Protein 3CRV (pdb70)

CATH classification: 3.40.50.300 (+2 more: 1.10.275.30, 3.40.50.300)

Foldseek 3Di:
DPDDDVLLVVCLVVQLVCLQVLAAEEEADAPQLCVLLSCVQSFVSNFQAAEEAAADLLVQQVNVVSVVVDDDPDDAFEAEADAVCQQFLLHDPQFDSVLQPLVLDPQVPFEDADGPPDGPVVSSVVCSVVCVVVPHGPRVNRQVNPQVGRYYYYYLCCQQPPVNVVSHDYPQLRYAYEYEQLQCLQVSQVVQKAKAALVLLVVLLVLFPDVLLVVVSVVLNVVLQVQADQDQAWAFGPDRDDDDPVSLVVLVVRSVVSSSVCVVVSHRHYNSSVSVSSNVVVVVVPQWTWTHHRRMIMITHLQSLSRQVVVQPSSHRHYYYYNQHFDPVLCCLRNVHDGHYDYDYSCVSVVHDQKAEEAEEEAQVAAPDPVDDDLVRLAQVLVVLVVCLVPFPAEEAEEELDPVSLCSNCVPDPQAEDEDDQPADACVVLVSSVPRTHYHYHYYLVDPHCLVDACADPNAFRHAEYEYAHQNWRDPYPSLCVSCVVSVHDPDPVCCCSSTVSSSLVSQLSSVSNRMGGHHGYHYYYYYHSVCVDPVNCVSVVNVVHDYDYD

Organism: Sulfolobus acidocaldarius (strain ATCC 33909 / DSM 639 / JCM 8929 / NBRC 15157 / NCIMB 11770) (NCBI:txid330779)

Secondary structure (DSSP, 8-state):
--S--HHHHHHHHHHHHHHHTTPEEEEE--TTSSHHHHHHHHHHHH-SEEEEEESSGGGHHHHHHHHTT---SS---EEE---HHHH-TTBPTT--GGG--GGG-TTTT--------S-HHHHHHHHHHHHHHHT--HHHHHHHHGGG-SEEEEETHHHH-HHHHTTS---STTEEEEETTGGGGGGGGGGG-EEEEHHHHHHHHHH-S-HHHHHHHHHHHHHHTTS--S-SS-EE-S-PPP--HHHHHHHHHHHHHHHHHHHHTT-B---HHHHHHHHHHHHHHSS-EEEEETTEEEEE---THHHHGGGG-TT-EEEEEESSPPPHHHHHHTS---S-EEEEEHHHHTTS--S-EEEEEEE-S----TTT--HHHHHHHHHHHHHHHHH-SSEEEEEES-HHHHHHHHTT--SSEEE--SS--HHHHHHHTTSSSS-EEEEESS--S--SS--EETTEESEEEEEEES--PPP-SHHHHHHHHHTT--SSTTTHIIIIIHHHHHHHHHHHHTT--STT-EEEEEEESGGGGSHHHHHHTT-TTPEEE--

InterPro domains:
  IPR006554 Helicase-like, DEXD box c2 type [SM00488] (3-234)
  IPR006555 ATP-dependent helicase, C-terminal [PF13307] (389-540)
  IPR006555 ATP-dependent helicase, C-terminal [SM00491] (403-534)
  IPR010614 RAD3-like helicase, DEAD [PF06733] (88-189)
  IPR014001 Helicase superfamily 1/2, ATP-binding domain [PS51192] (16-343)
  IPR014013 Helicase superfamily 1/2, ATP-binding domain, DinG/Rad3-type [PS51193] (1-228)
  IPR027417 P-loop containing nucleoside triphosphate hydrolase [G3DSA:3.40.50.300] (7-340)
  IPR027417 P-loop containing nucleoside triphosphate hydrolase [G3DSA:3.40.50.300] (355-551)
  IPR027417 P-loop containing nucleoside triphosphate hydrolase [SSF52540] (3-341)
  IPR045028 Helicase superfamily 1/2, DinG/Rad3-like [PTHR11472] (5-534)

GO terms:
  GO:0051539 4 iron, 4 sulfur cluster binding (F, IDA)
  GO:0043139 5'-3' DNA helicase activity (F, IDA)
  GO:0016887 ATP hydrolysis activity (F, EXP)
  GO:0043139 5'-3' DNA helicase activity (F, EXP)
  GO:0046872 metal ion binding (F, EXP)

Nearest PDB structures (foldseek):
  3crv-assembly1_A  TM=1.002E+00  e=0.000E+00  Sulfolobus acidocaldarius
  3crw-assembly1_1  TM=9.813E-01  e=3.685E-77  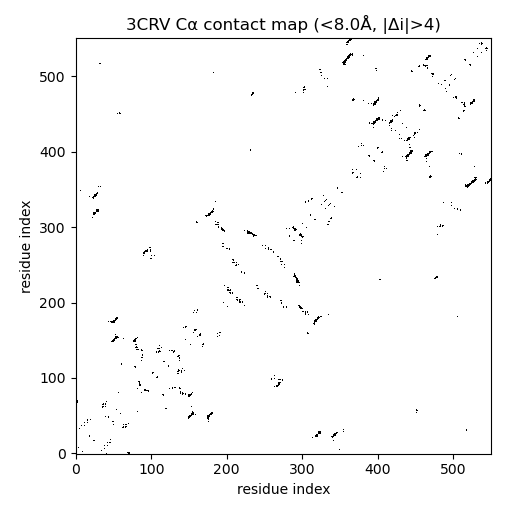Sulfolobus acidocaldarius
  5h8c-assembly1_A  TM=9.288E-01  e=2.689E-50  Sulfolobus acidocaldarius
  5h8w-assembly1_A  TM=7.274E-01  e=3.490E-27  Thermoplasma acidophilum
  6fws-assembly1_A  TM=5.681E-01  e=1.984E-21  Escherichia coli

Structure (mmCIF, N/CA/C/O backbone):
data_3CRV
#
_entry.id   3CRV
#
_cell.length_a   53.542
_cell.length_b   70.222
_cell.length_c   144.293
_cell.angle_alpha   90.00
_cell.angle_beta   90.00
_cell.angle_gamma   90.00
#
_symmetry.space_group_name_H-M   'P 21 21 21'
#
loop_
_entity.id
_entity.type
_entity.pdbx_description
1 polymer 'XPD/Rad3 related DNA helicase'
2 non-polymer 'CITRATE ANION'
3 non-polymer 'IRON/SULFUR CLUSTER'
4 non-polymer 'ISOPROPYL ALCOHOL'
5 non-polymer GLYCEROL
6 water water
#
loop_
_atom_site.group_PDB
_atom_site.id
_atom_site.type_symbol
_atom_site.label_atom_id
_atom_site.label_alt_id
_atom_site.label_comp_id
_atom_site.label_asym_id
_atom_site.label_entity_id
_atom_site.label_seq_id
_atom_site.pdbx_PDB_ins_code
_atom_site.Cartn_x
_atom_site.Cartn_y
_atom_site.Cartn_z
_atom_site.occupancy
_atom_site.B_iso_or_equiv
_atom_site.auth_seq_id
_atom_site.auth_comp_id
_atom_site.auth_asym_id
_atom_site.auth_atom_id
_atom_site.pdbx_PDB_model_num
ATOM 1 N N . MET A 1 1 ? 5.112 4.832 66.911 1.00 75.50 1 MET A N 1
ATOM 2 C CA . MET A 1 1 ? 3.975 4.598 65.974 1.00 75.13 1 MET A CA 1
ATOM 3 C C . MET A 1 1 ? 2.745 4.084 66.714 1.00 73.50 1 MET A C 1
ATOM 4 O O . MET A 1 1 ? 2.842 3.193 67.558 1.00 73.60 1 MET A O 1
ATOM 9 N N . VAL A 1 2 ? 1.589 4.658 66.397 1.00 70.86 2 VAL A N 1
ATOM 10 C CA . VAL A 1 2 ? 0.337 4.253 67.024 1.00 68.78 2 VAL A CA 1
ATOM 11 C C . VAL A 1 2 ? -0.821 4.419 66.044 1.00 66.06 2 VAL A C 1
ATOM 12 O O . VAL A 1 2 ? -1.498 5.448 66.031 1.00 65.72 2 VAL A O 1
ATOM 16 N N . LYS A 1 3 ? -1.041 3.393 65.228 1.00 63.10 3 LYS A N 1
ATOM 17 C CA . LYS A 1 3 ? -2.108 3.407 64.238 1.00 60.11 3 LYS A CA 1
ATOM 18 C C . LYS A 1 3 ? -1.958 4.581 63.284 1.00 57.87 3 LYS A C 1
ATOM 19 O O . LYS A 1 3 ? -2.407 5.696 63.562 1.00 57.27 3 LYS A O 1
ATOM 25 N N . LEU A 1 4 ? -1.319 4.312 62.152 1.00 54.18 4 LEU A N 1
ATOM 26 C CA . LEU A 1 4 ? -1.089 5.329 61.141 1.00 51.40 4 LEU A CA 1
ATOM 27 C C . LEU A 1 4 ? -2.212 5.376 60.118 1.00 48.53 4 LEU A C 1
ATOM 28 O O . LEU A 1 4 ? -2.873 4.375 59.854 1.00 46.62 4 LEU A O 1
ATOM 33 N N . ARG A 1 5 ? -2.430 6.557 59.555 1.00 47.87 5 ARG A N 1
ATOM 34 C CA . ARG A 1 5 ? -3.445 6.738 58.530 1.00 45.97 5 ARG A CA 1
ATOM 35 C C . ARG A 1 5 ? -2.914 5.948 57.339 1.00 44.10 5 ARG A C 1
ATOM 36 O O . ARG A 1 5 ? -1.718 5.658 57.282 1.00 39.82 5 ARG A O 1
ATOM 44 N N . ASP A 1 6 ? -3.785 5.585 56.403 1.00 44.48 6 ASP A N 1
ATOM 45 C CA . ASP A 1 6 ? -3.344 4.817 55.239 1.00 46.09 6 ASP A CA 1
ATOM 46 C C . ASP A 1 6 ? -2.134 5.412 54.510 1.00 44.81 6 ASP A C 1
ATOM 47 O O . ASP A 1 6 ? -1.170 4.698 54.233 1.00 46.64 6 ASP A O 1
ATOM 52 N N . TRP A 1 7 ? -2.163 6.709 54.211 1.00 41.92 7 TRP A N 1
ATOM 53 C CA . TRP A 1 7 ? -1.045 7.313 53.491 1.00 40.17 7 TRP A CA 1
ATOM 54 C C . TRP A 1 7 ? 0.255 7.280 54.278 1.00 39.77 7 TRP A C 1
ATOM 55 O O . TRP A 1 7 ? 1.329 7.048 53.710 1.00 38.44 7 TRP A O 1
ATOM 66 N N . GLN A 1 8 ? 0.161 7.492 55.586 1.00 38.34 8 GLN A N 1
ATOM 67 C CA . GLN A 1 8 ? 1.350 7.485 56.427 1.00 37.36 8 GLN A CA 1
ATOM 68 C C . GLN A 1 8 ? 2.025 6.115 56.387 1.00 38.86 8 GLN A C 1
ATOM 69 O O . GLN A 1 8 ? 3.247 6.011 56.261 1.00 36.57 8 GLN A O 1
ATOM 75 N N . GLU A 1 9 ? 1.220 5.064 56.472 1.00 40.89 9 GLU A N 1
ATOM 76 C CA . GLU A 1 9 ? 1.741 3.704 56.435 1.00 43.72 9 GLU A CA 1
ATOM 77 C C . GLU A 1 9 ? 2.424 3.383 55.103 1.00 43.46 9 GLU A C 1
ATOM 78 O O . GLU A 1 9 ? 3.437 2.685 55.071 1.00 43.16 9 GLU A O 1
ATOM 84 N N . LYS A 1 10 ? 1.877 3.909 54.011 1.00 43.10 10 LYS A N 1
ATOM 85 C CA . LYS A 1 10 ? 2.416 3.643 52.681 1.00 43.96 10 LYS A CA 1
ATOM 86 C C . LYS A 1 10 ? 3.671 4.419 52.262 1.00 43.57 10 LYS A C 1
ATOM 87 O O . LYS A 1 10 ? 4.374 4.009 51.335 1.00 43.24 10 LYS A O 1
ATOM 93 N N . LEU A 1 11 ? 3.958 5.528 52.935 1.00 41.95 11 LEU A N 1
ATOM 94 C CA . LEU A 1 11 ? 5.112 6.346 52.569 1.00 41.10 11 LEU A CA 1
ATOM 95 C C . LEU A 1 11 ? 6.269 6.368 53.562 1.00 42.04 11 LEU A C 1
ATOM 96 O O . LEU A 1 11 ? 7.384 6.749 53.202 1.00 40.26 11 LEU A O 1
ATOM 101 N N . LYS A 1 12 ? 6.005 5.953 54.800 1.00 41.28 12 LYS A N 1
ATOM 102 C CA . LYS A 1 12 ? 7.019 5.940 55.851 1.00 42.91 12 LYS A CA 1
ATOM 103 C C . LYS A 1 12 ? 8.385 5.405 55.415 1.00 43.88 12 LYS A C 1
ATOM 104 O O . LYS A 1 12 ? 9.382 6.123 55.466 1.00 42.37 12 LYS A O 1
ATOM 110 N N . ASP A 1 13 ? 8.432 4.147 54.982 1.00 45.91 13 ASP A N 1
ATOM 111 C CA . ASP A 1 13 ? 9.696 3.538 54.561 1.00 45.80 13 ASP A CA 1
ATOM 112 C C . ASP A 1 13 ? 10.338 4.273 53.388 1.00 44.16 13 ASP A C 1
ATOM 113 O O . ASP A 1 13 ? 11.549 4.511 53.370 1.00 41.66 13 ASP A O 1
ATOM 118 N N . LYS A 1 14 ? 9.512 4.622 52.409 1.00 42.62 14 LYS A N 1
ATOM 119 C CA . LYS A 1 14 ? 9.961 5.329 51.214 1.00 41.97 14 LYS A CA 1
ATOM 120 C C . LYS A 1 14 ? 10.667 6.637 51.581 1.00 40.26 14 LYS A C 1
ATOM 121 O O . LYS A 1 14 ? 11.706 6.984 51.019 1.00 39.94 14 LYS A O 1
ATOM 127 N N . VAL A 1 15 ? 10.100 7.361 52.535 1.00 37.33 15 VAL A N 1
ATOM 128 C CA . VAL A 1 15 ? 10.677 8.627 52.951 1.00 34.43 15 VAL A CA 1
ATOM 129 C C . VAL A 1 15 ? 11.943 8.426 53.780 1.00 33.64 15 VAL A C 1
ATOM 130 O O . VAL A 1 15 ? 12.955 9.089 53.546 1.00 30.69 15 VAL A O 1
ATOM 134 N N . ILE A 1 16 ? 11.886 7.503 54.738 1.00 33.95 16 ILE A N 1
ATOM 135 C CA . ILE A 1 16 ? 13.037 7.216 55.596 1.00 35.60 16 ILE A CA 1
ATOM 136 C C . ILE A 1 16 ? 14.242 6.831 54.752 1.00 36.78 16 ILE A C 1
ATOM 137 O O . ILE A 1 16 ? 15.335 7.369 54.927 1.00 37.76 16 ILE A O 1
ATOM 142 N N . GLU A 1 17 ? 14.031 5.896 53.833 1.00 39.07 17 GLU A N 1
ATOM 143 C CA . GLU A 1 17 ? 15.098 5.432 52.954 1.00 41.02 17 GLU A CA 1
ATOM 144 C C . GLU A 1 17 ? 15.583 6.595 52.090 1.00 40.40 17 GLU A C 1
ATOM 145 O O . GLU A 1 17 ? 16.786 6.800 51.919 1.00 40.73 17 GLU A O 1
ATOM 151 N N . GLY A 1 18 ? 14.640 7.359 51.550 1.00 38.50 18 GLY A N 1
ATOM 152 C CA . GLY A 1 18 ? 15.006 8.496 50.727 1.00 38.20 18 GLY A CA 1
ATOM 153 C C . GLY A 1 18 ? 15.904 9.463 51.480 1.00 37.97 18 GLY A C 1
ATOM 154 O O . GLY A 1 18 ? 16.890 9.956 50.935 1.00 37.90 18 GLY A O 1
ATOM 155 N N . LEU A 1 19 ? 15.567 9.733 52.738 1.00 37.02 19 LEU A N 1
ATOM 156 C CA . LEU A 1 19 ? 16.357 10.647 53.560 1.00 37.69 19 LEU A CA 1
ATOM 157 C C . LEU A 1 19 ? 17.733 10.073 53.876 1.00 39.17 19 LEU A C 1
ATOM 158 O O . LEU A 1 19 ? 18.696 10.815 54.057 1.00 38.74 19 LEU A O 1
ATOM 163 N N . ARG A 1 20 ? 17.819 8.749 53.942 1.00 41.39 20 ARG A N 1
ATOM 164 C CA . ARG A 1 20 ? 19.086 8.084 54.223 1.00 42.76 20 ARG A CA 1
ATOM 165 C C . ARG A 1 20 ? 19.994 8.110 52.997 1.00 43.86 20 ARG A C 1
ATOM 166 O O . ARG A 1 20 ? 21.215 8.026 53.120 1.00 45.86 20 ARG A O 1
ATOM 174 N N . ASN A 1 21 ? 19.395 8.235 51.818 1.00 43.90 21 ASN A N 1
ATOM 175 C CA . ASN A 1 21 ? 20.161 8.302 50.581 1.00 44.75 21 ASN A CA 1
ATOM 176 C C . ASN A 1 21 ? 20.488 9.747 50.233 1.00 44.32 21 ASN A C 1
ATOM 177 O O . ASN A 1 21 ? 20.837 10.063 49.097 1.00 44.16 21 ASN A O 1
ATOM 182 N N . ASN A 1 22 ? 20.363 10.617 51.230 1.00 43.96 22 ASN A N 1
ATOM 183 C CA . ASN A 1 22 ? 20.664 12.038 51.094 1.00 42.75 22 ASN A CA 1
ATOM 184 C C . ASN A 1 22 ? 19.779 12.836 50.137 1.00 40.54 22 ASN A C 1
ATOM 185 O O . ASN A 1 22 ? 20.188 13.885 49.639 1.00 39.22 22 ASN A O 1
ATOM 190 N N . PHE A 1 23 ? 18.571 12.346 49.878 1.00 38.61 23 PHE A N 1
ATOM 191 C CA . PHE A 1 23 ? 17.641 13.066 49.007 1.00 36.45 23 PHE A CA 1
ATOM 192 C C . PHE A 1 23 ? 16.866 14.081 49.837 1.00 34.93 23 PHE A C 1
ATOM 193 O O . PHE A 1 23 ? 16.517 13.812 50.985 1.00 32.51 23 PHE A O 1
ATOM 201 N N . LEU A 1 24 ? 16.600 15.248 49.264 1.00 33.61 24 LEU A N 1
ATOM 202 C CA . LEU A 1 24 ? 15.787 16.229 49.962 1.00 31.79 24 LEU A CA 1
ATOM 203 C C . LEU A 1 24 ? 14.373 15.752 49.625 1.00 30.39 24 LEU A C 1
ATOM 204 O O . LEU A 1 24 ? 14.059 15.498 48.460 1.00 29.40 24 LEU A O 1
ATOM 209 N N . VAL A 1 25 ? 13.531 15.593 50.636 1.00 27.80 25 VAL A N 1
ATOM 210 C CA . VAL A 1 25 ? 12.176 15.129 50.391 1.00 27.08 25 VAL A CA 1
ATOM 211 C C . VAL A 1 25 ? 11.160 16.267 50.404 1.00 29.16 25 VAL A C 1
ATOM 212 O O . VAL A 1 25 ? 11.090 17.044 51.359 1.00 25.86 25 VAL A O 1
ATOM 216 N N . ALA A 1 26 ? 10.392 16.366 49.322 1.00 26.55 26 ALA A N 1
ATOM 217 C CA . ALA A 1 26 ? 9.354 17.380 49.201 1.00 27.61 26 ALA A CA 1
ATOM 218 C C . ALA A 1 26 ? 8.042 16.615 49.308 1.00 27.46 26 ALA A C 1
ATOM 219 O O . ALA A 1 26 ? 7.737 15.780 48.462 1.00 27.92 26 ALA A O 1
ATOM 221 N N . LEU A 1 27 ? 7.273 16.907 50.350 1.00 26.26 27 LEU A N 1
ATOM 222 C CA . LEU A 1 27 ? 6.009 16.222 50.596 1.00 28.32 27 LEU A CA 1
ATOM 223 C C . LEU A 1 27 ? 4.789 17.126 50.446 1.00 29.03 27 LEU A C 1
ATOM 224 O O . LEU A 1 27 ? 4.627 18.112 51.178 1.00 24.67 27 LEU A O 1
ATOM 229 N N . ASN A 1 28 ? 3.937 16.783 49.485 1.00 28.67 28 ASN A N 1
ATOM 230 C CA . ASN A 1 28 ? 2.720 17.534 49.241 1.00 31.18 28 ASN A CA 1
ATOM 231 C C . ASN A 1 28 ? 1.594 16.784 49.949 1.00 32.64 28 ASN A C 1
ATOM 232 O O . ASN A 1 28 ? 1.150 15.727 49.504 1.00 32.98 28 ASN A O 1
ATOM 237 N N . ALA A 1 29 ? 1.169 17.329 51.082 1.00 32.38 29 ALA A N 1
ATOM 238 C CA . ALA A 1 29 ? 0.113 16.732 51.878 1.00 31.22 29 ALA A CA 1
ATOM 239 C C . ALA A 1 29 ? -0.691 17.865 52.495 1.00 32.54 29 ALA A C 1
ATOM 240 O O . ALA A 1 29 ? -0.131 18.779 53.098 1.00 31.42 29 ALA A O 1
ATOM 242 N N . PRO A 1 30 ? -2.020 17.817 52.359 1.00 34.82 30 PRO A N 1
ATOM 243 C CA . PRO A 1 30 ? -2.862 18.874 52.920 1.00 38.70 30 PRO A CA 1
ATOM 244 C C . PRO A 1 30 ? -2.709 19.077 54.423 1.00 41.57 30 PRO A C 1
ATOM 245 O O . PRO A 1 30 ? -2.524 18.124 55.188 1.00 39.90 30 PRO A O 1
ATOM 249 N N . THR A 1 31 ? -2.763 20.339 54.832 1.00 43.34 31 THR A N 1
ATOM 250 C CA . THR A 1 31 ? -2.656 20.676 56.238 1.00 45.31 31 THR A CA 1
ATOM 251 C C . THR A 1 31 ? -3.771 19.903 56.934 1.00 44.31 31 THR A C 1
ATOM 252 O O . THR A 1 31 ? -4.858 19.738 56.374 1.00 44.51 31 THR A O 1
ATOM 256 N N . GLY A 1 32 ? -3.493 19.402 58.134 1.00 43.78 32 GLY A N 1
ATOM 257 C CA . GLY A 1 32 ? -4.494 18.644 58.866 1.00 41.48 32 GLY A CA 1
ATOM 258 C C . GLY A 1 32 ? -4.562 17.169 58.497 1.00 41.05 32 GLY A C 1
ATOM 259 O O . GLY A 1 32 ? -5.356 16.421 59.069 1.00 41.11 32 GLY A O 1
ATOM 260 N N . SER A 1 33 ? -3.730 16.733 57.555 1.00 38.33 33 SER A N 1
ATOM 261 C CA . SER A 1 33 ? -3.740 15.330 57.133 1.00 36.31 33 SER A CA 1
ATOM 262 C C . SER A 1 33 ? -2.783 14.460 57.940 1.00 34.64 33 SER A C 1
ATOM 263 O O . SER A 1 33 ? -2.622 13.279 57.647 1.00 36.11 33 SER A O 1
ATOM 266 N N . GLY A 1 34 ? -2.139 15.048 58.942 1.00 33.87 34 GLY A N 1
ATOM 267 C CA . GLY A 1 34 ? -1.211 14.297 59.768 1.00 32.71 34 GLY A CA 1
ATOM 268 C C . GLY A 1 34 ? 0.241 14.356 59.314 1.00 33.56 34 GLY A C 1
ATOM 269 O O . GLY A 1 34 ? 1.039 13.494 59.681 1.00 31.97 34 GLY A O 1
ATOM 270 N N . LYS A 1 35 ? 0.603 15.365 58.526 1.00 31.19 35 LYS A N 1
ATOM 271 C CA . LYS A 1 35 ? 1.976 15.460 58.057 1.00 31.82 35 LYS A CA 1
ATOM 272 C C . LYS A 1 35 ? 2.943 15.794 59.186 1.00 32.33 35 LYS A C 1
ATOM 273 O O . LYS A 1 35 ? 4.129 15.478 59.103 1.00 31.35 35 LYS A O 1
ATOM 279 N N . THR A 1 36 ? 2.443 16.428 60.244 1.00 32.90 36 THR A N 1
ATOM 280 C CA . THR A 1 36 ? 3.297 16.772 61.378 1.00 32.86 36 THR A CA 1
ATOM 281 C C . THR A 1 36 ? 3.734 15.497 62.104 1.00 33.27 36 THR A C 1
ATOM 282 O O . THR A 1 36 ? 4.916 15.309 62.379 1.00 33.21 36 THR A O 1
ATOM 286 N N . LEU A 1 37 ? 2.780 14.622 62.409 1.00 32.20 37 LEU A N 1
ATOM 287 C CA . LEU A 1 37 ? 3.099 13.362 63.081 1.00 31.58 37 LEU A CA 1
ATOM 288 C C . LEU A 1 37 ? 4.002 12.515 62.174 1.00 31.73 37 LEU A C 1
ATOM 289 O O . LEU A 1 37 ? 4.992 11.926 62.628 1.00 29.17 37 LEU A O 1
ATOM 294 N N . PHE A 1 38 ? 3.650 12.461 60.891 1.00 28.64 38 PHE A N 1
ATOM 295 C CA . PHE A 1 38 ? 4.424 11.711 59.912 1.00 29.29 38 PHE A CA 1
ATOM 296 C C . PHE A 1 38 ? 5.882 12.171 59.907 1.00 29.56 38 PHE A C 1
ATOM 297 O O . PHE A 1 38 ? 6.796 11.366 60.066 1.00 31.05 38 PHE A O 1
ATOM 305 N N . SER A 1 39 ? 6.094 13.469 59.720 1.00 29.01 39 SER A N 1
ATOM 306 C CA . SER A 1 39 ? 7.443 14.018 59.672 1.00 29.12 39 SER A CA 1
ATOM 307 C C . SER A 1 39 ? 8.204 13.698 60.954 1.00 29.94 39 SER A C 1
ATOM 308 O O . SER A 1 39 ? 9.361 13.280 60.908 1.00 29.32 39 SER A O 1
ATOM 311 N N . LEU A 1 40 ? 7.554 13.884 62.097 1.00 29.06 40 LEU A N 1
ATOM 312 C CA . LEU A 1 40 ? 8.195 13.593 63.372 1.00 33.12 40 LEU A CA 1
ATOM 313 C C . LEU A 1 40 ? 8.623 12.128 63.422 1.00 34.45 40 LEU A C 1
ATOM 314 O O . LEU A 1 40 ? 9.762 11.806 63.760 1.00 37.69 40 LEU A O 1
ATOM 319 N N . LEU A 1 41 ? 7.701 11.247 63.060 1.00 36.19 41 LEU A N 1
ATOM 320 C CA . LEU A 1 41 ? 7.942 9.814 63.070 1.00 36.72 41 LEU A CA 1
ATOM 321 C C . LEU A 1 41 ? 9.104 9.375 62.177 1.00 37.15 41 LEU A C 1
ATOM 322 O O . LEU A 1 41 ? 9.967 8.611 62.610 1.00 35.43 41 LEU A O 1
ATOM 327 N N . VAL A 1 42 ? 9.133 9.847 60.933 1.00 36.26 42 VAL A N 1
ATOM 328 C CA . VAL A 1 42 ? 10.204 9.458 60.014 1.00 36.08 42 VAL A CA 1
ATOM 329 C C . VAL A 1 42 ? 11.546 10.087 60.383 1.00 36.48 42 VAL A C 1
ATOM 330 O O . VAL A 1 42 ? 12.588 9.426 60.325 1.00 35.87 42 VAL A O 1
ATOM 334 N N . SER A 1 43 ? 11.515 11.360 60.772 1.00 34.90 43 SER A N 1
ATOM 335 C CA . SER A 1 43 ? 12.730 12.086 61.132 1.00 34.95 43 SER A CA 1
ATOM 336 C C . SER A 1 43 ? 13.517 11.385 62.231 1.00 35.98 43 SER A C 1
ATOM 337 O O . SER A 1 43 ? 14.746 11.269 62.149 1.00 34.58 43 SER A O 1
ATOM 340 N N . LEU A 1 44 ? 12.805 10.925 63.255 1.00 34.92 44 LEU A N 1
ATOM 341 C CA . LEU A 1 44 ? 13.434 10.226 64.370 1.00 38.59 44 LEU A CA 1
ATOM 342 C C . LEU A 1 44 ? 14.144 8.944 63.916 1.00 39.39 44 LEU A C 1
ATOM 343 O O . LEU A 1 44 ? 15.089 8.491 64.561 1.00 41.46 44 LEU A O 1
ATOM 348 N N . GLU A 1 45 ? 13.689 8.365 62.809 1.00 39.90 45 GLU A N 1
ATOM 349 C CA . GLU A 1 45 ? 14.296 7.147 62.266 1.00 40.96 45 GLU A CA 1
ATOM 350 C C . GLU A 1 45 ? 15.544 7.464 61.440 1.00 39.91 45 GLU A C 1
ATOM 351 O O . GLU A 1 45 ? 16.389 6.597 61.208 1.00 41.38 45 GLU A O 1
ATOM 357 N N . VAL A 1 46 ? 15.656 8.709 60.998 1.00 39.08 46 VAL A N 1
ATOM 358 C CA . VAL A 1 46 ? 16.783 9.123 60.173 1.00 37.40 46 VAL A CA 1
ATOM 359 C C . VAL A 1 46 ? 17.929 9.752 60.956 1.00 37.57 46 VAL A C 1
ATOM 360 O O . VAL A 1 46 ? 19.092 9.432 60.727 1.00 38.15 46 VAL A O 1
ATOM 364 N N . LYS A 1 47 ? 17.608 10.664 61.862 1.00 37.24 47 LYS A N 1
ATOM 365 C CA . LYS A 1 47 ? 18.636 11.298 62.666 1.00 37.20 47 LYS A CA 1
ATOM 366 C C . LYS A 1 47 ? 18.239 11.316 64.136 1.00 37.15 47 LYS A C 1
ATOM 367 O O . LYS A 1 47 ? 17.084 11.052 64.474 1.00 35.23 47 LYS A O 1
ATOM 373 N N . PRO A 1 48 ? 19.209 11.594 65.028 1.00 37.40 48 PRO A N 1
ATOM 374 C CA . PRO A 1 48 ? 19.048 11.658 66.488 1.00 37.91 48 PRO A CA 1
ATOM 375 C C . PRO A 1 48 ? 18.182 12.813 66.978 1.00 36.62 48 PRO A C 1
ATOM 376 O O . PRO A 1 48 ? 17.463 12.687 67.967 1.00 36.76 48 PRO A O 1
ATOM 380 N N . LYS A 1 49 ? 18.280 13.945 66.292 1.00 35.65 49 LYS A N 1
ATOM 381 C CA . LYS A 1 49 ? 17.529 15.126 66.672 1.00 34.36 49 LYS A CA 1
ATOM 382 C C . LYS A 1 49 ? 16.693 15.624 65.507 1.00 33.92 49 LYS A C 1
ATOM 383 O O . LYS A 1 49 ? 16.938 15.263 64.357 1.00 32.37 49 LYS A O 1
ATOM 389 N N . VAL A 1 50 ? 15.700 16.450 65.820 1.00 31.67 50 VAL A N 1
ATOM 390 C CA . VAL A 1 50 ? 14.815 16.987 64.805 1.00 30.13 50 VAL A CA 1
ATOM 391 C C . VAL A 1 50 ? 14.533 18.461 65.042 1.00 28.42 50 VAL A C 1
ATOM 392 O O . VAL A 1 50 ? 14.275 18.891 66.168 1.00 26.82 50 VAL A O 1
ATOM 396 N N . LEU A 1 51 ? 14.584 19.230 63.964 1.00 26.48 51 LEU A N 1
ATOM 397 C CA . LEU A 1 51 ? 14.321 20.656 64.021 1.00 26.60 51 LEU A CA 1
ATOM 398 C C . LEU A 1 51 ? 13.119 20.988 63.140 1.00 25.92 51 LEU A C 1
ATOM 399 O O . LEU A 1 51 ? 13.147 20.747 61.934 1.00 25.68 51 LEU A O 1
ATOM 404 N N . PHE A 1 52 ? 12.061 21.515 63.750 1.00 25.35 52 PHE A N 1
ATOM 405 C CA . PHE A 1 52 ? 10.872 21.911 63.000 1.00 26.10 52 PHE A CA 1
ATOM 406 C C . PHE A 1 52 ? 10.911 23.408 62.760 1.00 24.43 52 PHE A C 1
ATOM 407 O O . PHE A 1 52 ? 11.020 24.191 63.710 1.00 25.12 52 PHE A O 1
ATOM 415 N N . VAL A 1 53 ? 10.833 23.798 61.492 1.00 24.21 53 VAL A N 1
ATOM 416 C CA . VAL A 1 53 ? 10.817 25.203 61.107 1.00 22.52 53 VAL A CA 1
ATOM 417 C C . VAL A 1 53 ? 9.379 25.503 60.681 1.00 25.64 53 VAL A C 1
ATOM 418 O O . VAL A 1 53 ? 8.902 25.008 59.646 1.00 24.08 53 VAL A O 1
ATOM 422 N N . VAL A 1 54 ? 8.686 26.307 61.483 1.00 26.02 54 VAL A N 1
ATOM 423 C CA . VAL A 1 54 ? 7.293 26.634 61.211 1.00 26.13 54 VAL A CA 1
ATOM 424 C C . VAL A 1 54 ? 7.034 28.128 61.097 1.00 27.94 54 VAL A C 1
ATOM 425 O O . VAL A 1 54 ? 7.848 28.955 61.514 1.00 24.75 54 VAL A O 1
ATOM 429 N N . ARG A 1 55 ? 5.877 28.462 60.538 1.00 29.67 55 ARG A N 1
ATOM 430 C CA . ARG A 1 55 ? 5.489 29.851 60.333 1.00 34.17 55 ARG A CA 1
ATOM 431 C C . ARG A 1 55 ? 5.240 30.628 61.619 1.00 34.96 55 ARG A C 1
ATOM 432 O O . ARG A 1 55 ? 5.747 31.734 61.782 1.00 35.71 55 ARG A O 1
ATOM 440 N N . THR A 1 56 ? 4.473 30.050 62.537 1.00 36.35 56 THR A N 1
ATOM 441 C CA . THR A 1 56 ? 4.148 30.740 63.786 1.00 37.11 56 THR A CA 1
ATOM 442 C C . THR A 1 56 ? 4.198 29.855 65.033 1.00 36.27 56 THR A C 1
ATOM 443 O O . THR A 1 56 ? 4.245 28.631 64.942 1.00 34.72 56 THR A O 1
ATOM 447 N N . HIS A 1 57 ? 4.153 30.503 66.195 1.00 37.19 57 HIS A N 1
ATOM 448 C CA . HIS A 1 57 ? 4.180 29.828 67.490 1.00 37.94 57 HIS A CA 1
ATOM 449 C C . HIS A 1 57 ? 3.003 28.872 67.676 1.00 38.32 57 HIS A C 1
ATOM 450 O O . HIS A 1 57 ? 3.076 27.923 68.455 1.00 40.83 57 HIS A O 1
ATOM 457 N N . ASN A 1 58 ? 1.913 29.121 66.964 1.00 39.57 58 ASN A N 1
ATOM 458 C CA . ASN A 1 58 ? 0.740 28.273 67.086 1.00 40.95 58 ASN A CA 1
ATOM 459 C C . ASN A 1 58 ? 0.967 26.872 66.548 1.00 40.61 58 ASN A C 1
ATOM 460 O O . ASN A 1 58 ? 0.209 25.952 66.855 1.00 40.82 58 ASN A O 1
ATOM 465 N N . GLU A 1 59 ? 2.014 26.706 65.752 1.00 40.08 59 GLU A N 1
ATOM 466 C CA . GLU A 1 59 ? 2.333 25.392 65.208 1.00 39.38 59 GLU A CA 1
ATOM 467 C C . GLU A 1 59 ? 3.146 24.581 66.220 1.00 36.85 59 GLU A C 1
ATOM 468 O O . GLU A 1 59 ? 3.381 23.386 66.030 1.00 35.74 59 GLU A O 1
ATOM 474 N N . PHE A 1 60 ? 3.554 25.227 67.309 1.00 33.63 60 PHE A N 1
ATOM 475 C CA . PHE A 1 60 ? 4.336 24.548 68.335 1.00 32.84 60 PHE A CA 1
ATOM 476 C C . PHE A 1 60 ? 3.574 23.442 69.057 1.00 32.49 60 PHE A C 1
ATOM 477 O O . PHE A 1 60 ? 4.109 22.353 69.274 1.00 31.44 60 PHE A O 1
ATOM 485 N N . TYR A 1 61 ? 2.323 23.713 69.419 1.00 32.87 61 TYR A N 1
ATOM 486 C CA . TYR A 1 61 ? 1.525 22.741 70.158 1.00 31.82 61 TYR A CA 1
ATOM 487 C C . TYR A 1 61 ? 1.397 21.343 69.540 1.00 31.49 61 TYR A C 1
ATOM 488 O O . TYR A 1 61 ? 1.648 20.345 70.209 1.00 27.67 61 TYR A O 1
ATOM 497 N N . PRO A 1 62 ? 0.984 21.249 68.263 1.00 32.89 62 PRO A N 1
ATOM 498 C CA . PRO A 1 62 ? 0.860 19.910 67.673 1.00 32.05 62 PRO A CA 1
ATOM 499 C C . PRO A 1 62 ? 2.139 19.073 67.705 1.00 31.80 62 PRO A C 1
ATOM 500 O O . PRO A 1 62 ? 2.085 17.856 67.848 1.00 32.25 62 PRO A O 1
ATOM 504 N N . ILE A 1 63 ? 3.288 19.721 67.575 1.00 30.76 63 ILE A N 1
ATOM 505 C CA . ILE A 1 63 ? 4.552 19.008 67.634 1.00 32.18 63 ILE A CA 1
ATOM 506 C C . ILE A 1 63 ? 4.670 18.427 69.044 1.00 32.69 63 ILE A C 1
ATOM 507 O O . ILE A 1 63 ? 4.877 17.229 69.230 1.00 32.12 63 ILE A O 1
ATOM 512 N N . TYR A 1 64 ? 4.528 19.299 70.031 1.00 34.80 64 TYR A N 1
ATOM 513 C CA . TYR A 1 64 ? 4.586 18.926 71.440 1.00 38.48 64 TYR A CA 1
ATOM 514 C C . TYR A 1 64 ? 3.665 17.736 71.735 1.00 39.39 64 TYR A C 1
ATOM 515 O O . TYR A 1 64 ? 4.080 16.756 72.350 1.00 40.50 64 TYR A O 1
ATOM 524 N N . ARG A 1 65 ? 2.419 17.828 71.281 1.00 39.92 65 ARG A N 1
ATOM 525 C CA . ARG A 1 65 ? 1.432 16.772 71.488 1.00 41.66 65 ARG A CA 1
ATOM 526 C C . ARG A 1 65 ? 1.769 15.463 70.769 1.00 42.38 65 ARG A C 1
ATOM 527 O O . ARG A 1 65 ? 1.612 14.380 71.330 1.00 41.63 65 ARG A O 1
ATOM 535 N N . ASP A 1 66 ? 2.213 15.559 69.522 1.00 41.04 66 ASP A N 1
ATOM 536 C CA . ASP A 1 66 ? 2.550 14.365 68.755 1.00 42.37 66 ASP A CA 1
ATOM 537 C C . ASP A 1 66 ? 3.721 13.595 69.341 1.00 43.63 66 ASP A C 1
ATOM 538 O O . ASP A 1 66 ? 3.721 12.368 69.357 1.00 43.69 66 ASP A O 1
ATOM 543 N N . LEU A 1 67 ? 4.715 14.327 69.819 1.00 44.59 67 LEU A N 1
ATOM 544 C CA . LEU A 1 67 ? 5.913 13.734 70.384 1.00 48.85 67 LEU A CA 1
ATOM 545 C C . LEU A 1 67 ? 5.623 12.925 71.642 1.00 51.94 67 LEU A C 1
ATOM 546 O O . LEU A 1 67 ? 6.251 11.893 71.884 1.00 49.87 67 LEU A O 1
ATOM 551 N N . THR A 1 68 ? 4.659 13.396 72.431 1.00 56.05 68 THR A N 1
ATOM 552 C CA . THR A 1 68 ? 4.289 12.740 73.678 1.00 59.40 68 THR A CA 1
ATOM 553 C C . THR A 1 68 ? 3.388 11.532 73.475 1.00 61.60 68 THR A C 1
ATOM 554 O O . THR A 1 68 ? 2.934 10.918 74.439 1.00 62.05 68 THR A O 1
ATOM 558 N N . LYS A 1 69 ? 3.125 11.187 72.222 1.00 64.47 69 LYS A N 1
ATOM 559 C CA . LYS A 1 69 ? 2.297 10.024 71.934 1.00 68.11 69 LYS A CA 1
ATOM 560 C C . LYS A 1 69 ? 3.010 9.195 70.872 1.00 69.85 69 LYS A C 1
ATOM 561 O O . LYS A 1 69 ? 2.416 8.350 70.204 1.00 71.15 69 LYS A O 1
ATOM 567 N N . ILE A 1 70 ? 4.309 9.448 70.742 1.00 72.11 70 ILE A N 1
ATOM 568 C CA . ILE A 1 70 ? 5.159 8.743 69.790 1.00 73.65 70 ILE A CA 1
ATOM 569 C C . ILE A 1 70 ? 5.935 7.690 70.588 1.00 74.82 70 ILE A C 1
ATOM 570 O O . ILE A 1 70 ? 6.221 7.891 71.770 1.00 74.45 70 ILE A O 1
ATOM 575 N N . ARG A 1 71 ? 6.276 6.575 69.949 1.00 76.17 71 ARG A N 1
ATOM 576 C CA . ARG A 1 71 ? 7.003 5.508 70.633 1.00 76.98 71 ARG A CA 1
ATOM 577 C C . ARG A 1 71 ? 8.480 5.436 70.254 1.00 76.55 71 ARG A C 1
ATOM 578 O O . ARG A 1 71 ? 8.826 5.289 69.083 1.00 77.13 71 ARG A O 1
ATOM 586 N N . GLU A 1 72 ? 9.342 5.544 71.262 1.00 75.37 72 GLU A N 1
ATOM 587 C CA . GLU A 1 72 ? 10.789 5.488 71.072 1.00 74.04 72 GLU A CA 1
ATOM 588 C C . GLU A 1 72 ? 11.439 4.909 72.327 1.00 73.01 72 GLU A C 1
ATOM 589 O O . GLU A 1 72 ? 11.175 5.366 73.439 1.00 72.67 72 GLU A O 1
ATOM 595 N N . LYS A 1 73 ? 12.290 3.905 72.143 1.00 71.81 73 LYS A N 1
ATOM 596 C CA . LYS A 1 73 ? 12.969 3.262 73.263 1.00 70.22 73 LYS A CA 1
ATOM 597 C C . LYS A 1 73 ? 14.118 4.110 73.800 1.00 68.15 73 LYS A C 1
ATOM 598 O O . LYS A 1 73 ? 15.273 3.683 73.800 1.00 68.44 73 LYS A O 1
ATOM 604 N N . ARG A 1 74 ? 13.786 5.309 74.269 1.00 64.91 74 ARG A N 1
ATOM 605 C CA . ARG A 1 74 ? 14.764 6.249 74.812 1.00 60.97 74 ARG A CA 1
ATOM 606 C C . ARG A 1 74 ? 14.052 7.560 75.138 1.00 57.45 74 ARG A C 1
ATOM 607 O O . ARG A 1 74 ? 12.938 7.796 74.669 1.00 57.37 74 ARG A O 1
ATOM 615 N N . ASN A 1 75 ? 14.690 8.407 75.942 1.00 52.80 75 ASN A N 1
ATOM 616 C CA . ASN A 1 75 ? 14.096 9.689 76.309 1.00 49.52 75 ASN A CA 1
ATOM 617 C C . ASN A 1 75 ? 14.281 10.691 75.174 1.00 47.82 75 ASN A C 1
ATOM 618 O O . ASN A 1 75 ? 15.341 10.753 74.549 1.00 48.43 75 ASN A O 1
ATOM 623 N N . ILE A 1 76 ? 13.239 11.467 74.909 1.00 46.25 76 ILE A N 1
ATOM 624 C CA . ILE A 1 76 ? 13.275 12.482 73.861 1.00 43.56 76 ILE A CA 1
ATOM 625 C C . ILE A 1 76 ? 12.701 13.773 74.426 1.00 42.64 76 ILE A C 1
ATOM 626 O O . ILE A 1 76 ? 11.495 13.878 74.655 1.00 42.99 76 ILE A O 1
ATOM 631 N N . THR A 1 77 ? 13.570 14.747 74.658 1.00 40.32 77 THR A N 1
ATOM 632 C CA . THR A 1 77 ? 13.137 16.026 75.193 1.00 39.85 77 THR A CA 1
ATOM 633 C C . THR A 1 77 ? 12.801 17.002 74.070 1.00 38.48 77 THR A C 1
ATOM 634 O O . THR A 1 77 ? 13.374 16.947 72.979 1.00 36.69 77 THR A O 1
ATOM 638 N N . PHE A 1 78 ? 11.866 17.897 74.353 1.00 36.83 78 PHE A N 1
ATOM 639 C CA . PHE A 1 78 ? 11.430 18.894 73.387 1.00 35.67 78 PHE A CA 1
ATOM 640 C C . PHE A 1 78 ? 11.646 20.294 73.950 1.00 35.28 78 PHE A C 1
ATOM 641 O O . PHE A 1 78 ? 11.535 20.515 75.155 1.00 33.97 78 PHE A O 1
ATOM 649 N N . SER A 1 79 ? 11.987 21.233 73.075 1.00 32.80 79 SER A N 1
ATOM 650 C CA . SER A 1 79 ? 12.152 22.620 73.483 1.00 32.69 79 SER A CA 1
ATOM 651 C C . SER A 1 79 ? 11.806 23.492 72.288 1.00 31.22 79 SER A C 1
ATOM 652 O O . SER A 1 79 ? 11.687 23.000 71.165 1.00 29.50 79 SER A O 1
ATOM 655 N N . PHE A 1 80 ? 11.641 24.784 72.535 1.00 31.25 80 PHE A N 1
ATOM 656 C CA . PHE A 1 80 ? 11.268 25.724 71.488 1.00 31.85 80 PHE A CA 1
ATOM 657 C C . PHE A 1 80 ? 11.761 27.104 71.876 1.00 32.52 80 PHE A C 1
ATOM 658 O O . PHE A 1 80 ? 12.187 27.336 73.010 1.00 32.02 80 PHE A O 1
ATOM 666 N N . LEU A 1 81 ? 11.671 28.028 70.932 1.00 31.22 81 LEU A N 1
ATOM 667 C CA . LEU A 1 81 ? 12.077 29.394 71.186 1.00 31.13 81 LEU A CA 1
ATOM 668 C C . LEU A 1 81 ? 11.006 30.308 70.624 1.00 33.75 81 LEU A C 1
ATOM 669 O O . LEU A 1 81 ? 10.495 30.091 69.523 1.00 31.39 81 LEU A O 1
ATOM 674 N N . VAL A 1 82 ? 10.622 31.305 71.405 1.00 35.52 82 VAL A N 1
ATOM 675 C CA . VAL A 1 82 ? 9.654 32.263 70.920 1.00 38.35 82 VAL A CA 1
ATOM 676 C C . VAL A 1 82 ? 10.418 33.550 70.878 1.00 40.71 82 VAL A C 1
ATOM 677 O O . VAL A 1 82 ? 11.403 33.735 71.604 1.00 39.78 82 VAL A O 1
ATOM 681 N N . GLY A 1 83 ? 9.975 34.428 69.998 1.00 42.10 83 GLY A N 1
ATOM 682 C CA . GLY A 1 83 ? 10.632 35.693 69.868 1.00 41.68 83 GLY A CA 1
ATOM 683 C C . GLY A 1 83 ? 10.743 36.414 71.188 1.00 43.74 83 GLY A C 1
ATOM 684 O O . GLY A 1 83 ? 10.010 36.202 72.156 1.00 44.39 83 GLY A O 1
ATOM 685 N N . LYS A 1 84 ? 11.723 37.282 71.194 1.00 42.78 84 LYS A N 1
ATOM 686 C CA . LYS A 1 84 ? 12.045 38.129 72.287 1.00 43.07 84 LYS A CA 1
ATOM 687 C C . LYS A 1 84 ? 11.081 39.290 72.452 1.00 42.88 84 LYS A C 1
ATOM 688 O O . LYS A 1 84 ? 10.729 39.612 73.506 1.00 38.97 84 LYS A O 1
ATOM 694 N N . PRO A 1 85 ? 10.469 39.763 71.367 1.00 43.18 85 PRO A N 1
ATOM 695 C CA . PRO A 1 85 ? 9.555 40.811 71.826 1.00 43.58 85 PRO A CA 1
ATOM 696 C C . PRO A 1 85 ? 8.407 40.045 72.585 1.00 43.34 85 PRO A C 1
ATOM 697 O O . PRO A 1 85 ? 7.597 40.640 73.301 1.00 41.88 85 PRO A O 1
ATOM 701 N N . SER A 1 86 ? 8.380 38.714 72.451 1.00 41.22 86 SER A N 1
ATOM 702 C CA . SER A 1 86 ? 7.354 37.863 73.086 1.00 40.14 86 SER A CA 1
ATOM 703 C C . SER A 1 86 ? 7.690 37.267 74.460 1.00 39.64 86 SER A C 1
ATOM 704 O O . SER A 1 86 ? 6.789 36.897 75.215 1.00 40.43 86 SER A O 1
ATOM 707 N N . SER A 1 87 ? 8.973 37.153 74.779 1.00 38.15 87 SER A N 1
ATOM 708 C CA . SER A 1 87 ? 9.389 36.562 76.044 1.00 37.90 87 SER A CA 1
ATOM 709 C C . SER A 1 87 ? 10.036 37.544 77.016 1.00 38.40 87 SER A C 1
ATOM 710 O O . SER A 1 87 ? 10.205 37.233 78.196 1.00 38.54 87 SER A O 1
ATOM 713 N N . CYS A 1 88 ? 10.398 38.720 76.516 1.00 36.14 88 CYS A N 1
ATOM 714 C CA . CYS A 1 88 ? 11.012 39.743 77.343 1.00 37.78 88 CYS A CA 1
ATOM 715 C C . CYS A 1 88 ? 10.039 40.199 78.423 1.00 38.92 88 CYS A C 1
ATOM 716 O O . CYS A 1 88 ? 8.863 40.429 78.155 1.00 40.39 88 CYS A O 1
ATOM 719 N N . LEU A 1 89 ? 10.538 40.328 79.644 1.00 40.01 89 LEU A N 1
ATOM 720 C CA . LEU A 1 89 ? 9.718 40.756 80.772 1.00 41.51 89 LEU A CA 1
ATOM 721 C C . LEU A 1 89 ? 9.221 42.199 80.637 1.00 42.77 89 LEU A C 1
ATOM 722 O O . LEU A 1 89 ? 8.163 42.544 81.159 1.00 42.39 89 LEU A O 1
ATOM 727 N N . TYR A 1 90 ? 9.978 43.033 79.930 1.00 44.12 90 TYR A N 1
ATOM 728 C CA . TYR A 1 90 ? 9.627 44.443 79.784 1.00 45.69 90 TYR A CA 1
ATOM 729 C C . TYR A 1 90 ? 9.208 44.881 78.389 1.00 47.67 90 TYR A C 1
ATOM 730 O O . TYR A 1 90 ? 9.188 46.078 78.094 1.00 48.07 90 TYR A O 1
ATOM 739 N N . ALA A 1 91 ? 8.868 43.926 77.533 1.00 47.80 91 ALA A N 1
ATOM 740 C CA . ALA A 1 91 ? 8.471 44.255 76.170 1.00 48.60 91 ALA A CA 1
ATOM 741 C C . ALA A 1 91 ? 6.968 44.442 76.018 1.00 49.69 91 ALA A C 1
ATOM 742 O O . ALA A 1 91 ? 6.177 43.644 76.517 1.00 48.47 91 ALA A O 1
ATOM 744 N N . GLU A 1 92 ? 6.584 45.509 75.325 1.00 50.40 92 GLU A N 1
ATOM 745 C CA . GLU A 1 92 ? 5.179 45.798 75.074 1.00 51.47 92 GLU A CA 1
ATOM 746 C C . GLU A 1 92 ? 4.952 45.398 73.625 1.00 51.39 92 GLU A C 1
ATOM 747 O O . GLU A 1 92 ? 5.896 45.375 72.839 1.00 51.64 92 GLU A O 1
ATOM 753 N N . LYS A 1 93 ? 3.716 45.078 73.261 1.00 51.87 93 LYS A N 1
ATOM 754 C CA . LYS A 1 93 ? 3.444 44.691 71.882 1.00 51.99 93 LYS A CA 1
ATOM 755 C C . LYS A 1 93 ? 3.843 45.809 70.928 1.00 50.00 93 LYS A C 1
ATOM 756 O O . LYS A 1 93 ? 3.558 46.984 71.169 1.00 48.46 93 LYS A O 1
ATOM 762 N N . GLY A 1 94 ? 4.516 45.429 69.848 1.00 49.41 94 GLY A N 1
ATOM 763 C CA . GLY A 1 94 ? 4.978 46.400 68.875 1.00 48.67 94 GLY A CA 1
ATOM 764 C C . GLY A 1 94 ? 6.488 46.524 68.967 1.00 48.02 94 GLY A C 1
ATOM 765 O O . GLY A 1 94 ? 7.146 47.057 68.071 1.00 47.02 94 GLY A O 1
ATOM 766 N N . ALA A 1 95 ? 7.043 46.019 70.064 1.00 46.07 95 ALA A N 1
ATOM 767 C CA . ALA A 1 95 ? 8.481 46.070 70.277 1.00 46.58 95 ALA A CA 1
ATOM 768 C C . ALA A 1 95 ? 9.202 45.164 69.286 1.00 46.38 95 ALA A C 1
ATOM 769 O O . ALA A 1 95 ? 8.795 44.022 69.067 1.00 47.32 95 ALA A O 1
ATOM 771 N N . GLU A 1 96 ? 10.262 45.690 68.679 1.00 46.27 96 GLU A N 1
ATOM 772 C CA . GLU A 1 96 ? 11.069 44.935 67.732 1.00 47.22 96 GLU A CA 1
ATOM 773 C C . GLU A 1 96 ? 12.183 44.290 68.548 1.00 47.61 96 GLU A C 1
ATOM 774 O O . GLU A 1 96 ? 12.636 44.859 69.545 1.00 46.00 96 GLU A O 1
ATOM 780 N N . SER A 1 97 ? 12.625 43.111 68.123 1.00 48.68 97 SER A N 1
ATOM 781 C CA . SER A 1 97 ? 13.692 42.396 68.813 1.00 48.61 97 SER A CA 1
ATOM 782 C C . SER A 1 97 ? 14.898 43.298 69.065 1.00 48.78 97 SER A C 1
ATOM 783 O O . SER A 1 97 ? 15.422 43.355 70.178 1.00 47.48 97 SER A O 1
ATOM 786 N N . GLU A 1 98 ? 15.326 44.007 68.027 1.00 49.69 98 GLU A N 1
ATOM 787 C CA . GLU A 1 98 ? 16.473 44.899 68.132 1.00 51.99 98 GLU A CA 1
ATOM 788 C C . GLU A 1 98 ? 16.241 46.041 69.118 1.00 52.21 98 GLU A C 1
ATOM 789 O O . GLU A 1 98 ? 17.193 46.626 69.629 1.00 53.95 98 GLU A O 1
ATOM 795 N N . ASP A 1 99 ? 14.978 46.356 69.385 1.00 52.49 99 ASP A N 1
ATOM 796 C CA . ASP A 1 99 ? 14.637 47.438 70.304 1.00 52.63 99 ASP A CA 1
ATOM 797 C C . ASP A 1 99 ? 14.821 47.069 71.773 1.00 53.05 99 ASP A C 1
ATOM 798 O O . ASP A 1 99 ? 14.870 47.947 72.634 1.00 52.68 99 ASP A O 1
ATOM 803 N N . ILE A 1 100 ? 14.908 45.774 72.061 1.00 52.57 100 ILE A N 1
ATOM 804 C CA . ILE A 1 100 ? 15.081 45.307 73.432 1.00 53.47 100 ILE A CA 1
ATOM 805 C C . ILE A 1 100 ? 16.534 45.525 73.866 1.00 53.32 100 ILE A C 1
ATOM 806 O O . ILE A 1 100 ? 17.429 44.800 73.440 1.00 52.59 100 ILE A O 1
ATOM 811 N N . PRO A 1 101 ? 16.781 46.527 74.725 1.00 54.21 101 PRO A N 1
ATOM 812 C CA . PRO A 1 101 ? 18.121 46.860 75.228 1.00 55.31 101 PRO A CA 1
ATOM 813 C C . PRO A 1 101 ? 18.657 45.898 76.297 1.00 55.96 101 PRO A C 1
ATOM 814 O O . PRO A 1 101 ? 19.000 46.317 77.407 1.00 54.36 101 PRO A O 1
ATOM 818 N N . CYS A 1 102 ? 18.740 44.617 75.950 1.00 55.98 102 CYS A N 1
ATOM 819 C CA . CYS A 1 102 ? 19.225 43.599 76.874 1.00 57.12 102 CYS A CA 1
ATOM 820 C C . CYS A 1 102 ? 20.546 43.997 77.547 1.00 58.62 102 CYS A C 1
ATOM 821 O O . CYS A 1 102 ? 20.800 43.629 78.696 1.00 59.09 102 CYS A O 1
ATOM 824 N N . LYS A 1 103 ? 21.378 44.756 76.842 1.00 59.26 103 LYS A N 1
ATOM 825 C CA . LYS A 1 103 ? 22.655 45.191 77.401 1.00 60.37 103 LYS A CA 1
ATOM 826 C C . LYS A 1 103 ? 22.497 45.865 78.760 1.00 59.85 103 LYS A C 1
ATOM 827 O O . LYS A 1 103 ? 23.244 45.580 79.695 1.00 59.55 103 LYS A O 1
ATOM 833 N N . TYR A 1 104 ? 21.519 46.759 78.863 1.00 58.96 104 TYR A N 1
ATOM 834 C CA . TYR A 1 104 ? 21.291 47.502 80.096 1.00 58.24 104 TYR A CA 1
ATOM 835 C C . TYR A 1 104 ? 20.385 46.794 81.090 1.00 56.71 104 TYR A C 1
ATOM 836 O O . TYR A 1 104 ? 19.971 47.384 82.087 1.00 56.69 104 TYR A O 1
ATOM 845 N N . CYS A 1 105 ? 20.086 45.529 80.821 1.00 55.38 105 CYS A N 1
ATOM 846 C CA . CYS A 1 105 ? 19.221 44.754 81.700 1.00 53.58 105 CYS A CA 1
ATOM 847 C C . CYS A 1 105 ? 20.050 43.896 82.651 1.00 54.00 105 CYS A C 1
ATOM 848 O O . CYS A 1 105 ? 21.023 43.270 82.241 1.00 54.03 105 CYS A O 1
ATOM 851 N N . GLU A 1 106 ? 19.661 43.869 83.922 1.00 54.47 106 GLU A N 1
ATOM 852 C CA . GLU A 1 106 ? 20.380 43.088 84.919 1.00 55.02 106 GLU A CA 1
ATOM 853 C C . GLU A 1 106 ? 19.973 41.617 84.911 1.00 53.92 106 GLU A C 1
ATOM 854 O O . GLU A 1 106 ? 20.306 40.865 85.829 1.00 53.93 106 GLU A O 1
ATOM 860 N N . LEU A 1 107 ? 19.250 41.214 83.872 1.00 51.52 107 LEU A N 1
ATOM 861 C CA . LEU A 1 107 ? 18.807 39.827 83.737 1.00 50.74 107 LEU A CA 1
ATOM 862 C C . LEU A 1 107 ? 19.459 39.180 82.517 1.00 49.32 107 LEU A C 1
ATOM 863 O O . LEU A 1 107 ? 19.269 37.994 82.252 1.00 47.42 107 LEU A O 1
ATOM 868 N N . LYS A 1 108 ? 20.233 39.979 81.789 1.00 48.88 108 LYS A N 1
ATOM 869 C CA . LYS A 1 108 ? 20.933 39.536 80.585 1.00 48.93 108 LYS A CA 1
ATOM 870 C C . LYS A 1 108 ? 21.647 38.191 80.741 1.00 48.49 108 LYS A C 1
ATOM 871 O O . LYS A 1 108 ? 21.768 37.431 79.781 1.00 46.72 108 LYS A O 1
ATOM 877 N N . GLY A 1 109 ? 22.107 37.895 81.951 1.00 49.19 109 GLY A N 1
ATOM 878 C CA . GLY A 1 109 ? 22.800 36.639 82.178 1.00 51.01 109 GLY A CA 1
ATOM 879 C C . GLY A 1 109 ? 22.071 35.665 83.085 1.00 51.58 109 GLY A C 1
ATOM 880 O O . GLY A 1 109 ? 22.481 34.509 83.209 1.00 52.87 109 GLY A O 1
ATOM 881 N N . SER A 1 110 ? 20.988 36.119 83.713 1.00 50.96 110 SER A N 1
ATOM 882 C CA . SER A 1 110 ? 20.217 35.275 84.621 1.00 50.50 110 SER A CA 1
ATOM 883 C C . SER A 1 110 ? 19.222 34.368 83.902 1.00 49.66 110 SER A C 1
ATOM 884 O O . SER A 1 110 ? 18.229 34.830 83.336 1.00 49.01 110 SER A O 1
ATOM 887 N N . ILE A 1 111 ? 19.503 33.069 83.938 1.00 48.43 111 ILE A N 1
ATOM 888 C CA . ILE A 1 111 ? 18.657 32.064 83.308 1.00 46.54 111 ILE A CA 1
ATOM 889 C C . ILE A 1 111 ? 18.381 30.941 84.299 1.00 45.63 111 ILE A C 1
ATOM 890 O O . ILE A 1 111 ? 19.039 30.832 85.332 1.00 45.21 111 ILE A O 1
ATOM 895 N N . VAL A 1 112 ? 17.401 30.114 83.971 1.00 44.08 112 VAL A N 1
ATOM 896 C CA . VAL A 1 112 ? 17.045 28.969 84.789 1.00 43.21 112 VAL A CA 1
ATOM 897 C C . VAL A 1 112 ? 16.804 27.842 83.798 1.00 44.72 112 VAL A C 1
ATOM 898 O O . VAL A 1 112 ? 16.636 28.098 82.608 1.00 44.00 112 VAL A O 1
ATOM 902 N N . GLU A 1 113 ? 16.794 26.603 84.279 1.00 45.40 113 GLU A N 1
ATOM 903 C CA . GLU A 1 113 ? 16.564 25.463 83.406 1.00 47.11 113 GLU A CA 1
ATOM 904 C C . GLU A 1 113 ? 15.090 25.391 83.031 1.00 48.33 113 GLU A C 1
ATOM 905 O O . GLU A 1 113 ? 14.212 25.528 83.885 1.00 47.95 113 GLU A O 1
ATOM 911 N N . VAL A 1 114 ? 14.813 25.176 81.751 1.00 48.83 114 VAL A N 1
ATOM 912 C CA . VAL A 1 114 ? 13.431 25.114 81.305 1.00 50.18 114 VAL A CA 1
ATOM 913 C C . VAL A 1 114 ? 13.003 23.718 80.871 1.00 51.71 114 VAL A C 1
ATOM 914 O O . VAL A 1 114 ? 13.749 22.997 80.202 1.00 52.23 114 VAL A O 1
ATOM 918 N N . LYS A 1 115 ? 11.793 23.345 81.272 1.00 52.87 115 LYS A N 1
ATOM 919 C CA . LYS A 1 115 ? 11.223 22.050 80.927 1.00 54.85 115 LYS A CA 1
ATOM 920 C C . LYS A 1 115 ? 9.864 22.265 80.291 1.00 54.00 115 LYS A C 1
ATOM 921 O O . LYS A 1 115 ? 9.014 22.957 80.850 1.00 53.58 115 LYS A O 1
ATOM 927 N N . THR A 1 116 ? 9.657 21.674 79.121 1.00 53.99 116 THR A N 1
ATOM 928 C CA . THR A 1 116 ? 8.382 21.815 78.438 1.00 55.07 116 THR A CA 1
ATOM 929 C C . THR A 1 116 ? 7.439 20.738 78.952 1.00 56.45 116 THR A C 1
ATOM 930 O O . THR A 1 116 ? 7.254 19.695 78.325 1.00 56.00 116 THR A O 1
ATOM 934 N N . ASP A 1 117 ? 6.857 21.005 80.116 1.00 57.70 117 ASP A N 1
ATOM 935 C CA . ASP A 1 117 ? 5.924 20.086 80.757 1.00 59.29 117 ASP A CA 1
ATOM 936 C C . ASP A 1 117 ? 4.514 20.642 80.599 1.00 58.51 117 ASP A C 1
ATOM 937 O O . ASP A 1 117 ? 3.602 20.297 81.352 1.00 59.24 117 ASP A O 1
ATOM 942 N N . ASP A 1 118 ? 4.351 21.516 79.614 1.00 57.38 118 ASP A N 1
ATOM 943 C CA . ASP A 1 118 ? 3.066 22.136 79.339 1.00 55.98 118 ASP A CA 1
ATOM 944 C C . ASP A 1 118 ? 3.106 22.718 77.931 1.00 54.90 118 ASP A C 1
ATOM 945 O O . ASP A 1 118 ? 4.188 22.887 77.361 1.00 55.21 118 ASP A O 1
ATOM 950 N N . SER A 1 119 ? 1.938 23.011 77.366 1.00 52.89 119 SER A N 1
ATOM 951 C CA . SER A 1 119 ? 1.879 23.564 76.019 1.00 51.94 119 SER A CA 1
ATOM 952 C C . SER A 1 119 ? 2.831 24.753 75.925 1.00 50.37 119 SER A C 1
ATOM 953 O O . SER A 1 119 ? 2.849 25.619 76.802 1.00 48.41 119 SER A O 1
ATOM 956 N N . PRO A 1 120 ? 3.634 24.808 74.851 1.00 48.26 120 PRO A N 1
ATOM 957 C CA . PRO A 1 120 ? 4.603 25.882 74.627 1.00 46.49 120 PRO A CA 1
ATOM 958 C C . PRO A 1 120 ? 4.129 27.275 75.036 1.00 46.73 120 PRO A C 1
ATOM 959 O O . PRO A 1 120 ? 4.760 27.930 75.867 1.00 45.52 120 PRO A O 1
ATOM 963 N N . LEU A 1 121 ? 3.022 27.728 74.457 1.00 46.57 121 LEU A N 1
ATOM 964 C CA . LEU A 1 121 ? 2.504 29.053 74.774 1.00 46.97 121 LEU A CA 1
ATOM 965 C C . LEU A 1 121 ? 2.156 29.245 76.248 1.00 46.85 121 LEU A C 1
ATOM 966 O O . LEU A 1 121 ? 2.286 30.353 76.774 1.00 47.46 121 LEU A O 1
ATOM 971 N N . SER A 1 122 ? 1.717 28.178 76.914 1.00 46.41 122 SER A N 1
ATOM 972 C CA . SER A 1 122 ? 1.383 28.261 78.337 1.00 46.27 122 SER A CA 1
ATOM 973 C C . SER A 1 122 ? 2.668 28.393 79.146 1.00 45.21 122 SER A C 1
ATOM 974 O O . SER A 1 122 ? 2.734 29.155 80.110 1.00 46.41 122 SER A O 1
ATOM 977 N N . LEU A 1 123 ? 3.689 27.642 78.748 1.00 43.50 123 LEU A N 1
ATOM 978 C CA . LEU A 1 123 ? 4.974 27.689 79.425 1.00 42.83 123 LEU A CA 1
ATOM 979 C C . LEU A 1 123 ? 5.542 29.104 79.384 1.00 41.82 123 LEU A C 1
ATOM 980 O O . LEU A 1 123 ? 6.110 29.578 80.368 1.00 40.76 123 LEU A O 1
ATOM 985 N N . VAL A 1 124 ? 5.388 29.780 78.249 1.00 40.45 124 VAL A N 1
ATOM 986 C CA . VAL A 1 124 ? 5.903 31.142 78.115 1.00 40.50 124 VAL A CA 1
ATOM 987 C C . VAL A 1 124 ? 5.228 32.076 79.116 1.00 41.24 124 VAL A C 1
ATOM 988 O O . VAL A 1 124 ? 5.882 32.926 79.719 1.00 40.33 124 VAL A O 1
ATOM 992 N N . LYS A 1 125 ? 3.921 31.923 79.287 1.00 42.21 125 LYS A N 1
ATOM 993 C CA . LYS A 1 125 ? 3.197 32.761 80.231 1.00 44.91 125 LYS A CA 1
ATOM 994 C C . LYS A 1 125 ? 3.753 32.518 81.629 1.00 43.18 125 LYS A C 1
ATOM 995 O O . LYS A 1 125 ? 3.936 33.456 82.398 1.00 41.89 125 LYS A O 1
ATOM 1001 N N . LYS A 1 126 ? 4.037 31.258 81.949 1.00 43.74 126 LYS A N 1
ATOM 1002 C CA . LYS A 1 126 ? 4.568 30.914 83.269 1.00 43.49 126 LYS A CA 1
ATOM 1003 C C . LYS A 1 126 ? 5.974 31.458 83.504 1.00 43.81 126 LYS A C 1
ATOM 1004 O O . LYS A 1 126 ? 6.286 31.943 84.594 1.00 43.00 126 LYS A O 1
ATOM 1010 N N . LEU A 1 127 ? 6.825 31.358 82.485 1.00 42.44 127 LEU A N 1
ATOM 1011 C CA . LEU A 1 127 ? 8.191 31.839 82.592 1.00 42.37 127 LEU A CA 1
ATOM 1012 C C . LEU A 1 127 ? 8.240 33.338 82.822 1.00 43.01 127 LEU A C 1
ATOM 1013 O O . LEU A 1 127 ? 9.081 33.828 83.576 1.00 42.09 127 LEU A O 1
ATOM 1018 N N . LYS A 1 128 ? 7.341 34.065 82.167 1.00 43.65 128 LYS A N 1
ATOM 1019 C CA . LYS A 1 128 ? 7.295 35.515 82.308 1.00 45.43 128 LYS A CA 1
ATOM 1020 C C . LYS A 1 128 ? 6.865 35.917 83.713 1.00 46.95 128 LYS A C 1
ATOM 1021 O O . LYS A 1 128 ? 7.312 36.941 84.230 1.00 47.75 128 LYS A O 1
ATOM 1027 N N . LYS A 1 129 ? 6.001 35.112 84.328 1.00 47.03 129 LYS A N 1
ATOM 1028 C CA . LYS A 1 129 ? 5.532 35.395 85.681 1.00 48.54 129 LYS A CA 1
ATOM 1029 C C . LYS A 1 129 ? 6.607 35.018 86.692 1.00 48.08 129 LYS A C 1
ATOM 1030 O O . LYS A 1 129 ? 6.918 35.788 87.598 1.00 49.16 129 LYS A O 1
ATOM 1036 N N . ASP A 1 130 ? 7.168 33.823 86.534 1.00 47.33 130 ASP A N 1
ATOM 1037 C CA . ASP A 1 130 ? 8.217 33.346 87.426 1.00 46.55 130 ASP A CA 1
ATOM 1038 C C . ASP A 1 130 ? 9.486 34.154 87.202 1.00 46.29 130 ASP A C 1
ATOM 1039 O O . ASP A 1 130 ? 10.294 34.331 88.111 1.00 45.44 130 ASP A O 1
ATOM 1044 N N . GLY A 1 131 ? 9.651 34.649 85.981 1.00 46.27 131 GLY A N 1
ATOM 1045 C CA . GLY A 1 131 ? 10.825 35.433 85.652 1.00 47.35 131 GLY A CA 1
ATOM 1046 C C . GLY A 1 131 ? 10.858 36.775 86.352 1.00 47.15 131 GLY A C 1
ATOM 1047 O O . GLY A 1 131 ? 11.919 37.243 86.753 1.00 47.90 131 GLY A O 1
ATOM 1048 N N . LEU A 1 132 ? 9.698 37.402 86.498 1.00 48.00 132 LEU A N 1
ATOM 1049 C CA . LEU A 1 132 ? 9.620 38.698 87.155 1.00 49.91 132 LEU A CA 1
ATOM 1050 C C . LEU A 1 132 ? 9.848 38.522 88.654 1.00 51.28 132 LEU A C 1
ATOM 1051 O O . LEU A 1 132 ? 10.466 39.366 89.304 1.00 50.39 132 LEU A O 1
ATOM 1056 N N . GLN A 1 133 ? 9.339 37.417 89.191 1.00 52.94 133 GLN A N 1
ATOM 1057 C CA . GLN A 1 133 ? 9.477 37.104 90.606 1.00 55.63 133 GLN A CA 1
ATOM 1058 C C . GLN A 1 133 ? 10.871 36.598 90.957 1.00 55.85 133 GLN A C 1
ATOM 1059 O O . GLN A 1 133 ? 11.582 37.221 91.748 1.00 56.50 133 GLN A O 1
ATOM 1065 N N . ASP A 1 134 ? 11.253 35.473 90.361 1.00 55.30 134 ASP A N 1
ATOM 1066 C CA . ASP A 1 134 ? 12.555 34.855 90.610 1.00 54.15 134 ASP A CA 1
ATOM 1067 C C . ASP A 1 134 ? 13.717 35.632 90.009 1.00 52.27 134 ASP A C 1
ATOM 1068 O O . ASP A 1 134 ? 14.877 35.299 90.246 1.00 51.93 134 ASP A O 1
ATOM 1073 N N . LYS A 1 135 ? 13.402 36.650 89.215 1.00 50.25 135 LYS A N 1
ATOM 1074 C CA . LYS A 1 135 ? 14.419 37.492 88.593 1.00 48.45 135 LYS A CA 1
ATOM 1075 C C . LYS A 1 135 ? 15.291 36.774 87.551 1.00 46.74 135 LYS A C 1
ATOM 1076 O O . LYS A 1 135 ? 16.478 36.537 87.778 1.00 45.53 135 LYS A O 1
ATOM 1082 N N . PHE A 1 136 ? 14.696 36.429 86.411 1.00 44.11 136 PHE A N 1
ATOM 1083 C CA . PHE A 1 136 ? 15.429 35.768 85.336 1.00 40.65 136 PHE A CA 1
ATOM 1084 C C . PHE A 1 136 ? 14.793 36.077 83.980 1.00 40.38 136 PHE A C 1
ATOM 1085 O O . PHE A 1 136 ? 13.603 36.402 83.905 1.00 39.81 136 PHE A O 1
ATOM 1093 N N . CYS A 1 137 ? 15.585 35.981 82.915 1.00 37.25 137 CYS A N 1
ATOM 1094 C CA . CYS A 1 137 ? 15.089 36.262 81.571 1.00 35.79 137 CYS A CA 1
ATOM 1095 C C . CYS A 1 137 ? 14.554 35.023 80.875 1.00 34.46 137 CYS A C 1
ATOM 1096 O O . CYS A 1 137 ? 15.306 34.087 80.587 1.00 33.86 137 CYS A O 1
ATOM 1099 N N . PRO A 1 138 ? 13.244 35.004 80.583 1.00 33.50 138 PRO A N 1
ATOM 1100 C CA . PRO A 1 138 ? 12.615 33.863 79.912 1.00 33.05 138 PRO A CA 1
ATOM 1101 C C . PRO A 1 138 ? 13.245 33.570 78.559 1.00 32.06 138 PRO A C 1
ATOM 1102 O O . PRO A 1 138 ? 13.487 32.419 78.222 1.00 32.29 138 PRO A O 1
ATOM 1106 N N . TYR A 1 139 ? 13.504 34.620 77.789 1.00 32.85 139 TYR A N 1
ATOM 1107 C CA . TYR A 1 139 ? 14.091 34.466 76.466 1.00 32.15 139 TYR A CA 1
ATOM 1108 C C . TYR A 1 139 ? 15.408 33.715 76.507 1.00 33.77 139 TYR A C 1
ATOM 1109 O O . TYR A 1 139 ? 15.557 32.682 75.860 1.00 31.11 139 TYR A O 1
ATOM 1118 N N . TYR A 1 140 ? 16.369 34.240 77.263 1.00 35.28 140 TYR A N 1
ATOM 1119 C CA . TYR A 1 140 ? 17.672 33.597 77.358 1.00 35.77 140 TYR A CA 1
ATOM 1120 C C . TYR A 1 140 ? 17.581 32.206 77.971 1.00 36.02 140 TYR A C 1
ATOM 1121 O O . TYR A 1 140 ? 18.384 31.326 77.656 1.00 35.11 140 TYR A O 1
ATOM 1130 N N . SER A 1 141 ? 16.591 31.999 78.830 1.00 36.35 141 SER A N 1
ATOM 1131 C CA . SER A 1 141 ? 16.409 30.688 79.430 1.00 36.17 141 SER A CA 1
ATOM 1132 C C . SER A 1 141 ? 16.006 29.718 78.310 1.00 36.99 141 SER A C 1
ATOM 1133 O O . SER A 1 141 ? 16.587 28.639 78.169 1.00 37.06 141 SER A O 1
ATOM 1136 N N . LEU A 1 142 ? 15.025 30.108 77.499 1.00 34.45 142 LEU A N 1
ATOM 1137 C CA . LEU A 1 142 ? 14.601 29.261 76.386 1.00 33.88 142 LEU A CA 1
ATOM 1138 C C . LEU A 1 142 ? 15.734 29.079 75.370 1.00 32.94 142 LEU A C 1
ATOM 1139 O O . LEU A 1 142 ? 15.952 27.979 74.865 1.00 33.16 142 LEU A O 1
ATOM 1144 N N . LEU A 1 143 ? 16.442 30.162 75.066 1.00 33.99 143 LEU A N 1
ATOM 1145 C CA . LEU A 1 143 ? 17.538 30.105 74.105 1.00 36.51 143 LEU A CA 1
ATOM 1146 C C . LEU A 1 143 ? 18.603 29.109 74.538 1.00 37.83 143 LEU A C 1
ATOM 1147 O O . LEU A 1 143 ? 19.118 28.342 73.727 1.00 37.37 143 LEU A O 1
ATOM 1152 N N . ASN A 1 144 ? 18.913 29.132 75.828 1.00 38.28 144 ASN A N 1
ATOM 1153 C CA . ASN A 1 144 ? 19.911 28.255 76.417 1.00 39.60 144 ASN A CA 1
ATOM 1154 C C . ASN A 1 144 ? 19.478 26.794 76.473 1.00 37.88 144 ASN A C 1
ATOM 1155 O O . ASN A 1 144 ? 20.315 25.902 76.546 1.00 38.05 144 ASN A O 1
ATOM 1160 N N . SER A 1 145 ? 18.176 26.541 76.423 1.00 39.67 145 SER A N 1
ATOM 1161 C CA . SER A 1 145 ? 17.683 25.167 76.493 1.00 39.58 145 SER A CA 1
ATOM 1162 C C . SER A 1 145 ? 17.725 24.430 75.160 1.00 40.19 145 SER A C 1
ATOM 1163 O O . SER A 1 145 ? 17.679 23.203 75.128 1.00 41.74 145 SER A O 1
ATOM 1166 N N . LEU A 1 146 ? 17.817 25.172 74.063 1.00 38.63 146 LEU A N 1
ATOM 1167 C CA . LEU A 1 146 ? 17.831 24.560 72.738 1.00 37.35 146 LEU A CA 1
ATOM 1168 C C . LEU A 1 146 ? 18.848 23.449 72.478 1.00 38.16 146 LEU A C 1
ATOM 1169 O O . LEU A 1 146 ? 18.465 22.327 72.145 1.00 38.88 146 LEU A O 1
ATOM 1174 N N . TYR A 1 147 ? 20.133 23.746 72.634 1.00 36.83 147 TYR A N 1
ATOM 1175 C CA . TYR A 1 147 ? 21.169 22.759 72.353 1.00 39.03 147 TYR A CA 1
ATOM 1176 C C . TYR A 1 147 ? 21.121 21.438 73.130 1.00 40.04 147 TYR A C 1
ATOM 1177 O O . TYR A 1 147 ? 21.821 20.492 72.771 1.00 42.79 147 TYR A O 1
ATOM 1186 N N . LYS A 1 148 ? 20.300 21.358 74.173 1.00 39.84 148 LYS A N 1
ATOM 1187 C CA . LYS A 1 148 ? 20.200 20.126 74.960 1.00 40.90 148 LYS A CA 1
ATOM 1188 C C . LYS A 1 148 ? 19.017 19.256 74.542 1.00 40.18 148 LYS A C 1
ATOM 1189 O O . LYS A 1 148 ? 19.005 18.052 74.799 1.00 40.86 148 LYS A O 1
ATOM 1195 N N . ALA A 1 149 ? 18.020 19.868 73.913 1.00 39.09 149 ALA A N 1
ATOM 1196 C CA . ALA A 1 149 ? 16.814 19.148 73.492 1.00 38.06 149 ALA A CA 1
ATOM 1197 C C . ALA A 1 149 ? 17.014 18.271 72.263 1.00 36.22 149 ALA A C 1
ATOM 1198 O O . ALA A 1 149 ? 17.854 18.557 71.414 1.00 36.41 149 ALA A O 1
ATOM 1200 N N . ASP A 1 150 ? 16.224 17.206 72.172 1.00 35.58 150 ASP A N 1
ATOM 1201 C CA . ASP A 1 150 ? 16.303 16.285 71.042 1.00 35.55 150 ASP A CA 1
ATOM 1202 C C . ASP A 1 150 ? 15.463 16.819 69.885 1.00 35.20 150 ASP A C 1
ATOM 1203 O O . ASP A 1 150 ? 15.861 16.739 68.723 1.00 34.01 150 ASP A O 1
ATOM 1208 N N . VAL A 1 151 ? 14.299 17.369 70.217 1.00 33.33 151 VAL A N 1
ATOM 1209 C CA . VAL A 1 151 ? 13.405 17.946 69.218 1.00 31.71 151 VAL A CA 1
ATOM 1210 C C . VAL A 1 151 ? 13.165 19.411 69.553 1.00 31.79 151 VAL A C 1
ATOM 1211 O O . VAL A 1 151 ? 12.812 19.751 70.688 1.00 30.33 151 VAL A O 1
ATOM 1215 N N . ILE A 1 152 ? 13.372 20.285 68.575 1.00 30.13 152 ILE A N 1
ATOM 1216 C CA . ILE A 1 152 ? 13.125 21.699 68.792 1.00 30.97 152 ILE A CA 1
ATOM 1217 C C . ILE A 1 152 ? 12.267 22.301 67.690 1.00 30.43 152 ILE A C 1
ATOM 1218 O O . ILE A 1 152 ? 12.271 21.841 66.542 1.00 30.34 152 ILE A O 1
ATOM 1223 N N . ALA A 1 153 ? 11.516 23.330 68.055 1.00 29.58 153 ALA A N 1
ATOM 1224 C CA . ALA A 1 153 ? 10.651 24.018 67.114 1.00 27.25 153 ALA A CA 1
ATOM 1225 C C . ALA A 1 153 ? 10.997 25.492 67.156 1.00 28.95 153 ALA A C 1
ATOM 1226 O O . ALA A 1 153 ? 11.088 26.093 68.234 1.00 27.07 153 ALA A O 1
ATOM 1228 N N . LEU A 1 154 ? 11.192 26.062 65.971 1.00 27.12 154 LEU A N 1
ATOM 1229 C CA . LEU A 1 154 ? 11.550 27.465 65.810 1.00 27.65 154 LEU A CA 1
ATOM 1230 C C . LEU A 1 154 ? 10.750 28.022 64.635 1.00 26.90 154 LEU A C 1
ATOM 1231 O O . LEU A 1 154 ? 10.243 27.255 63.810 1.00 26.39 154 LEU A O 1
ATOM 1236 N N . THR A 1 155 ? 10.647 29.343 64.552 1.00 24.59 155 THR A N 1
ATOM 1237 C CA . THR A 1 155 ? 9.942 29.971 63.439 1.00 26.46 155 THR A CA 1
ATOM 1238 C C . THR A 1 155 ? 10.941 30.221 62.302 1.00 25.61 155 THR A C 1
ATOM 1239 O O . THR A 1 155 ? 12.156 30.165 62.504 1.00 25.96 155 THR A O 1
ATOM 1243 N N . TYR A 1 156 ? 10.420 30.487 61.110 1.00 27.12 156 TYR A N 1
ATOM 1244 C CA . TYR A 1 156 ? 11.231 30.717 59.915 1.00 27.98 156 TYR A CA 1
ATOM 1245 C C . TYR A 1 156 ? 12.514 31.549 60.037 1.00 28.79 156 TYR A C 1
ATOM 1246 O O . TYR A 1 156 ? 13.588 31.106 59.638 1.00 28.53 156 TYR A O 1
ATOM 1255 N N . PRO A 1 157 ? 12.425 32.760 60.596 1.00 30.79 157 PRO A N 1
ATOM 1256 C CA . PRO A 1 157 ? 13.640 33.577 60.706 1.00 33.02 157 PRO A CA 1
ATOM 1257 C C . PRO A 1 157 ? 14.873 32.950 61.361 1.00 34.42 157 PRO A C 1
ATOM 1258 O O . PRO A 1 157 ? 15.997 33.212 60.921 1.00 34.72 157 PRO A O 1
ATOM 1262 N N . TYR A 1 158 ? 14.684 32.118 62.385 1.00 34.48 158 TYR A N 1
ATOM 1263 C CA . TYR A 1 158 ? 15.828 31.498 63.054 1.00 33.83 158 TYR A CA 1
ATOM 1264 C C . TYR A 1 158 ? 16.540 30.459 62.209 1.00 34.51 158 TYR A C 1
ATOM 1265 O O . TYR A 1 158 ? 17.632 30.001 62.569 1.00 34.39 158 TYR A O 1
ATOM 1274 N N . PHE A 1 159 ? 15.927 30.082 61.092 1.00 29.83 159 PHE A N 1
ATOM 1275 C CA . PHE A 1 159 ? 16.536 29.105 60.207 1.00 31.07 159 PHE A CA 1
ATOM 1276 C C . PHE A 1 159 ? 17.076 29.799 58.961 1.00 31.63 159 PHE A C 1
ATOM 1277 O O . PHE A 1 159 ? 18.171 29.479 58.491 1.00 30.94 159 PHE A O 1
ATOM 1285 N N . PHE A 1 160 ? 16.313 30.762 58.450 1.00 29.81 160 PHE A N 1
ATOM 1286 C CA . PHE A 1 160 ? 16.687 31.472 57.229 1.00 34.56 160 PHE A CA 1
ATOM 1287 C C . PHE A 1 160 ? 17.440 32.794 57.354 1.00 37.07 160 PHE A C 1
ATOM 1288 O O . PHE A 1 160 ? 18.136 33.190 56.416 1.00 38.54 160 PHE A O 1
ATOM 1296 N N . ILE A 1 161 ? 17.294 33.490 58.478 1.00 38.83 161 ILE A N 1
ATOM 1297 C CA . ILE A 1 161 ? 17.974 34.771 58.655 1.00 41.48 161 ILE A CA 1
ATOM 1298 C C . ILE A 1 161 ? 19.217 34.609 59.527 1.00 43.74 161 ILE A C 1
ATOM 1299 O O . ILE A 1 161 ? 19.117 34.393 60.733 1.00 42.26 161 ILE A O 1
ATOM 1304 N N . ASP A 1 162 ? 20.384 34.719 58.898 1.00 48.42 162 ASP A N 1
ATOM 1305 C CA . ASP A 1 162 ? 21.677 34.583 59.573 1.00 51.99 162 ASP A CA 1
ATOM 1306 C C . ASP A 1 162 ? 21.750 35.268 60.934 1.00 52.03 162 ASP A C 1
ATOM 1307 O O . ASP A 1 162 ? 22.190 34.674 61.919 1.00 51.88 162 ASP A O 1
ATOM 1312 N N . ARG A 1 163 ? 21.323 36.523 60.978 1.00 53.45 163 ARG A N 1
ATOM 1313 C CA . ARG A 1 163 ? 21.339 37.303 62.208 1.00 54.83 163 ARG A CA 1
ATOM 1314 C C . ARG A 1 163 ? 20.678 36.530 63.356 1.00 54.43 163 ARG A C 1
ATOM 1315 O O . ARG A 1 163 ? 21.092 36.638 64.509 1.00 53.44 163 ARG A O 1
ATOM 1323 N N . TYR A 1 164 ? 19.652 35.749 63.031 1.00 52.75 164 TYR A N 1
ATOM 1324 C CA . TYR A 1 164 ? 18.940 34.965 64.029 1.00 52.00 164 TYR A CA 1
ATOM 1325 C C . TYR A 1 164 ? 19.502 33.552 64.157 1.00 52.47 164 TYR A C 1
ATOM 1326 O O . TYR A 1 164 ? 19.541 32.992 65.251 1.00 50.71 164 TYR A O 1
ATOM 1335 N N . ARG A 1 165 ? 19.941 32.977 63.042 1.00 53.58 165 ARG A N 1
ATOM 1336 C CA . ARG A 1 165 ? 20.500 31.631 63.063 1.00 55.98 165 ARG A CA 1
ATOM 1337 C C . ARG A 1 165 ? 21.752 31.614 63.940 1.00 57.15 165 ARG A C 1
ATOM 1338 O O . ARG A 1 165 ? 22.032 30.629 64.620 1.00 56.41 165 ARG A O 1
ATOM 1346 N N . GLU A 1 166 ? 22.504 32.711 63.918 1.00 59.26 166 GLU A N 1
ATOM 1347 C CA . GLU A 1 166 ? 23.717 32.822 64.723 1.00 61.74 166 GLU A CA 1
ATOM 1348 C C . GLU A 1 166 ? 23.368 32.705 66.203 1.00 62.65 166 GLU A C 1
ATOM 1349 O O . GLU A 1 166 ? 24.080 32.058 66.969 1.00 64.20 166 GLU A O 1
ATOM 1355 N N . PHE A 1 167 ? 22.269 33.338 66.600 1.00 62.83 167 PHE A N 1
ATOM 1356 C CA . PHE A 1 167 ? 21.818 33.306 67.986 1.00 63.71 167 PHE A CA 1
ATOM 1357 C C . PHE A 1 167 ? 21.712 31.866 68.484 1.00 63.65 167 PHE A C 1
ATOM 1358 O O . PHE A 1 167 ? 22.042 31.570 69.630 1.00 63.47 167 PHE A O 1
ATOM 1366 N N . ILE A 1 168 ? 21.243 30.977 67.614 1.00 63.84 168 ILE A N 1
ATOM 1367 C CA . ILE A 1 168 ? 21.084 29.568 67.962 1.00 64.35 168 ILE A CA 1
ATOM 1368 C C . ILE A 1 168 ? 22.449 28.905 68.104 1.00 64.96 168 ILE A C 1
ATOM 1369 O O . ILE A 1 168 ? 23.414 29.313 67.459 1.00 65.73 168 ILE A O 1
ATOM 1374 N N . ASP A 1 169 ? 22.527 27.879 68.945 1.00 65.49 169 ASP A N 1
ATOM 1375 C CA . ASP A 1 169 ? 23.787 27.176 69.166 1.00 67.01 169 ASP A CA 1
ATOM 1376 C C . ASP A 1 169 ? 23.679 25.688 68.851 1.00 66.57 169 ASP A C 1
ATOM 1377 O O . ASP A 1 169 ? 23.860 24.850 69.736 1.00 66.60 169 ASP A O 1
ATOM 1382 N N . ILE A 1 170 ? 23.394 25.358 67.594 1.00 66.24 170 ILE A N 1
ATOM 1383 C CA . ILE A 1 170 ? 23.261 23.961 67.192 1.00 64.95 170 ILE A CA 1
ATOM 1384 C C . ILE A 1 170 ? 24.031 23.616 65.915 1.00 63.40 170 ILE A C 1
ATOM 1385 O O . ILE A 1 170 ? 24.141 24.433 65.000 1.00 62.68 170 ILE A O 1
ATOM 1390 N N . ASP A 1 171 ? 24.556 22.394 65.867 1.00 62.56 171 ASP A N 1
ATOM 1391 C CA . ASP A 1 171 ? 25.338 21.916 64.729 1.00 62.08 171 ASP A CA 1
ATOM 1392 C C . ASP A 1 171 ? 24.552 21.903 63.421 1.00 61.96 171 ASP A C 1
ATOM 1393 O O . ASP A 1 171 ? 25.084 22.272 62.371 1.00 63.76 171 ASP A O 1
ATOM 1398 N N . LEU A 1 172 ? 23.297 21.469 63.487 1.00 59.86 172 LEU A N 1
ATOM 1399 C CA . LEU A 1 172 ? 22.421 21.417 62.318 1.00 58.35 172 LEU A CA 1
ATOM 1400 C C . LEU A 1 172 ? 22.582 20.111 61.549 1.00 57.10 172 LEU A C 1
ATOM 1401 O O . LEU A 1 172 ? 21.605 19.544 61.066 1.00 57.47 172 LEU A O 1
ATOM 1406 N N . ARG A 1 173 ? 23.816 19.634 61.441 1.00 56.16 173 ARG A N 1
ATOM 1407 C CA . ARG A 1 173 ? 24.087 18.394 60.723 1.00 54.10 173 ARG A CA 1
ATOM 1408 C C . ARG A 1 173 ? 23.520 17.194 61.462 1.00 50.58 173 ARG A C 1
ATOM 1409 O O . ARG A 1 173 ? 23.271 16.153 60.863 1.00 50.82 173 ARG A O 1
ATOM 1417 N N . GLU A 1 174 ? 23.317 17.340 62.766 1.00 48.28 174 GLU A N 1
ATOM 1418 C CA . GLU A 1 174 ? 22.773 16.253 63.573 1.00 47.13 174 GLU A CA 1
ATOM 1419 C C . GLU A 1 174 ? 21.249 16.272 63.642 1.00 43.22 174 GLU A C 1
ATOM 1420 O O . GLU A 1 174 ? 20.644 15.444 64.319 1.00 42.07 174 GLU A O 1
ATOM 1426 N N . TYR A 1 175 ? 20.631 17.211 62.935 1.00 38.88 175 TYR A N 1
ATOM 1427 C CA . TYR A 1 175 ? 19.178 17.327 62.944 1.00 36.25 175 TYR A CA 1
ATOM 1428 C C . TYR A 1 175 ? 18.514 17.002 61.618 1.00 33.32 175 TYR A C 1
ATOM 1429 O O . TYR A 1 175 ? 19.033 17.327 60.555 1.00 32.86 175 TYR A O 1
ATOM 1438 N N . MET A 1 176 ? 17.362 16.353 61.697 1.00 32.27 176 MET A N 1
ATOM 1439 C CA . MET A 1 176 ? 16.562 16.082 60.514 1.00 30.55 176 MET A CA 1
ATOM 1440 C C . MET A 1 176 ? 15.785 17.408 60.490 1.00 29.12 176 MET A C 1
ATOM 1441 O O . MET A 1 176 ? 15.217 17.814 61.507 1.00 25.52 176 MET A O 1
ATOM 1446 N N . ILE A 1 177 ? 15.770 18.085 59.352 1.00 27.35 177 ILE A N 1
ATOM 1447 C CA . ILE A 1 177 ? 15.107 19.375 59.265 1.00 25.37 177 ILE A CA 1
ATOM 1448 C C . ILE A 1 177 ? 13.739 19.318 58.583 1.00 25.57 177 ILE A C 1
ATOM 1449 O O . ILE A 1 177 ? 13.620 18.864 57.455 1.00 23.83 177 ILE A O 1
ATOM 1454 N N . VAL A 1 178 ? 12.705 19.767 59.287 1.00 22.06 178 VAL A N 1
ATOM 1455 C CA . VAL A 1 178 ? 11.351 19.753 58.737 1.00 22.46 178 VAL A CA 1
ATOM 1456 C C . VAL A 1 178 ? 10.839 21.178 58.551 1.00 23.31 178 VAL A C 1
ATOM 1457 O O . VAL A 1 178 ? 10.619 21.902 59.528 1.00 22.34 178 VAL A O 1
ATOM 1461 N N . ILE A 1 179 ? 10.674 21.584 57.295 1.00 21.63 179 ILE A N 1
ATOM 1462 C CA . ILE A 1 179 ? 10.174 22.920 56.987 1.00 23.70 179 ILE A CA 1
ATOM 1463 C C . ILE A 1 179 ? 8.704 22.810 56.588 1.00 24.83 179 ILE A C 1
ATOM 1464 O O . ILE A 1 179 ? 8.373 22.289 55.523 1.00 21.94 179 ILE A O 1
ATOM 1469 N N . ASP A 1 180 ? 7.832 23.297 57.469 1.00 23.85 180 ASP A N 1
ATOM 1470 C CA . ASP A 1 180 ? 6.380 23.228 57.278 1.00 24.52 180 ASP A CA 1
ATOM 1471 C C . ASP A 1 180 ? 5.805 24.399 56.496 1.00 21.97 180 ASP A C 1
ATOM 1472 O O . ASP A 1 180 ? 6.359 25.487 56.511 1.00 23.49 180 ASP A O 1
ATOM 1477 N N . GLU A 1 181 ? 4.684 24.167 55.817 1.00 24.25 181 GLU A N 1
ATOM 1478 C CA . GLU A 1 181 ? 4.050 25.198 55.004 1.00 23.65 181 GLU A CA 1
ATOM 1479 C C . GLU A 1 181 ? 5.119 25.764 54.066 1.00 21.62 181 GLU A C 1
ATOM 1480 O O . GLU A 1 181 ? 5.187 26.967 53.839 1.00 21.65 181 GLU A O 1
ATOM 1486 N N . ALA A 1 182 ? 5.943 24.873 53.524 1.00 23.25 182 ALA A N 1
ATOM 1487 C CA . ALA A 1 182 ? 7.047 25.247 52.635 1.00 21.00 182 ALA A CA 1
ATOM 1488 C C . ALA A 1 182 ? 6.684 26.107 51.410 1.00 22.14 182 ALA A C 1
ATOM 1489 O O . ALA A 1 182 ? 7.577 26.647 50.749 1.00 19.30 182 ALA A O 1
ATOM 1491 N N . HIS A 1 183 ? 5.399 26.235 51.087 1.00 22.58 183 HIS A N 1
ATOM 1492 C CA . HIS A 1 183 ? 5.033 27.094 49.957 1.00 26.00 183 HIS A CA 1
ATOM 1493 C C . HIS A 1 183 ? 5.414 28.542 50.291 1.00 27.70 183 HIS A C 1
ATOM 1494 O O . HIS A 1 183 ? 5.513 29.392 49.407 1.00 27.68 183 HIS A O 1
ATOM 1501 N N . ASN A 1 184 ? 5.638 28.809 51.574 1.00 27.09 184 ASN A N 1
ATOM 1502 C CA . ASN A 1 184 ? 6.023 30.144 52.031 1.00 29.60 184 ASN A CA 1
ATOM 1503 C C . ASN A 1 184 ? 7.495 30.482 51.768 1.00 30.65 184 ASN A C 1
ATOM 1504 O O . ASN A 1 184 ? 7.946 31.596 52.078 1.00 29.29 184 ASN A O 1
ATOM 1509 N N . LEU A 1 185 ? 8.242 29.533 51.201 1.00 30.02 185 LEU A N 1
ATOM 1510 C CA . LEU A 1 185 ? 9.657 29.762 50.919 1.00 31.75 185 LEU A CA 1
ATOM 1511 C C . LEU A 1 185 ? 9.866 30.877 49.907 1.00 33.78 185 LEU A C 1
ATOM 1512 O O . LEU A 1 185 ? 10.960 31.443 49.816 1.00 31.53 185 LEU A O 1
ATOM 1517 N N . ASP A 1 186 ? 8.820 31.194 49.148 1.00 34.39 186 ASP A N 1
ATOM 1518 C CA . ASP A 1 186 ? 8.904 32.263 48.155 1.00 37.31 186 ASP A CA 1
ATOM 1519 C C . ASP A 1 186 ? 8.940 33.631 48.811 1.00 37.43 186 ASP A C 1
ATOM 1520 O O . ASP A 1 186 ? 9.413 34.600 48.219 1.00 39.33 186 ASP A O 1
ATOM 1525 N N . LYS A 1 187 ? 8.438 33.711 50.036 1.00 36.29 187 LYS A N 1
ATOM 1526 C CA . LYS A 1 187 ? 8.382 34.981 50.738 1.00 36.43 187 LYS A CA 1
ATOM 1527 C C . LYS A 1 187 ? 9.387 35.092 51.863 1.00 33.43 187 LYS A C 1
ATOM 1528 O O . LYS A 1 187 ? 9.237 35.944 52.729 1.00 34.38 187 LYS A O 1
ATOM 1534 N N . VAL A 1 188 ? 10.403 34.236 51.869 1.00 32.89 188 VAL A N 1
ATOM 1535 C CA . VAL A 1 188 ? 11.396 34.309 52.928 1.00 31.37 188 VAL A CA 1
ATOM 1536 C C . VAL A 1 188 ? 12.009 35.700 52.935 1.00 31.49 188 VAL A C 1
ATOM 1537 O O . VAL A 1 188 ? 12.324 36.231 53.994 1.00 32.21 188 VAL A O 1
ATOM 1541 N N . ASN A 1 189 ? 12.144 36.306 51.757 1.00 31.72 189 ASN A N 1
ATOM 1542 C CA . ASN A 1 189 ? 12.732 37.637 51.678 1.00 32.97 189 ASN A CA 1
ATOM 1543 C C . ASN A 1 189 ? 11.960 38.665 52.498 1.00 34.05 189 ASN A C 1
ATOM 1544 O O . ASN A 1 189 ? 12.537 39.629 52.986 1.00 34.39 189 ASN A O 1
ATOM 1549 N N . GLU A 1 190 ? 10.660 38.457 52.663 1.00 34.78 190 GLU A N 1
ATOM 1550 C CA . GLU A 1 190 ? 9.860 39.390 53.442 1.00 36.72 190 GLU A CA 1
ATOM 1551 C C . GLU A 1 190 ? 10.325 39.389 54.895 1.00 37.34 190 GLU A C 1
ATOM 1552 O O . GLU A 1 190 ? 10.082 40.342 55.628 1.00 39.25 190 GLU A O 1
ATOM 1558 N N . LEU A 1 191 ? 11.005 38.322 55.304 1.00 37.91 191 LEU A N 1
ATOM 1559 C CA . LEU A 1 191 ? 11.486 38.197 56.680 1.00 40.08 191 LEU A CA 1
ATOM 1560 C C . LEU A 1 191 ? 12.426 39.312 57.118 1.00 39.90 191 LEU A C 1
ATOM 1561 O O . LEU A 1 191 ? 12.454 39.673 58.290 1.00 38.60 191 LEU A O 1
ATOM 1566 N N . GLU A 1 192 ? 13.201 39.854 56.186 1.00 40.04 192 GLU A N 1
ATOM 1567 C CA . GLU A 1 192 ? 14.120 40.924 56.539 1.00 40.23 192 GLU A CA 1
ATOM 1568 C C . GLU A 1 192 ? 13.949 42.191 55.708 1.00 39.90 192 GLU A C 1
ATOM 1569 O O . GLU A 1 192 ? 14.810 43.069 55.732 1.00 40.25 192 GLU A O 1
ATOM 1575 N N . GLU A 1 193 ? 12.848 42.300 54.974 1.00 39.76 193 GLU A N 1
ATOM 1576 C CA . GLU A 1 193 ? 12.640 43.501 54.178 1.00 42.09 193 GLU A CA 1
ATOM 1577 C C . GLU A 1 193 ? 12.339 44.677 55.106 1.00 42.50 193 GLU A C 1
ATOM 1578 O O . GLU A 1 193 ? 11.548 44.557 56.051 1.00 42.42 193 GLU A O 1
ATOM 1584 N N . ARG A 1 194 ? 12.992 45.803 54.839 1.00 40.97 194 ARG A N 1
ATOM 1585 C CA . ARG A 1 194 ? 12.824 47.012 55.642 1.00 40.66 194 ARG A CA 1
ATOM 1586 C C . ARG A 1 194 ? 12.025 48.051 54.868 1.00 38.89 194 ARG A C 1
ATOM 1587 O O . ARG A 1 194 ? 12.087 48.108 53.637 1.00 34.55 194 ARG A O 1
ATOM 1595 N N . SER A 1 195 ? 11.283 48.882 55.590 1.00 38.43 195 SER A N 1
ATOM 1596 C CA . SER A 1 195 ? 10.481 49.914 54.943 1.00 38.88 195 SER A CA 1
ATOM 1597 C C . SER A 1 195 ? 10.709 51.245 55.629 1.00 37.75 195 SER A C 1
ATOM 1598 O O . SER A 1 195 ? 11.168 51.299 56.772 1.00 39.51 195 SER A O 1
ATOM 1601 N N . LEU A 1 196 ? 10.386 52.315 54.918 1.00 34.82 196 LEU A N 1
ATOM 1602 C CA . LEU A 1 196 ? 10.540 53.663 55.433 1.00 34.04 196 LEU A CA 1
ATOM 1603 C C . LEU A 1 196 ? 9.280 54.418 55.023 1.00 34.32 196 LEU A C 1
ATOM 1604 O O . LEU A 1 196 ? 8.948 54.475 53.838 1.00 30.26 196 LEU A O 1
ATOM 1609 N N . SER A 1 197 ? 8.577 54.987 55.999 1.00 35.19 197 SER A N 1
ATOM 1610 C CA . SER A 1 197 ? 7.346 55.725 55.718 1.00 38.14 197 SER A CA 1
ATOM 1611 C C . SER A 1 197 ? 7.309 57.095 56.382 1.00 40.11 197 SER A C 1
ATOM 1612 O O . SER A 1 197 ? 8.027 57.360 57.352 1.00 40.87 197 SER A O 1
ATOM 1615 N N . GLU A 1 198 ? 6.452 57.963 55.860 1.00 41.72 198 GLU A N 1
ATOM 1616 C CA . GLU A 1 198 ? 6.309 59.302 56.412 1.00 43.55 198 GLU A CA 1
ATOM 1617 C C . GLU A 1 198 ? 5.793 59.206 57.844 1.00 42.52 198 GLU A C 1
ATOM 1618 O O . GLU A 1 198 ? 6.243 59.936 58.722 1.00 43.14 198 GLU A O 1
ATOM 1624 N N . ILE A 1 199 ? 4.850 58.296 58.073 1.00 43.29 199 ILE A N 1
ATOM 1625 C CA . ILE A 1 199 ? 4.273 58.110 59.402 1.00 43.96 199 ILE A CA 1
ATOM 1626 C C . ILE A 1 199 ? 5.335 57.707 60.430 1.00 42.59 199 ILE A C 1
ATOM 1627 O O . ILE A 1 199 ? 5.360 58.223 61.548 1.00 41.29 199 ILE A O 1
ATOM 1632 N N . THR A 1 200 ? 6.212 56.788 60.044 1.00 41.24 200 THR A N 1
ATOM 1633 C CA . THR A 1 200 ? 7.283 56.321 60.923 1.00 39.93 200 THR A CA 1
ATOM 1634 C C . THR A 1 200 ? 8.266 57.440 61.274 1.00 38.87 200 THR A C 1
ATOM 1635 O O . THR A 1 200 ? 8.717 57.549 62.416 1.00 37.64 200 THR A O 1
ATOM 1639 N N . ILE A 1 201 ? 8.598 58.267 60.289 1.00 38.49 201 ILE A N 1
ATOM 1640 C CA . ILE A 1 201 ? 9.530 59.366 60.510 1.00 37.53 201 ILE A CA 1
ATOM 1641 C C . ILE A 1 201 ? 8.940 60.425 61.440 1.00 39.09 201 ILE A C 1
ATOM 1642 O O . ILE A 1 201 ? 9.649 60.994 62.264 1.00 36.49 201 ILE A O 1
ATOM 1647 N N . GLN A 1 202 ? 7.642 60.683 61.311 1.00 41.02 202 GLN A N 1
ATOM 1648 C CA . GLN A 1 202 ? 6.988 61.665 62.167 1.00 44.10 202 GLN A CA 1
ATOM 1649 C C . GLN A 1 202 ? 6.937 61.113 63.584 1.00 44.40 202 GLN A C 1
ATOM 1650 O O . GLN A 1 202 ? 7.221 61.828 64.545 1.00 45.84 202 GLN A O 1
ATOM 1656 N N . MET A 1 203 ? 6.580 59.840 63.719 1.00 44.34 203 MET A N 1
ATOM 1657 C CA . MET A 1 203 ? 6.528 59.228 65.042 1.00 45.74 203 MET A CA 1
ATOM 1658 C C . MET A 1 203 ? 7.923 59.209 65.656 1.00 45.60 203 MET A C 1
ATOM 1659 O O . MET A 1 203 ? 8.073 59.236 66.873 1.00 46.00 203 MET A O 1
ATOM 1664 N N . ALA A 1 204 ? 8.942 59.156 64.805 1.00 45.63 204 ALA A N 1
ATOM 1665 C CA . ALA A 1 204 ? 10.325 59.158 65.267 1.00 45.78 204 ALA A CA 1
ATOM 1666 C C . ALA A 1 204 ? 10.641 60.561 65.776 1.00 46.08 204 ALA A C 1
ATOM 1667 O O . ALA A 1 204 ? 11.306 60.739 66.801 1.00 44.30 204 ALA A O 1
ATOM 1669 N N . ILE A 1 205 ? 10.149 61.554 65.044 1.00 45.50 205 ILE A N 1
ATOM 1670 C CA . ILE A 1 205 ? 10.357 62.950 65.398 1.00 48.06 205 ILE A CA 1
ATOM 1671 C C . ILE A 1 205 ? 9.610 63.310 66.680 1.00 48.70 205 ILE A C 1
ATOM 1672 O O . ILE A 1 205 ? 10.051 64.163 67.442 1.00 48.85 205 ILE A O 1
ATOM 1677 N N . LYS A 1 206 ? 8.483 62.646 66.912 1.00 50.64 206 LYS A N 1
ATOM 1678 C CA . LYS A 1 206 ? 7.667 62.895 68.097 1.00 51.79 206 LYS A CA 1
ATOM 1679 C C . LYS A 1 206 ? 8.233 62.192 69.325 1.00 51.12 206 LYS A C 1
ATOM 1680 O O . LYS A 1 206 ? 8.068 62.665 70.451 1.00 51.22 206 LYS A O 1
ATOM 1686 N N . GLN A 1 207 ? 8.905 61.067 69.096 1.00 49.79 207 GLN A N 1
ATOM 1687 C CA . GLN A 1 207 ? 9.495 60.268 70.169 1.00 49.35 207 GLN A CA 1
ATOM 1688 C C . GLN A 1 207 ? 10.934 60.687 70.470 1.00 48.80 207 GLN A C 1
ATOM 1689 O O . GLN A 1 207 ? 11.533 60.248 71.454 1.00 47.58 207 GLN A O 1
ATOM 1695 N N . SER A 1 208 ? 11.475 61.555 69.625 1.00 48.08 208 SER A N 1
ATOM 1696 C CA . SER A 1 208 ? 12.846 62.022 69.770 1.00 49.41 208 SER A CA 1
ATOM 1697 C C . SER A 1 208 ? 13.140 62.744 71.083 1.00 51.44 208 SER A C 1
ATOM 1698 O O . SER A 1 208 ? 12.237 63.252 71.751 1.00 51.54 208 SER A O 1
ATOM 1701 N N . LYS A 1 209 ? 14.421 62.769 71.442 1.00 53.44 209 LYS A N 1
ATOM 1702 C CA . LYS A 1 209 ? 14.896 63.433 72.649 1.00 55.11 209 LYS A CA 1
ATOM 1703 C C . LYS A 1 209 ? 16.048 64.335 72.223 1.00 55.97 209 LYS A C 1
ATOM 1704 O O . LYS A 1 209 ? 16.858 64.766 73.046 1.00 55.02 209 LYS A O 1
ATOM 1710 N N . SER A 1 210 ? 16.112 64.607 70.923 1.00 56.50 210 SER A N 1
ATOM 1711 C CA . SER A 1 210 ? 17.158 65.443 70.349 1.00 58.38 210 SER A CA 1
ATOM 1712 C C . SER A 1 210 ? 16.602 66.240 69.171 1.00 60.05 210 SER A C 1
ATOM 1713 O O . SER A 1 210 ? 16.130 65.658 68.192 1.00 59.05 210 SER A O 1
ATOM 1716 N N . GLU A 1 211 ? 16.650 67.568 69.263 1.00 61.35 211 GLU A N 1
ATOM 1717 C CA . GLU A 1 211 ? 16.143 68.402 68.176 1.00 63.22 211 GLU A CA 1
ATOM 1718 C C . GLU A 1 211 ? 17.056 68.242 66.970 1.00 62.30 211 GLU A C 1
ATOM 1719 O O . GLU A 1 211 ? 16.604 68.269 65.826 1.00 62.95 211 GLU A O 1
ATOM 1725 N N . GLU A 1 212 ? 18.347 68.083 67.238 1.00 61.73 212 GLU A N 1
ATOM 1726 C CA . GLU A 1 212 ? 19.328 67.897 66.182 1.00 61.43 212 GLU A CA 1
ATOM 1727 C C . GLU A 1 212 ? 18.963 66.616 65.430 1.00 60.55 212 GLU A C 1
ATOM 1728 O O . GLU A 1 212 ? 19.218 66.486 64.230 1.00 60.45 212 GLU A O 1
ATOM 1734 N N . SER A 1 213 ? 18.356 65.674 66.148 1.00 58.60 213 SER A N 1
ATOM 1735 C CA . SER A 1 213 ? 17.922 64.415 65.555 1.00 56.72 213 SER A CA 1
ATOM 1736 C C . SER A 1 213 ? 16.648 64.705 64.771 1.00 55.02 213 SER A C 1
ATOM 1737 O O . SER A 1 213 ? 16.525 64.328 63.606 1.00 53.15 213 SER A O 1
ATOM 1740 N N . ARG A 1 214 ? 15.708 65.387 65.424 1.00 53.25 214 ARG A N 1
ATOM 1741 C CA . ARG A 1 214 ? 14.442 65.767 64.807 1.00 53.12 214 ARG A CA 1
ATOM 1742 C C . ARG A 1 214 ? 14.709 66.610 63.566 1.00 53.51 214 ARG A C 1
ATOM 1743 O O . ARG A 1 214 ? 13.873 66.691 62.662 1.00 51.85 214 ARG A O 1
ATOM 1751 N N . ARG A 1 215 ? 15.880 67.241 63.535 1.00 52.22 215 ARG A N 1
ATOM 1752 C CA . ARG A 1 215 ? 16.269 68.069 62.402 1.00 53.22 215 ARG A CA 1
ATOM 1753 C C . ARG A 1 215 ? 16.460 67.157 61.202 1.00 51.32 215 ARG A C 1
ATOM 1754 O O . ARG A 1 215 ? 15.748 67.257 60.204 1.00 51.06 215 ARG A O 1
ATOM 1762 N N . ILE A 1 216 ? 17.438 66.266 61.325 1.00 49.42 216 ILE A N 1
ATOM 1763 C CA . ILE A 1 216 ? 17.775 65.311 60.283 1.00 46.96 216 ILE A CA 1
ATOM 1764 C C . ILE A 1 216 ? 16.554 64.506 59.844 1.00 46.10 216 ILE A C 1
ATOM 1765 O O . ILE A 1 216 ? 16.431 64.162 58.670 1.00 46.71 216 ILE A O 1
ATOM 1770 N N . LEU A 1 217 ? 15.651 64.222 60.779 1.00 43.70 217 LEU A N 1
ATOM 1771 C CA . LEU A 1 217 ? 14.444 63.462 60.466 1.00 42.78 217 LEU A CA 1
ATOM 1772 C C . LEU A 1 217 ? 13.467 64.283 59.632 1.00 43.49 217 LEU A C 1
ATOM 1773 O O . LEU A 1 217 ? 12.877 63.775 58.677 1.00 42.09 217 LEU A O 1
ATOM 1778 N N . SER A 1 218 ? 13.289 65.549 60.003 1.00 44.54 218 SER A N 1
ATOM 1779 C CA . SER A 1 218 ? 12.390 66.435 59.275 1.00 44.76 218 SER A CA 1
ATOM 1780 C C . SER A 1 218 ? 12.827 66.512 57.820 1.00 44.31 218 SER A C 1
ATOM 1781 O O . SER A 1 218 ? 12.005 66.429 56.908 1.00 45.73 218 SER A O 1
ATOM 1784 N N . LYS A 1 219 ? 14.130 66.671 57.615 1.00 42.81 219 LYS A N 1
ATOM 1785 C CA . LYS A 1 219 ? 14.701 66.749 56.278 1.00 42.78 219 LYS A CA 1
ATOM 1786 C C . LYS A 1 219 ? 14.451 65.455 55.500 1.00 41.59 219 LYS A C 1
ATOM 1787 O O . LYS A 1 219 ? 13.981 65.486 54.361 1.00 41.82 219 LYS A O 1
ATOM 1793 N N . LEU A 1 220 ? 14.779 64.324 56.121 1.00 39.32 220 LEU A N 1
ATOM 1794 C CA . LEU A 1 220 ? 14.598 63.012 55.506 1.00 38.45 220 LEU A CA 1
ATOM 1795 C C . LEU A 1 220 ? 13.150 62.875 55.045 1.00 37.67 220 LEU A C 1
ATOM 1796 O O . LEU A 1 220 ? 12.867 62.328 53.976 1.00 36.21 220 LEU A O 1
ATOM 1801 N N . LEU A 1 221 ? 12.239 63.384 55.866 1.00 38.41 221 LEU A N 1
ATOM 1802 C CA . LEU A 1 221 ? 10.811 63.329 55.584 1.00 40.36 221 LEU A CA 1
ATOM 1803 C C . LEU A 1 221 ? 10.450 64.005 54.261 1.00 41.44 221 LEU A C 1
ATOM 1804 O O . LEU A 1 221 ? 9.727 63.444 53.442 1.00 40.33 221 LEU A O 1
ATOM 1809 N N . ASN A 1 222 ? 10.954 65.214 54.054 1.00 43.86 222 ASN A N 1
ATOM 1810 C CA . ASN A 1 222 ? 10.673 65.940 52.823 1.00 45.69 222 ASN A CA 1
ATOM 1811 C C . ASN A 1 222 ? 11.227 65.203 51.605 1.00 45.92 222 ASN A C 1
ATOM 1812 O O . ASN A 1 222 ? 10.550 65.069 50.588 1.00 47.97 222 ASN A O 1
ATOM 1817 N N . GLN A 1 223 ? 12.455 64.712 51.712 1.00 45.30 223 GLN A N 1
ATOM 1818 C CA . GLN A 1 223 ? 13.069 63.990 50.606 1.00 44.30 223 GLN A CA 1
ATOM 1819 C C . GLN A 1 223 ? 12.293 62.713 50.260 1.00 43.98 223 GLN A C 1
ATOM 1820 O O . GLN A 1 223 ? 12.155 62.354 49.091 1.00 42.82 223 GLN A O 1
ATOM 1826 N N . LEU A 1 224 ? 11.778 62.039 51.283 1.00 41.10 224 LEU A N 1
ATOM 1827 C CA . LEU A 1 224 ? 11.024 60.809 51.091 1.00 40.13 224 LEU A CA 1
ATOM 1828 C C . LEU A 1 224 ? 9.749 61.036 50.283 1.00 38.03 224 LEU A C 1
ATOM 1829 O O . LEU A 1 224 ? 9.358 60.193 49.489 1.00 36.17 224 LEU A O 1
ATOM 1834 N N . ARG A 1 225 ? 9.100 62.175 50.490 1.00 39.23 225 ARG A N 1
ATOM 1835 C CA . ARG A 1 225 ? 7.861 62.461 49.781 1.00 40.49 225 ARG A CA 1
ATOM 1836 C C . ARG A 1 225 ? 8.035 62.505 48.269 1.00 39.05 225 ARG A C 1
ATOM 1837 O O . ARG A 1 225 ? 7.056 62.432 47.528 1.00 37.54 225 ARG A O 1
ATOM 1845 N N . GLU A 1 226 ? 9.280 62.621 47.817 1.00 38.32 226 GLU A N 1
ATOM 1846 C CA . GLU A 1 226 ? 9.572 62.700 46.390 1.00 38.04 226 GLU A CA 1
ATOM 1847 C C . GLU A 1 226 ? 9.926 61.363 45.759 1.00 35.51 226 GLU A C 1
ATOM 1848 O O . GLU A 1 226 ? 9.944 61.244 44.531 1.00 35.76 226 GLU A O 1
ATOM 1854 N N . VAL A 1 227 ? 10.206 60.359 46.583 1.00 31.80 227 VAL A N 1
ATOM 1855 C CA . VAL A 1 227 ? 10.570 59.057 46.048 1.00 31.44 227 VAL A CA 1
ATOM 1856 C C . VAL A 1 227 ? 9.555 57.959 46.302 1.00 31.54 227 VAL A C 1
ATOM 1857 O O . VAL A 1 227 ? 9.885 56.782 46.196 1.00 34.71 227 VAL A O 1
ATOM 1861 N N . VAL A 1 228 ? 8.330 58.325 46.662 1.00 29.04 228 VAL A N 1
ATOM 1862 C CA . VAL A 1 228 ? 7.307 57.303 46.868 1.00 28.78 228 VAL A CA 1
ATOM 1863 C C . VAL A 1 228 ? 6.010 57.702 46.183 1.00 28.94 228 VAL A C 1
ATOM 1864 O O . VAL A 1 228 ? 5.724 58.886 46.012 1.00 28.72 228 VAL A O 1
ATOM 1868 N N . LEU A 1 229 ? 5.253 56.698 45.761 1.00 29.93 229 LEU A N 1
ATOM 1869 C CA . LEU A 1 229 ? 3.968 56.901 45.103 1.00 29.62 229 LEU A CA 1
ATOM 1870 C C . LEU A 1 229 ? 2.958 55.984 45.790 1.00 30.78 229 LEU A C 1
ATOM 1871 O O . LEU A 1 229 ? 3.344 55.031 46.474 1.00 30.26 229 LEU A O 1
ATOM 1876 N N . PRO A 1 230 ? 1.654 56.267 45.632 1.00 31.82 230 PRO A N 1
ATOM 1877 C CA . PRO A 1 230 ? 0.595 55.456 46.244 1.00 32.19 230 PRO A CA 1
ATOM 1878 C C . PRO A 1 230 ? 0.400 54.088 45.597 1.00 31.49 230 PRO A C 1
ATOM 1879 O O . PRO A 1 230 ? -0.136 53.175 46.217 1.00 32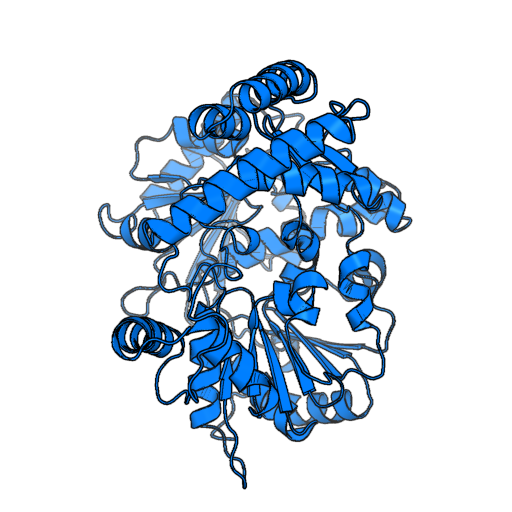.15 230 PRO A O 1
ATOM 1883 N N . ASP A 1 231 ? 0.845 53.958 44.352 1.00 32.82 231 ASP A N 1
ATOM 1884 C CA . ASP A 1 231 ? 0.734 52.719 43.586 1.00 32.14 231 ASP A CA 1
ATOM 1885 C C . ASP A 1 231 ? 1.037 51.458 44.384 1.00 33.59 231 ASP A C 1
ATOM 1886 O O . ASP A 1 231 ? 2.092 51.332 45.012 1.00 31.84 231 ASP A O 1
ATOM 1891 N N . GLU A 1 232 ? 0.109 50.513 44.331 1.00 32.67 232 GLU A N 1
ATOM 1892 C CA . GLU A 1 232 ? 0.269 49.267 45.050 1.00 35.36 232 GLU A CA 1
ATOM 1893 C C . GLU A 1 232 ? 1.074 48.285 44.212 1.00 35.64 232 GLU A C 1
ATOM 1894 O O . GLU A 1 232 ? 0.616 47.188 43.898 1.00 36.31 232 GLU A O 1
ATOM 1900 N N . LYS A 1 233 ? 2.273 48.714 43.826 1.00 34.87 233 LYS A N 1
ATOM 1901 C CA . LYS A 1 233 ? 3.197 47.896 43.044 1.00 34.46 233 LYS A CA 1
ATOM 1902 C C . LYS A 1 233 ? 4.608 48.453 43.245 1.00 32.32 233 LYS A C 1
ATOM 1903 O O . LYS A 1 233 ? 4.774 49.634 43.553 1.00 30.69 233 LYS A O 1
ATOM 1909 N N . TYR A 1 234 ? 5.619 47.605 43.081 1.00 28.79 234 TYR A N 1
ATOM 1910 C CA . TYR A 1 234 ? 6.994 48.041 43.277 1.00 28.61 234 TYR A CA 1
ATOM 1911 C C . TYR A 1 234 ? 7.560 48.831 42.112 1.00 28.46 234 TYR A C 1
ATOM 1912 O O . TYR A 1 234 ? 7.634 48.336 40.988 1.00 30.40 234 TYR A O 1
ATOM 1921 N N . ILE A 1 235 ? 7.961 50.062 42.400 1.00 27.20 235 ILE A N 1
ATOM 1922 C CA . ILE A 1 235 ? 8.561 50.951 41.411 1.00 26.21 235 ILE A CA 1
ATOM 1923 C C . ILE A 1 235 ? 9.968 51.234 41.927 1.00 25.87 235 ILE A C 1
ATOM 1924 O O . ILE A 1 235 ? 10.132 51.772 43.025 1.00 24.83 235 ILE A O 1
ATOM 1929 N N . LYS A 1 236 ? 10.979 50.870 41.146 1.00 27.07 236 LYS A N 1
ATOM 1930 C CA . LYS A 1 236 ? 12.367 51.073 41.565 1.00 27.86 236 LYS A CA 1
ATOM 1931 C C . LYS A 1 236 ? 12.730 52.533 41.842 1.00 26.90 236 LYS A C 1
ATOM 1932 O O . LYS A 1 236 ? 12.385 53.429 41.078 1.00 24.26 236 LYS A O 1
ATOM 1938 N N . VAL A 1 237 ? 13.440 52.761 42.942 1.00 27.08 237 VAL A N 1
ATOM 1939 C CA . VAL A 1 237 ? 13.861 54.107 43.312 1.00 28.09 237 VAL A CA 1
ATOM 1940 C C . VAL A 1 237 ? 15.384 54.245 43.213 1.00 29.37 237 VAL A C 1
ATOM 1941 O O . VAL A 1 237 ? 16.121 53.625 43.974 1.00 28.37 237 VAL A O 1
ATOM 1945 N N . GLU A 1 238 ? 15.848 55.055 42.270 1.00 29.78 238 GLU A N 1
ATOM 1946 C CA . GLU A 1 238 ? 17.279 55.259 42.097 1.00 35.09 238 GLU A CA 1
ATOM 1947 C C . GLU A 1 238 ? 17.821 56.399 42.957 1.00 35.42 238 GLU A C 1
ATOM 1948 O O . GLU A 1 238 ? 19.018 56.449 43.247 1.00 39.06 238 GLU A O 1
ATOM 1954 N N . ASN A 1 239 ? 16.946 57.308 43.368 1.00 35.05 239 ASN A N 1
ATOM 1955 C CA . ASN A 1 239 ? 17.373 58.448 44.167 1.00 35.44 239 ASN A CA 1
ATOM 1956 C C . ASN A 1 239 ? 16.904 58.389 45.616 1.00 35.18 239 ASN A C 1
ATOM 1957 O O . ASN A 1 239 ? 16.070 59.185 46.043 1.00 36.49 239 ASN A O 1
ATOM 1962 N N . VAL A 1 240 ? 17.452 57.443 46.373 1.00 34.03 240 VAL A N 1
ATOM 1963 C CA . VAL A 1 240 ? 17.093 57.291 47.775 1.00 35.09 240 VAL A CA 1
ATOM 1964 C C . VAL A 1 240 ? 17.709 58.428 48.579 1.00 35.40 240 VAL A C 1
ATOM 1965 O O . VAL A 1 240 ? 18.859 58.808 48.349 1.00 34.72 240 VAL A O 1
ATOM 1969 N N . PRO A 1 241 ? 16.947 59.002 49.519 1.00 38.13 241 PRO A N 1
ATOM 1970 C CA . PRO A 1 241 ? 17.491 60.096 50.332 1.00 38.80 241 PRO A CA 1
ATOM 1971 C C . PRO A 1 241 ? 18.821 59.695 50.968 1.00 38.78 241 PRO A C 1
ATOM 1972 O O . PRO A 1 241 ? 19.008 58.546 51.351 1.00 38.44 241 PRO A O 1
ATOM 1976 N N . LYS A 1 242 ? 19.748 60.642 51.065 1.00 40.75 242 LYS A N 1
ATOM 1977 C CA . LYS A 1 242 ? 21.069 60.358 51.623 1.00 42.52 242 LYS A CA 1
ATOM 1978 C C . LYS A 1 242 ? 21.225 60.733 53.097 1.00 41.40 242 LYS A C 1
ATOM 1979 O O . LYS A 1 242 ? 20.618 61.684 53.585 1.00 42.41 242 LYS A O 1
ATOM 1985 N N . LEU A 1 243 ? 22.053 59.970 53.796 1.00 42.43 243 LEU A N 1
ATOM 1986 C CA . LEU A 1 243 ? 22.335 60.207 55.206 1.00 43.46 243 LEU A CA 1
ATOM 1987 C C . LEU A 1 243 ? 23.833 59.991 55.397 1.00 44.03 243 LEU A C 1
ATOM 1988 O O . LEU A 1 243 ? 24.343 58.894 55.157 1.00 44.89 243 LEU A O 1
ATOM 1993 N N . SER A 1 244 ? 24.533 61.041 55.817 1.00 44.94 244 SER A N 1
ATOM 1994 C CA . SER A 1 244 ? 25.977 60.960 56.023 1.00 45.86 244 SER A CA 1
ATOM 1995 C C . SER A 1 244 ? 26.349 60.142 57.251 1.00 45.69 244 SER A C 1
ATOM 1996 O O . SER A 1 244 ? 25.517 59.879 58.117 1.00 44.65 244 SER A O 1
ATOM 1999 N N . LYS A 1 245 ? 27.614 59.743 57.307 1.00 46.63 245 LYS A N 1
ATOM 2000 C CA . LYS A 1 245 ? 28.145 58.975 58.425 1.00 47.65 245 LYS A CA 1
ATOM 2001 C C . LYS A 1 245 ? 27.910 59.724 59.735 1.00 47.79 245 LYS A C 1
ATOM 2002 O O . LYS A 1 245 ? 27.650 59.116 60.774 1.00 48.30 245 LYS A O 1
ATOM 2008 N N . GLU A 1 246 ? 28.004 61.049 59.671 1.00 47.28 246 GLU A N 1
ATOM 2009 C CA . GLU A 1 246 ? 27.811 61.902 60.839 1.00 47.20 246 GLU A CA 1
ATOM 2010 C C . GLU A 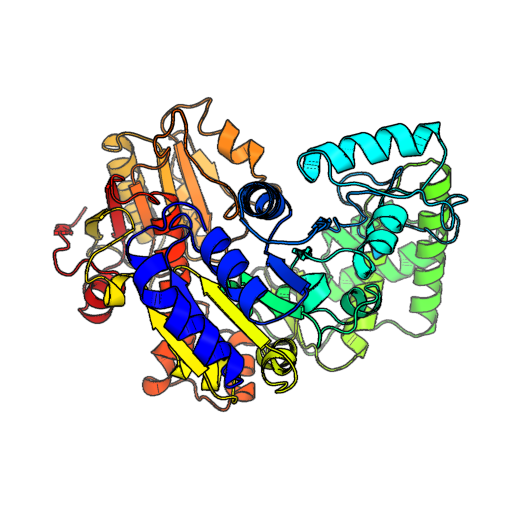1 246 ? 26.340 61.992 61.246 1.00 45.96 246 GLU A C 1
ATOM 2011 O O . GLU A 1 246 ? 26.006 61.900 62.430 1.00 43.85 246 GLU A O 1
ATOM 2017 N N . GLU A 1 247 ? 25.458 62.178 60.270 1.00 44.40 247 GLU A N 1
ATOM 2018 C CA . GLU A 1 247 ? 24.032 62.271 60.569 1.00 44.38 247 GLU A CA 1
ATOM 2019 C C . GLU A 1 247 ? 23.546 60.968 61.206 1.00 42.97 247 GLU A C 1
ATOM 2020 O O . GLU A 1 247 ? 22.699 60.979 62.101 1.00 43.08 247 GLU A O 1
ATOM 2026 N N . LEU A 1 248 ? 24.097 59.849 60.743 1.00 40.93 248 LEU A N 1
ATOM 2027 C CA . LEU A 1 248 ? 23.727 58.537 61.258 1.00 40.43 248 LEU A CA 1
ATOM 2028 C C . LEU A 1 248 ? 24.166 58.375 62.708 1.00 42.07 248 LEU A C 1
ATOM 2029 O O . LEU A 1 248 ? 23.464 57.762 63.512 1.00 41.13 248 LEU A O 1
ATOM 2034 N N . GLU A 1 249 ? 25.333 58.919 63.040 1.00 44.71 249 GLU A N 1
ATOM 2035 C CA . GLU A 1 249 ? 25.841 58.835 64.405 1.00 46.60 249 GLU A CA 1
ATOM 2036 C C . GLU A 1 249 ? 24.924 59.643 65.315 1.00 45.05 249 GLU A C 1
ATOM 2037 O O . GLU A 1 249 ? 24.685 59.264 66.461 1.00 45.61 249 GLU A O 1
ATOM 2043 N N . ILE A 1 250 ? 24.407 60.755 64.799 1.00 43.33 250 ILE A N 1
ATOM 2044 C CA . ILE A 1 250 ? 23.495 61.597 65.569 1.00 42.05 250 ILE A CA 1
ATOM 2045 C C . ILE A 1 250 ? 22.177 60.861 65.806 1.00 42.69 250 ILE A C 1
ATOM 2046 O O . ILE A 1 250 ? 21.609 60.916 66.900 1.00 42.12 250 ILE A O 1
ATOM 2051 N N . LEU A 1 251 ? 21.684 60.177 64.777 1.00 39.78 251 LEU A N 1
ATOM 2052 C CA . LEU A 1 251 ? 20.434 59.442 64.917 1.00 38.74 251 LEU A CA 1
ATOM 2053 C C . LEU A 1 251 ? 20.625 58.262 65.859 1.00 37.60 251 LEU A C 1
ATOM 2054 O O . LEU A 1 251 ? 19.750 57.959 66.668 1.00 37.67 251 LEU A O 1
ATOM 2059 N N . ALA A 1 252 ? 21.783 57.618 65.761 1.00 36.68 252 ALA A N 1
ATOM 2060 C CA . ALA A 1 252 ? 22.095 56.465 66.594 1.00 38.18 252 ALA A CA 1
ATOM 2061 C C . ALA A 1 252 ? 22.145 56.840 68.073 1.00 39.46 252 ALA A C 1
ATOM 2062 O O . ALA A 1 252 ? 21.780 56.036 68.933 1.00 38.50 252 ALA A O 1
ATOM 2064 N N . ASP A 1 253 ? 22.593 58.060 68.362 1.00 41.45 253 ASP A N 1
ATOM 2065 C CA . ASP A 1 253 ? 22.671 58.540 69.741 1.00 43.32 253 ASP A CA 1
ATOM 2066 C C . ASP A 1 253 ? 21.265 58.716 70.313 1.00 43.92 253 ASP A C 1
ATOM 2067 O O . ASP A 1 253 ? 21.005 58.397 71.478 1.00 43.77 253 ASP A O 1
ATOM 2072 N N . ASP A 1 254 ? 20.364 59.234 69.485 1.00 42.98 254 ASP A N 1
ATOM 2073 C CA . ASP A 1 254 ? 18.983 59.452 69.890 1.00 43.28 254 ASP A CA 1
ATOM 2074 C C . ASP A 1 254 ? 18.313 58.095 70.116 1.00 44.65 254 ASP A C 1
ATOM 2075 O O . ASP A 1 254 ? 17.504 57.933 71.032 1.00 45.08 254 ASP A O 1
ATOM 2080 N N . TYR A 1 255 ? 18.669 57.116 69.287 1.00 42.78 255 TYR A N 1
ATOM 2081 C CA . TYR A 1 255 ? 18.120 55.769 69.405 1.00 40.78 255 TYR A CA 1
ATOM 2082 C C . TYR A 1 255 ? 18.558 55.145 70.726 1.00 41.83 255 TYR A C 1
ATOM 2083 O O . TYR A 1 255 ? 17.745 54.588 71.467 1.00 38.71 255 TYR A O 1
ATOM 2092 N N . GLU A 1 256 ? 19.850 55.249 71.014 1.00 42.37 256 GLU A N 1
ATOM 2093 C CA . GLU A 1 256 ? 20.414 54.689 72.235 1.00 44.47 256 GLU A CA 1
ATOM 2094 C C . GLU A 1 256 ? 19.766 55.290 73.484 1.00 43.87 256 GLU A C 1
ATOM 2095 O O . GLU A 1 256 ? 19.443 54.572 74.430 1.00 43.40 256 GLU A O 1
ATOM 2101 N N . ASP A 1 257 ? 19.581 56.607 73.479 1.00 44.66 257 ASP A N 1
ATOM 2102 C CA . ASP A 1 257 ? 18.967 57.304 74.606 1.00 45.71 257 ASP A CA 1
ATOM 2103 C C . ASP A 1 257 ? 17.573 56.739 74.891 1.00 45.73 257 ASP A C 1
ATOM 2104 O O . ASP A 1 257 ? 17.271 56.334 76.017 1.00 43.25 257 ASP A O 1
ATOM 2109 N N . ILE A 1 258 ? 16.733 56.706 73.863 1.00 44.17 258 ILE A N 1
ATOM 2110 C CA . ILE A 1 258 ? 15.378 56.192 73.999 1.00 44.40 258 ILE A CA 1
ATOM 2111 C C . ILE A 1 258 ? 15.369 54.755 74.529 1.00 45.68 258 ILE A C 1
ATOM 2112 O O . ILE A 1 258 ? 14.673 54.452 75.497 1.00 45.59 258 ILE A O 1
ATOM 2117 N N . ARG A 1 259 ? 16.137 53.877 73.889 1.00 46.07 259 ARG A N 1
ATOM 2118 C CA . ARG A 1 259 ? 16.216 52.472 74.299 1.00 47.65 259 ARG A CA 1
ATOM 2119 C C . ARG A 1 259 ? 16.540 52.315 75.783 1.00 47.81 259 ARG A C 1
ATOM 2120 O O . ARG A 1 259 ? 15.838 51.617 76.515 1.00 47.40 259 ARG A O 1
ATOM 2128 N N . LYS A 1 260 ? 17.618 52.964 76.208 1.00 48.76 260 LYS A N 1
ATOM 2129 C CA . LYS A 1 260 ? 18.076 52.896 77.589 1.00 51.33 260 LYS A CA 1
ATOM 2130 C C . LYS A 1 260 ? 17.015 53.366 78.571 1.00 51.92 260 LYS A C 1
ATOM 2131 O O . LYS A 1 260 ? 16.833 52.769 79.632 1.00 52.38 260 LYS A O 1
ATOM 2137 N N . ASP A 1 261 ? 16.315 54.434 78.206 1.00 52.22 261 ASP A N 1
ATOM 2138 C CA . ASP A 1 261 ? 15.275 55.010 79.047 1.00 52.82 261 ASP A CA 1
ATOM 2139 C C . ASP A 1 261 ? 14.054 54.105 79.149 1.00 53.06 261 ASP A C 1
ATOM 2140 O O . ASP A 1 261 ? 13.500 53.918 80.235 1.00 51.26 261 ASP A O 1
ATOM 2145 N N . SER A 1 262 ? 13.638 53.539 78.018 1.00 53.36 262 SER A N 1
ATOM 2146 C CA . SER A 1 262 ? 12.471 52.663 78.000 1.00 53.63 262 SER A CA 1
ATOM 2147 C C . SER A 1 262 ? 12.683 51.448 78.897 1.00 53.92 262 SER A C 1
ATOM 2148 O O . SER A 1 262 ? 11.757 50.997 79.571 1.00 54.68 262 SER A O 1
ATOM 2151 N N . LEU A 1 263 ? 13.901 50.920 78.906 1.00 53.86 263 LEU A N 1
ATOM 2152 C CA . LEU A 1 263 ? 14.212 49.765 79.739 1.00 54.65 263 LEU A CA 1
ATOM 2153 C C . LEU A 1 263 ? 14.168 50.187 81.205 1.00 54.64 263 LEU A C 1
ATOM 2154 O O . LEU A 1 263 ? 13.883 49.378 82.085 1.00 53.74 263 LEU A O 1
ATOM 2159 N N . LYS A 1 264 ? 14.451 51.463 81.452 1.00 56.27 264 LYS A N 1
ATOM 2160 C CA . LYS A 1 264 ? 14.440 52.020 82.802 1.00 57.17 264 LYS A CA 1
ATOM 2161 C C . LYS A 1 264 ? 13.017 52.084 83.343 1.00 57.49 264 LYS A C 1
ATOM 2162 O O . LYS A 1 264 ? 12.788 51.896 84.536 1.00 58.77 264 LYS A O 1
ATOM 2168 N N . GLN A 1 265 ? 12.066 52.359 82.458 1.00 56.70 265 GLN A N 1
ATOM 2169 C CA . GLN A 1 265 ? 10.663 52.452 82.844 1.00 55.99 265 GLN A CA 1
ATOM 2170 C C . GLN A 1 265 ? 10.010 51.077 82.735 1.00 55.53 265 GLN A C 1
ATOM 2171 O O . GLN A 1 265 ? 8.792 50.940 82.868 1.00 55.02 265 GLN A O 1
ATOM 2177 N N . GLY A 1 266 ? 10.836 50.064 82.488 1.00 53.77 266 GLY A N 1
ATOM 2178 C CA . GLY A 1 266 ? 10.335 48.708 82.355 1.00 52.57 266 GLY A CA 1
ATOM 2179 C C . GLY A 1 266 ? 9.307 48.565 81.249 1.00 51.92 266 GLY A C 1
ATOM 2180 O O . GLY A 1 266 ? 8.556 47.589 81.215 1.00 51.49 266 GLY A O 1
ATOM 2181 N N . LYS A 1 267 ? 9.280 49.530 80.335 1.00 50.54 267 LYS A N 1
ATOM 2182 C CA . LYS A 1 267 ? 8.325 49.512 79.234 1.00 50.20 267 LYS A CA 1
ATOM 2183 C C . LYS A 1 267 ? 9.003 49.752 77.885 1.00 47.91 267 LYS A C 1
ATOM 2184 O O . LYS A 1 267 ? 9.312 50.889 77.522 1.00 45.38 267 LYS A O 1
ATOM 2190 N N . VAL A 1 268 ? 9.227 48.671 77.147 1.00 45.19 268 VAL A N 1
ATOM 2191 C CA . VAL A 1 268 ? 9.861 48.762 75.843 1.00 44.09 268 VAL A CA 1
ATOM 2192 C C . VAL A 1 268 ? 8.824 48.738 74.730 1.00 42.20 268 VAL A C 1
ATOM 2193 O O . VAL A 1 268 ? 8.240 47.694 74.436 1.00 41.69 268 VAL A O 1
ATOM 2197 N N . ASN A 1 269 ? 8.598 49.899 74.126 1.00 40.96 269 ASN A N 1
ATOM 2198 C CA . ASN A 1 269 ? 7.656 50.039 73.025 1.00 42.05 269 ASN A CA 1
ATOM 2199 C C . ASN A 1 269 ? 8.443 50.086 71.718 1.00 40.63 269 ASN A C 1
ATOM 2200 O O . ASN A 1 269 ? 9.673 50.135 71.719 1.00 39.69 269 ASN A O 1
ATOM 2205 N N . LYS A 1 270 ? 7.729 50.081 70.603 1.00 40.04 270 LYS A N 1
ATOM 2206 C CA . LYS A 1 270 ? 8.379 50.159 69.307 1.00 40.13 270 LYS A CA 1
ATOM 2207 C C . LYS A 1 270 ? 9.111 51.497 69.265 1.00 38.89 270 LYS A C 1
ATOM 2208 O O . LYS A 1 270 ? 8.529 52.541 69.567 1.00 37.61 270 LYS A O 1
ATOM 2214 N N . ILE A 1 271 ? 10.389 51.456 68.912 1.00 36.99 271 ILE A N 1
ATOM 2215 C CA . ILE A 1 271 ? 11.209 52.658 68.826 1.00 37.95 271 ILE A CA 1
ATOM 2216 C C . ILE A 1 271 ? 11.403 52.934 67.337 1.00 37.22 271 ILE A C 1
ATOM 2217 O O . ILE A 1 271 ? 12.230 52.311 66.668 1.00 35.93 271 ILE A O 1
ATOM 2222 N N . HIS A 1 272 ? 10.615 53.878 66.837 1.00 36.03 272 HIS A N 1
ATOM 2223 C CA . HIS A 1 272 ? 10.593 54.250 65.426 1.00 34.89 272 HIS A CA 1
ATOM 2224 C C . HIS A 1 272 ? 11.897 54.575 64.724 1.00 33.62 272 HIS A C 1
ATOM 2225 O O . HIS A 1 272 ? 12.119 54.129 63.601 1.00 36.23 272 HIS A O 1
ATOM 2232 N N . ILE A 1 273 ? 12.756 55.361 65.357 1.00 34.28 273 ILE A N 1
ATOM 2233 C CA . ILE A 1 273 ? 14.016 55.722 64.729 1.00 32.24 273 ILE A CA 1
ATOM 2234 C C . ILE A 1 273 ? 14.838 54.461 64.508 1.00 33.40 273 ILE A C 1
ATOM 2235 O O . ILE A 1 273 ? 15.718 54.423 63.646 1.00 32.63 273 ILE A O 1
ATOM 2240 N N . GLY A 1 274 ? 14.535 53.426 65.290 1.00 31.88 274 GLY A N 1
ATOM 2241 C CA . GLY A 1 274 ? 15.241 52.168 65.160 1.00 32.65 274 GLY A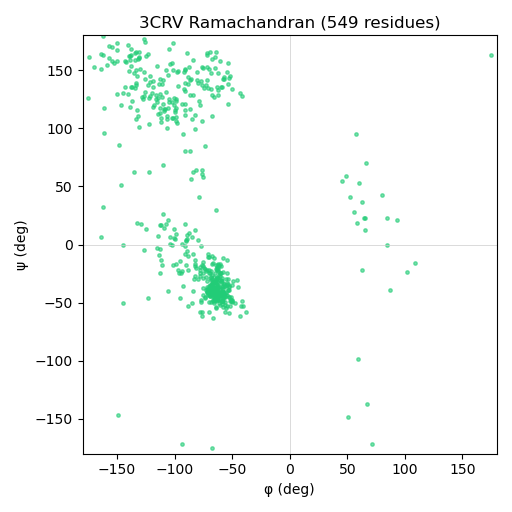 CA 1
ATOM 2242 C C . GLY A 1 274 ? 15.043 51.541 63.788 1.00 34.13 274 GLY A C 1
ATOM 2243 O O . GLY A 1 274 ? 15.999 51.072 63.171 1.00 34.08 274 GLY A O 1
ATOM 2244 N N . SER A 1 275 ? 13.806 51.531 63.301 1.00 34.48 275 SER A N 1
ATOM 2245 C CA . SER A 1 275 ? 13.525 50.950 61.993 1.00 33.96 275 SER A CA 1
ATOM 2246 C C . SER A 1 275 ? 14.169 51.790 60.906 1.00 32.11 275 SER A C 1
ATOM 2247 O O . SER A 1 275 ? 14.488 51.283 59.834 1.00 31.72 275 SER A O 1
ATOM 2250 N N . ILE A 1 276 ? 14.358 53.075 61.190 1.00 30.67 276 ILE A N 1
ATOM 2251 C CA . ILE A 1 276 ? 14.974 53.984 60.233 1.00 29.84 276 ILE A CA 1
ATOM 2252 C C . ILE A 1 276 ? 16.447 53.622 60.093 1.00 30.72 276 ILE A C 1
ATOM 2253 O O . ILE A 1 276 ? 16.956 53.461 58.982 1.00 30.46 276 ILE A O 1
ATOM 2258 N N . LEU A 1 277 ? 17.127 53.474 61.224 1.00 30.98 277 LEU A N 1
ATOM 2259 C CA . LEU A 1 277 ? 18.538 53.107 61.210 1.00 32.72 277 LEU A CA 1
ATOM 2260 C C . LEU A 1 277 ? 18.731 51.757 60.542 1.00 32.17 277 LEU A C 1
ATOM 2261 O O . LEU A 1 277 ? 19.651 51.582 59.743 1.00 32.54 277 LEU A O 1
ATOM 2266 N N . ARG A 1 278 ? 17.861 50.802 60.867 1.00 31.94 278 ARG A N 1
ATOM 2267 C CA . ARG A 1 278 ? 17.951 49.471 60.277 1.00 31.79 278 ARG A CA 1
ATOM 2268 C C . ARG A 1 278 ? 17.736 49.511 58.771 1.00 31.05 278 ARG A C 1
ATOM 2269 O O . ARG A 1 278 ? 18.317 48.712 58.034 1.00 30.39 278 ARG A O 1
ATOM 2277 N N . PHE A 1 279 ? 16.908 50.445 58.311 1.00 29.63 279 PHE A N 1
ATOM 2278 C CA . PHE A 1 279 ? 16.646 50.571 56.888 1.00 29.13 279 PHE A CA 1
ATOM 2279 C C . PHE A 1 279 ? 17.915 50.969 56.144 1.00 32.25 279 PHE A C 1
ATOM 2280 O O . PHE A 1 279 ? 18.265 50.368 55.122 1.00 30.94 279 PHE A O 1
ATOM 2288 N N . PHE A 1 280 ? 18.613 51.978 56.659 1.00 31.83 280 PHE A N 1
ATOM 2289 C CA . PHE A 1 280 ? 19.823 52.443 55.999 1.00 34.08 280 PHE A CA 1
ATOM 2290 C C . PHE A 1 280 ? 21.012 51.496 56.101 1.00 35.52 280 PHE A C 1
ATOM 2291 O O . PHE A 1 280 ? 21.831 51.443 55.189 1.00 36.28 280 PHE A O 1
ATOM 2299 N N . SER A 1 281 ? 21.119 50.749 57.196 1.00 37.27 281 SER A N 1
ATOM 2300 C CA . SER A 1 281 ? 22.232 49.814 57.322 1.00 40.75 281 SER A CA 1
ATOM 2301 C C . SER A 1 281 ? 22.026 48.645 56.357 1.00 42.45 281 SER A C 1
ATOM 2302 O O . SER A 1 281 ? 22.977 48.162 55.744 1.00 42.34 281 SER A O 1
ATOM 2305 N N . LEU A 1 282 ? 20.782 48.198 56.208 1.00 43.67 282 LEU A N 1
ATOM 2306 C CA . LEU A 1 282 ? 20.488 47.102 55.288 1.00 45.55 282 LEU A CA 1
ATOM 2307 C C . LEU A 1 282 ? 20.704 47.598 53.858 1.00 46.30 282 LEU A C 1
ATOM 2308 O O . LEU A 1 282 ? 21.148 46.853 52.984 1.00 47.90 282 LEU A O 1
ATOM 2313 N N . LEU A 1 283 ? 20.383 48.866 53.630 1.00 46.54 283 LEU A N 1
ATOM 2314 C CA . LEU A 1 283 ? 20.526 49.477 52.314 1.00 46.85 283 LEU A CA 1
ATOM 2315 C C . LEU A 1 283 ? 21.987 49.535 51.895 1.00 48.64 283 LEU A C 1
ATOM 2316 O O . LEU A 1 283 ? 22.296 49.576 50.705 1.00 48.61 283 LEU A O 1
ATOM 2321 N N . SER A 1 284 ? 22.882 49.533 52.878 1.00 49.62 284 SER A N 1
ATOM 2322 C CA . SER A 1 284 ? 24.313 49.600 52.612 1.00 51.78 284 SER A CA 1
ATOM 2323 C C . SER A 1 284 ? 24.919 48.246 52.261 1.00 53.05 284 SER A C 1
ATOM 2324 O O . SER A 1 284 ? 25.925 48.181 51.556 1.00 54.51 284 SER A O 1
ATOM 2327 N N . ILE A 1 285 ? 24.306 47.171 52.748 1.00 54.26 285 ILE A N 1
ATOM 2328 C CA . ILE A 1 285 ? 24.790 45.815 52.486 1.00 54.45 285 ILE A CA 1
ATOM 2329 C C . ILE A 1 285 ? 24.990 45.541 50.994 1.00 54.70 285 ILE A C 1
ATOM 2330 O O . ILE A 1 285 ? 25.914 44.819 50.614 1.00 54.53 285 ILE A O 1
ATOM 2335 N N . GLY A 1 286 ? 24.124 46.106 50.154 1.00 54.11 286 GLY A N 1
ATOM 2336 C CA . GLY A 1 286 ? 24.266 45.926 48.716 1.00 54.16 286 GLY A CA 1
ATOM 2337 C C . GLY A 1 286 ? 23.367 44.932 47.993 1.00 54.28 286 GLY A C 1
ATOM 2338 O O . GLY A 1 286 ? 23.146 45.066 46.789 1.00 53.64 286 GLY A O 1
ATOM 2339 N N . SER A 1 287 ? 22.845 43.937 48.703 1.00 52.92 287 SER A N 1
ATOM 2340 C CA . SER A 1 287 ? 21.984 42.942 48.070 1.00 52.23 287 SER A CA 1
ATOM 2341 C C . SER A 1 287 ? 20.528 43.397 47.923 1.00 51.46 287 SER A C 1
ATOM 2342 O O . SER A 1 287 ? 19.746 42.785 47.186 1.00 52.28 287 SER A O 1
ATOM 2345 N N . PHE A 1 288 ? 20.166 44.474 48.611 1.00 48.72 288 PHE A N 1
ATOM 2346 C CA . PHE A 1 288 ? 18.798 44.972 48.558 1.00 45.93 288 PHE A CA 1
ATOM 2347 C C . PHE A 1 288 ? 18.567 46.118 47.571 1.00 43.15 288 PHE A C 1
ATOM 2348 O O . PHE A 1 288 ? 19.466 46.910 47.290 1.00 42.49 288 PHE A O 1
ATOM 2356 N N . ILE A 1 289 ? 17.351 46.175 47.036 1.00 38.37 289 ILE A N 1
ATOM 2357 C CA . ILE A 1 289 ? 16.961 47.197 46.068 1.00 34.36 289 ILE A CA 1
ATOM 2358 C C . ILE A 1 289 ? 15.815 47.995 46.661 1.00 30.95 289 ILE A C 1
ATOM 2359 O O . ILE A 1 289 ? 14.893 47.420 47.243 1.00 27.50 289 ILE A O 1
ATOM 2364 N N . PRO A 1 290 ? 15.870 49.333 46.548 1.00 30.14 290 PRO A N 1
ATOM 2365 C CA . PRO A 1 290 ? 14.782 50.137 47.106 1.00 27.57 290 PRO A CA 1
ATOM 2366 C C . PRO A 1 290 ? 13.658 50.348 46.097 1.00 26.72 290 PRO A C 1
ATOM 2367 O O . PRO A 1 290 ? 13.897 50.575 44.908 1.00 23.11 290 PRO A O 1
ATOM 2371 N N . PHE A 1 291 ? 12.426 50.241 46.578 1.00 25.86 291 PHE A N 1
ATOM 2372 C CA . PHE A 1 291 ? 11.263 50.430 45.723 1.00 24.45 291 PHE A CA 1
ATOM 2373 C C . PHE A 1 291 ? 10.212 51.234 46.447 1.00 24.14 291 PHE A C 1
ATOM 2374 O O . PHE A 1 291 ? 10.135 51.222 47.672 1.00 23.71 291 PHE A O 1
ATOM 2382 N N . SER A 1 292 ? 9.397 51.925 45.664 1.00 23.00 292 SER A N 1
ATOM 2383 C CA . SER A 1 292 ? 8.275 52.651 46.200 1.00 22.90 292 SER A CA 1
ATOM 2384 C C . SER A 1 292 ? 7.161 51.605 46.236 1.00 23.24 292 SER A C 1
ATOM 2385 O O . SER A 1 292 ? 7.051 50.780 45.321 1.00 23.29 292 SER A O 1
ATOM 2388 N N . TYR A 1 293 ? 6.341 51.634 47.277 1.00 24.55 293 TYR A N 1
ATOM 2389 C CA . TYR A 1 293 ? 5.229 50.701 47.385 1.00 27.17 293 TYR A CA 1
ATOM 2390 C C . TYR A 1 293 ? 4.204 51.224 48.379 1.00 28.04 293 TYR A C 1
ATOM 2391 O O . TYR A 1 293 ? 4.500 51.383 49.560 1.00 30.51 293 TYR A O 1
ATOM 2400 N N . SER A 1 294 ? 2.994 51.487 47.904 1.00 30.20 294 SER A N 1
ATOM 2401 C CA . SER A 1 294 ? 1.940 52.003 48.770 1.00 31.42 294 SER A CA 1
ATOM 2402 C C . SER A 1 294 ? 2.403 53.130 49.690 1.00 32.86 294 SER A C 1
ATOM 2403 O O . SER A 1 294 ? 2.249 53.056 50.909 1.00 31.38 294 SER A O 1
ATOM 2406 N N . LYS A 1 295 ? 2.970 54.172 49.089 1.00 34.16 295 LYS A N 1
ATOM 2407 C CA . LYS A 1 295 ? 3.426 55.350 49.813 1.00 36.13 295 LYS A CA 1
ATOM 2408 C C . LYS A 1 295 ? 4.579 55.136 50.787 1.00 35.78 295 LYS A C 1
ATOM 2409 O O . LYS A 1 295 ? 4.766 55.918 51.710 1.00 37.89 295 LYS A O 1
ATOM 2415 N N . ARG A 1 296 ? 5.355 54.084 50.581 1.00 34.66 296 ARG A N 1
ATOM 2416 C CA . ARG A 1 296 ? 6.498 53.817 51.437 1.00 33.47 296 ARG A CA 1
ATOM 2417 C C . ARG A 1 296 ? 7.668 53.366 50.577 1.00 30.02 296 ARG A C 1
ATOM 2418 O O . ARG A 1 296 ? 7.480 52.925 49.439 1.00 27.18 296 ARG A O 1
ATOM 2426 N N . LEU A 1 297 ? 8.870 53.498 51.126 1.00 25.93 297 LEU A N 1
ATOM 2427 C CA . LEU A 1 297 ? 10.089 53.072 50.456 1.00 26.46 297 LEU A CA 1
ATOM 2428 C C . LEU A 1 297 ? 10.351 51.707 51.085 1.00 29.55 297 LEU A C 1
ATOM 2429 O O . LEU A 1 297 ? 10.403 51.588 52.308 1.00 28.74 297 LEU A O 1
ATOM 2434 N N . VAL A 1 298 ? 10.493 50.683 50.253 1.00 28.42 298 VAL A N 1
ATOM 2435 C CA . VAL A 1 298 ? 10.730 49.339 50.743 1.00 29.01 298 VAL A CA 1
ATOM 2436 C C . VAL A 1 298 ? 12.015 48.784 50.148 1.00 28.91 298 VAL A C 1
ATOM 2437 O O . VAL A 1 298 ? 12.287 48.970 48.961 1.00 28.71 298 VAL A O 1
ATOM 2441 N N . ILE A 1 299 ? 12.823 48.125 50.968 1.00 28.07 299 ILE A N 1
ATOM 2442 C CA . ILE A 1 299 ? 14.038 47.517 50.452 1.00 30.03 299 ILE A CA 1
ATOM 2443 C C . ILE A 1 299 ? 13.912 46.008 50.589 1.00 32.99 299 ILE A C 1
ATOM 2444 O O . ILE A 1 299 ? 13.620 45.482 51.665 1.00 33.52 299 ILE A O 1
ATOM 2449 N N . LYS A 1 300 ? 14.100 45.309 49.481 1.00 34.55 300 LYS A N 1
ATOM 2450 C CA . LYS A 1 300 ? 14.016 43.867 49.511 1.00 38.18 300 LYS A CA 1
ATOM 2451 C C . LYS A 1 300 ? 14.905 43.219 48.467 1.00 37.75 300 LYS A C 1
ATOM 2452 O O . LYS A 1 300 ? 15.285 43.846 47.476 1.00 36.74 300 LYS A O 1
ATOM 2458 N N . ASN A 1 301 ? 15.239 41.957 48.707 1.00 37.83 301 ASN A N 1
ATOM 2459 C CA . ASN A 1 301 ? 16.084 41.204 47.797 1.00 40.13 301 ASN A CA 1
ATOM 2460 C C . ASN A 1 301 ? 15.213 40.330 46.902 1.00 40.72 301 ASN A C 1
ATOM 2461 O O . ASN A 1 301 ? 14.622 39.353 47.358 1.00 40.22 301 ASN A O 1
ATOM 2466 N N . PRO A 1 302 ? 15.136 40.673 45.609 1.00 41.75 302 PRO A N 1
ATOM 2467 C CA . PRO A 1 302 ? 14.355 39.970 44.586 1.00 43.46 302 PRO A CA 1
ATOM 2468 C C . PRO A 1 302 ? 14.744 38.511 44.371 1.00 43.70 302 PRO A C 1
ATOM 2469 O O . PRO A 1 302 ? 13.927 37.716 43.904 1.00 45.06 302 PRO A O 1
ATOM 2473 N N . GLU A 1 303 ? 15.982 38.162 44.709 1.00 43.60 303 GLU A N 1
ATOM 2474 C CA . GLU A 1 303 ? 16.461 36.798 44.519 1.00 45.14 303 GLU A CA 1
ATOM 2475 C C . GLU A 1 303 ? 16.069 35.806 45.615 1.00 45.23 303 GLU A C 1
ATOM 2476 O O . GLU A 1 303 ? 16.699 35.744 46.673 1.00 43.30 303 GLU A O 1
ATOM 2482 N N . ILE A 1 304 ? 15.030 35.023 45.336 1.00 45.74 304 ILE A N 1
ATOM 2483 C CA . ILE A 1 304 ? 14.532 34.015 46.270 1.00 47.46 304 ILE A CA 1
ATOM 2484 C C . ILE A 1 304 ? 15.641 33.045 46.677 1.00 47.00 304 ILE A C 1
ATOM 2485 O O . ILE A 1 304 ? 15.768 32.680 47.848 1.00 47.35 304 ILE A O 1
ATOM 2490 N N . SER A 1 305 ? 16.449 32.642 45.703 1.00 47.12 305 SER A N 1
ATOM 2491 C CA . SER A 1 305 ? 17.548 31.711 45.939 1.00 47.81 305 SER A CA 1
ATOM 2492 C C . SER A 1 305 ? 18.502 32.167 47.035 1.00 47.87 305 SER A C 1
ATOM 2493 O O . SER A 1 305 ? 19.187 31.355 47.652 1.00 49.13 305 SER A O 1
ATOM 2496 N N . TYR A 1 306 ? 18.545 33.473 47.264 1.00 47.52 306 TYR A N 1
ATOM 2497 C CA . TYR A 1 306 ? 19.424 34.075 48.263 1.00 46.48 306 TYR A CA 1
ATOM 2498 C C . TYR A 1 306 ? 19.248 33.479 49.661 1.00 45.32 306 TYR A C 1
ATOM 2499 O O . TYR A 1 306 ? 20.207 33.347 50.426 1.00 46.01 306 TYR A O 1
ATOM 2508 N N . TYR A 1 307 ? 18.015 33.118 49.988 1.00 41.73 307 TYR A N 1
ATOM 2509 C CA . TYR A 1 307 ? 17.701 32.573 51.299 1.00 39.11 307 TYR A CA 1
ATOM 2510 C C . TYR A 1 307 ? 17.602 31.053 51.335 1.00 37.49 307 TYR A C 1
ATOM 2511 O O . TYR A 1 307 ? 17.673 30.452 52.405 1.00 36.21 307 TYR A O 1
ATOM 2520 N N . LEU A 1 308 ? 17.466 30.436 50.165 1.00 35.67 308 LEU A N 1
ATOM 2521 C CA . LEU A 1 308 ? 17.300 28.991 50.090 1.00 35.19 308 LEU A CA 1
ATOM 2522 C C . LEU A 1 308 ? 18.530 28.175 49.693 1.00 35.93 308 LEU A C 1
ATOM 2523 O O . LEU A 1 308 ? 18.457 26.951 49.617 1.00 32.90 308 LEU A O 1
ATOM 2528 N N . ASN A 1 309 ? 19.659 28.826 49.444 1.00 39.15 309 ASN A N 1
ATOM 2529 C CA . ASN A 1 309 ? 20.840 28.068 49.041 1.00 41.89 309 ASN A CA 1
ATOM 2530 C C . ASN A 1 309 ? 21.236 27.074 50.123 1.00 41.78 309 ASN A C 1
ATOM 2531 O O . ASN A 1 309 ? 21.864 26.055 49.844 1.00 42.59 309 ASN A O 1
ATOM 2536 N N . LEU A 1 310 ? 20.849 27.371 51.358 1.00 41.61 310 LEU A N 1
ATOM 2537 C CA . LEU A 1 310 ? 21.142 26.508 52.494 1.00 41.50 310 LEU A CA 1
ATOM 2538 C C . LEU A 1 310 ? 20.470 25.141 52.333 1.00 41.67 310 LEU A C 1
ATOM 2539 O O . LEU A 1 310 ? 20.884 24.152 52.940 1.00 42.35 310 LEU A O 1
ATOM 2544 N N . LEU A 1 311 ? 19.437 25.085 51.503 1.00 40.59 311 LEU A N 1
ATOM 2545 C CA . LEU A 1 311 ? 18.719 23.840 51.270 1.00 40.78 311 LEU A CA 1
ATOM 2546 C C . LEU A 1 311 ? 19.477 22.856 50.370 1.00 41.49 311 LEU A C 1
ATOM 2547 O O . LEU A 1 311 ? 19.142 21.667 50.327 1.00 40.41 311 LEU A O 1
ATOM 2552 N N . ASN A 1 312 ? 20.500 23.346 49.669 1.00 40.91 312 ASN A N 1
ATOM 2553 C CA . ASN A 1 312 ? 21.299 22.506 48.774 1.00 42.59 312 ASN A CA 1
ATOM 2554 C C . ASN A 1 312 ? 22.487 21.854 49.474 1.00 43.21 312 ASN A C 1
ATOM 2555 O O . ASN A 1 312 ? 23.200 21.055 48.873 1.00 44.13 312 ASN A O 1
ATOM 2560 N N . ASP A 1 313 ? 22.711 22.204 50.733 1.00 43.45 313 ASP A N 1
ATOM 2561 C CA . ASP A 1 313 ? 23.833 21.647 51.480 1.00 44.27 313 ASP A CA 1
ATOM 2562 C C . ASP A 1 313 ? 23.618 20.154 51.716 1.00 46.45 313 ASP A C 1
ATOM 2563 O O . ASP A 1 313 ? 22.732 19.757 52.476 1.00 45.93 313 ASP A O 1
ATOM 2568 N N . ASN A 1 314 ? 24.437 19.335 51.055 1.00 46.96 314 ASN A N 1
ATOM 2569 C CA . ASN A 1 314 ? 24.350 17.881 51.165 1.00 47.44 314 ASN A CA 1
ATOM 2570 C C . ASN A 1 314 ? 24.534 17.321 52.569 1.00 46.88 314 ASN A C 1
ATOM 2571 O O . ASN A 1 314 ? 24.171 16.176 52.829 1.00 48.29 314 ASN A O 1
ATOM 2576 N N . GLU A 1 315 ? 25.105 18.107 53.472 1.00 46.75 315 GLU A N 1
ATOM 2577 C CA . GLU A 1 315 ? 25.306 17.628 54.832 1.00 45.94 315 GLU A CA 1
ATOM 2578 C C . GLU A 1 315 ? 24.054 17.834 55.674 1.00 43.65 315 GLU A C 1
ATOM 2579 O O . GLU A 1 315 ? 24.070 17.607 56.885 1.00 43.15 315 GLU A O 1
ATOM 2585 N N . LEU A 1 316 ? 22.971 18.265 55.032 1.00 40.90 316 LEU A N 1
ATOM 2586 C CA . LEU A 1 316 ? 21.719 18.496 55.743 1.00 38.17 316 LEU A CA 1
ATOM 2587 C C . LEU A 1 316 ? 20.594 17.614 55.215 1.00 37.27 316 LEU A C 1
ATOM 2588 O O . LEU A 1 316 ? 20.377 17.540 54.003 1.00 37.57 316 LEU A O 1
ATOM 2593 N N . SER A 1 317 ? 19.893 16.943 56.127 1.00 33.62 317 SER A N 1
ATOM 2594 C CA . SER A 1 317 ? 18.760 16.086 55.775 1.00 33.32 317 SER A CA 1
ATOM 2595 C C . SER A 1 317 ? 17.504 16.956 55.898 1.00 31.00 317 SER A C 1
ATOM 2596 O O . SER A 1 317 ? 17.204 17.468 56.974 1.00 29.70 317 SER A O 1
ATOM 2599 N N . ILE A 1 318 ? 16.761 17.089 54.803 1.00 29.60 318 ILE A N 1
ATOM 2600 C CA . ILE A 1 318 ? 15.606 17.981 54.775 1.00 28.82 318 ILE A CA 1
ATOM 2601 C C . ILE A 1 318 ? 14.285 17.485 54.188 1.00 27.30 318 ILE A C 1
ATOM 2602 O O . ILE A 1 318 ? 14.248 16.818 53.154 1.00 24.98 318 ILE A O 1
ATOM 2607 N N . ILE A 1 319 ? 13.203 17.852 54.867 1.00 26.08 319 ILE A N 1
ATOM 2608 C CA . ILE A 1 319 ? 11.850 17.546 54.420 1.00 26.03 319 ILE A CA 1
ATOM 2609 C C . ILE A 1 319 ? 11.129 18.883 54.294 1.00 25.26 319 ILE A C 1
ATOM 2610 O O . ILE A 1 319 ? 11.131 19.693 55.232 1.00 22.94 319 ILE A O 1
ATOM 2615 N N . LEU A 1 320 ? 10.565 19.129 53.119 1.00 23.78 320 LEU A N 1
ATOM 2616 C CA . LEU A 1 320 ? 9.793 20.337 52.860 1.00 23.50 320 LEU A CA 1
ATOM 2617 C C . LEU A 1 320 ? 8.369 19.837 52.681 1.00 24.52 320 LEU A C 1
ATOM 2618 O O . LEU A 1 320 ? 8.139 18.905 51.906 1.00 22.94 320 LEU A O 1
ATOM 2623 N N . MET A 1 321 ? 7.416 20.431 53.387 1.00 22.25 321 MET A N 1
ATOM 2624 C CA . MET A 1 321 ? 6.047 19.982 53.240 1.00 23.93 321 MET A CA 1
ATOM 2625 C C . MET A 1 321 ? 5.024 21.101 53.214 1.00 23.24 321 MET A C 1
ATOM 2626 O O . MET A 1 321 ? 5.199 22.145 53.838 1.00 21.29 321 MET A O 1
ATOM 2631 N N . SER A 1 322 ? 3.948 20.850 52.482 1.00 23.62 322 SER A N 1
ATOM 2632 C CA . SER A 1 322 ? 2.857 21.807 52.320 1.00 26.05 322 SER A CA 1
ATOM 2633 C C . SER A 1 322 ? 1.721 21.155 51.539 1.00 24.90 322 SER A C 1
ATOM 2634 O O . SER A 1 322 ? 1.916 20.148 50.861 1.00 22.62 322 SER A O 1
ATOM 2637 N N . GLY A 1 323 ? 0.532 21.736 51.634 1.00 27.88 323 GLY A N 1
ATOM 2638 C CA . GLY A 1 323 ? -0.593 21.200 50.893 1.00 27.48 323 GLY A CA 1
ATOM 2639 C C . GLY A 1 323 ? -0.564 21.712 49.464 1.00 28.85 323 GLY A C 1
ATOM 2640 O O . GLY A 1 323 ? -1.210 21.157 48.579 1.00 30.79 323 GLY A O 1
ATOM 2641 N N . THR A 1 324 ? 0.201 22.770 49.229 1.00 28.43 324 THR A N 1
ATOM 2642 C CA . THR A 1 324 ? 0.282 23.342 47.895 1.00 29.29 324 THR A CA 1
ATOM 2643 C C . THR A 1 324 ? 1.705 23.680 47.451 1.00 30.20 324 THR A C 1
ATOM 2644 O O . THR A 1 324 ? 2.039 24.837 47.196 1.00 29.74 324 THR A O 1
ATOM 2648 N N . LEU A 1 325 ? 2.543 22.656 47.352 1.00 29.82 325 LEU A N 1
ATOM 2649 C CA . LEU A 1 325 ? 3.915 22.845 46.919 1.00 29.06 325 LEU A CA 1
ATOM 2650 C C . LEU A 1 325 ? 3.964 23.155 45.436 1.00 31.31 325 LEU A C 1
ATOM 2651 O O . LEU A 1 325 ? 3.196 22.598 44.653 1.00 31.36 325 LEU A O 1
ATOM 2656 N N . PRO A 1 326 ? 4.855 24.066 45.026 1.00 30.23 326 PRO A N 1
ATOM 2657 C CA . PRO A 1 326 ? 4.918 24.360 43.594 1.00 30.42 326 PRO A CA 1
ATOM 2658 C C . PRO A 1 326 ? 5.553 23.151 42.904 1.00 31.84 326 PRO A C 1
ATOM 2659 O O . PRO A 1 326 ? 6.145 22.292 43.561 1.00 31.34 326 PRO A O 1
ATOM 2663 N N . PRO A 1 327 ? 5.430 23.059 41.576 1.00 32.67 327 PRO A N 1
ATOM 2664 C CA . PRO A 1 327 ? 6.040 21.905 40.911 1.00 34.20 327 PRO A CA 1
ATOM 2665 C C . PRO A 1 327 ? 7.572 21.876 41.018 1.00 34.51 327 PRO A C 1
ATOM 2666 O O . PRO A 1 327 ? 8.218 22.884 41.318 1.00 33.32 327 PRO A O 1
ATOM 2670 N N . ARG A 1 328 ? 8.127 20.691 40.793 1.00 35.16 328 ARG A N 1
ATOM 2671 C CA . ARG A 1 328 ? 9.562 20.437 40.849 1.00 36.55 328 ARG A CA 1
ATOM 2672 C C . ARG A 1 328 ? 10.421 21.397 40.021 1.00 37.52 328 ARG A C 1
ATOM 2673 O O . ARG A 1 328 ? 11.431 21.911 40.497 1.00 37.25 328 ARG A O 1
ATOM 2681 N N . GLU A 1 329 ? 10.019 21.615 38.775 1.00 38.38 329 GLU A N 1
ATOM 2682 C CA . GLU A 1 329 ? 10.743 22.488 37.863 1.00 38.57 329 GLU A CA 1
ATOM 2683 C C . GLU A 1 329 ? 10.844 23.894 38.446 1.00 36.54 329 GLU A C 1
ATOM 2684 O O . GLU A 1 329 ? 11.852 24.584 38.275 1.00 36.83 329 GLU A O 1
ATOM 2690 N N . TYR A 1 330 ? 9.791 24.309 39.139 1.00 34.50 330 TYR A N 1
ATOM 2691 C CA . TYR A 1 330 ? 9.745 25.629 39.755 1.00 32.47 330 TYR A CA 1
ATOM 2692 C C . TYR A 1 330 ? 10.745 25.699 40.905 1.00 32.90 330 TYR A C 1
ATOM 2693 O O . TYR A 1 330 ? 11.456 26.698 41.063 1.00 30.15 330 TYR A O 1
ATOM 2702 N N . MET A 1 331 ? 10.789 24.633 41.708 1.00 33.36 331 MET A N 1
ATOM 2703 C CA . MET A 1 331 ? 11.700 24.557 42.849 1.00 34.40 331 MET A CA 1
ATOM 2704 C C . MET A 1 331 ? 13.141 24.584 42.352 1.00 35.17 331 MET A C 1
ATOM 2705 O O . MET A 1 331 ? 14.046 25.043 43.051 1.00 33.85 331 MET A O 1
ATOM 2710 N N . GLU A 1 332 ? 13.348 24.099 41.131 1.00 35.12 332 GLU A N 1
ATOM 2711 C CA . GLU A 1 332 ? 14.679 24.071 40.543 1.00 36.95 332 GLU A CA 1
ATOM 2712 C C . GLU A 1 332 ? 15.087 25.444 40.018 1.00 37.98 332 GLU A C 1
ATOM 2713 O O . GLU A 1 332 ? 16.099 25.995 40.435 1.00 38.71 332 GLU A O 1
ATOM 2719 N N . LYS A 1 333 ? 14.290 25.990 39.106 1.00 38.58 333 LYS A N 1
ATOM 2720 C CA . LYS A 1 333 ? 14.589 27.285 38.502 1.00 40.08 333 LYS A CA 1
ATOM 2721 C C . LYS A 1 333 ? 14.320 28.487 39.393 1.00 39.34 333 LYS A C 1
ATOM 2722 O O . LYS A 1 333 ? 15.130 29.404 39.452 1.00 39.79 333 LYS A O 1
ATOM 2728 N N . VAL A 1 334 ? 13.190 28.492 40.091 1.00 38.23 334 VAL A N 1
ATOM 2729 C CA . VAL A 1 334 ? 12.865 29.631 40.938 1.00 35.36 334 VAL A CA 1
ATOM 2730 C C . VAL A 1 334 ? 13.473 29.577 42.333 1.00 33.92 334 VAL A C 1
ATOM 2731 O O . VAL A 1 334 ? 14.070 30.553 42.766 1.00 32.75 334 VAL A O 1
ATOM 2735 N N . TRP A 1 335 ? 13.320 28.460 43.044 1.00 32.47 335 TRP A N 1
ATOM 2736 C CA . TRP A 1 335 ? 13.895 28.351 44.386 1.00 33.44 335 TRP A CA 1
ATOM 2737 C C . TRP A 1 335 ? 15.392 28.087 44.318 1.00 34.10 335 TRP A C 1
ATOM 2738 O O . TRP A 1 335 ? 16.129 28.432 45.234 1.00 35.11 335 TRP A O 1
ATOM 2749 N N . GLY A 1 336 ? 15.835 27.472 43.227 1.00 36.19 336 GLY A N 1
ATOM 2750 C CA . GLY A 1 336 ? 17.247 27.180 43.062 1.00 36.04 336 GLY A CA 1
ATOM 2751 C C . GLY A 1 336 ? 17.726 25.896 43.720 1.00 38.75 336 GLY A C 1
ATOM 2752 O O . GLY A 1 336 ? 18.911 25.765 44.020 1.00 38.61 336 GLY A O 1
ATOM 2753 N N . ILE A 1 337 ? 16.823 24.948 43.957 1.00 40.09 337 ILE A N 1
ATOM 2754 C CA . ILE A 1 337 ? 17.211 23.688 44.578 1.00 41.84 337 ILE A CA 1
ATOM 2755 C C . ILE A 1 337 ? 17.840 22.814 43.506 1.00 42.79 337 ILE A C 1
ATOM 2756 O O . ILE A 1 337 ? 17.216 22.528 42.485 1.00 41.91 337 ILE A O 1
ATOM 2761 N N . LYS A 1 338 ? 19.075 22.386 43.750 1.00 44.69 338 LYS A N 1
ATOM 2762 C CA . LYS A 1 338 ? 19.814 21.581 42.784 1.00 46.74 338 LYS A CA 1
ATOM 2763 C C . LYS A 1 338 ? 20.067 20.147 43.230 1.00 46.37 338 LYS A C 1
ATOM 2764 O O . LYS A 1 338 ? 20.252 19.260 42.399 1.00 47.31 338 LYS A O 1
ATOM 2770 N N . ARG A 1 339 ? 20.079 19.918 44.537 1.00 45.42 339 ARG A N 1
ATOM 2771 C CA . ARG A 1 339 ? 20.332 18.582 45.060 1.00 43.95 339 ARG A CA 1
ATOM 2772 C C . ARG A 1 339 ? 19.247 17.583 44.667 1.00 42.32 339 ARG A C 1
ATOM 2773 O O . ARG A 1 339 ? 18.169 17.961 44.200 1.00 40.53 339 ARG A O 1
ATOM 2781 N N . ASN A 1 340 ? 19.548 16.302 44.853 1.00 41.27 340 ASN A N 1
ATOM 2782 C CA . ASN A 1 340 ? 18.607 15.242 44.520 1.00 40.26 340 ASN A CA 1
ATOM 2783 C C . ASN A 1 340 ? 17.355 15.373 45.378 1.00 37.80 340 ASN A C 1
ATOM 2784 O O . ASN A 1 340 ? 17.438 15.541 46.594 1.00 35.68 340 ASN A O 1
ATOM 2789 N N . MET A 1 341 ? 16.200 15.284 44.734 1.00 35.48 341 MET A N 1
ATOM 2790 C CA . MET A 1 341 ? 14.930 15.426 45.423 1.00 33.79 341 MET A CA 1
ATOM 2791 C C . MET A 1 341 ? 13.899 14.363 45.067 1.00 33.22 341 MET A C 1
ATOM 2792 O O . MET A 1 341 ? 13.733 13.997 43.902 1.00 35.18 341 MET A O 1
ATOM 2797 N N . LEU A 1 342 ? 13.212 13.881 46.097 1.00 30.72 342 LEU A N 1
ATOM 2798 C CA . LEU A 1 342 ? 12.151 12.889 45.973 1.00 30.51 342 LEU A CA 1
ATOM 2799 C C . LEU A 1 342 ? 10.893 13.736 46.200 1.00 29.72 342 LEU A C 1
ATOM 2800 O O . LEU A 1 342 ? 10.710 14.310 47.280 1.00 28.83 342 LEU A O 1
ATOM 2805 N N . TYR A 1 343 ? 10.035 13.815 45.190 1.00 29.05 343 TYR A N 1
ATOM 2806 C CA . TYR A 1 343 ? 8.822 14.626 45.268 1.00 30.32 343 TYR A CA 1
ATOM 2807 C C . TYR A 1 343 ? 7.598 13.731 45.414 1.00 30.04 343 TYR A C 1
ATOM 2808 O O . TYR A 1 343 ? 7.199 13.075 44.460 1.00 30.06 343 TYR A O 1
ATOM 2817 N N . LEU A 1 344 ? 6.998 13.713 46.600 1.00 30.45 344 LEU A N 1
ATOM 2818 C CA . LEU A 1 344 ? 5.833 12.865 46.851 1.00 30.06 344 LEU A CA 1
ATOM 2819 C C . LEU A 1 344 ? 4.524 13.628 47.028 1.00 31.88 344 LEU A C 1
ATOM 2820 O O . LEU A 1 344 ? 4.489 14.693 47.642 1.00 29.04 344 LEU A O 1
ATOM 2825 N N . ASP A 1 345 ? 3.446 13.065 46.486 1.00 32.28 345 ASP A N 1
ATOM 2826 C CA . ASP A 1 345 ? 2.119 13.663 46.584 1.00 34.53 345 ASP A CA 1
ATOM 2827 C C . ASP A 1 345 ? 1.214 12.637 47.259 1.00 37.35 345 ASP A C 1
ATOM 2828 O O . ASP A 1 345 ? 0.795 11.650 46.645 1.00 35.83 345 ASP A O 1
ATOM 2833 N N . VAL A 1 346 ? 0.926 12.879 48.532 1.00 37.69 346 VAL A N 1
ATOM 2834 C CA . VAL A 1 346 ? 0.110 11.982 49.334 1.00 38.61 346 VAL A CA 1
ATOM 2835 C C . VAL A 1 346 ? -1.189 11.501 48.705 1.00 41.33 346 VAL A C 1
ATOM 2836 O O . VAL A 1 346 ? -1.469 10.299 48.701 1.00 40.02 346 VAL A O 1
ATOM 2840 N N . GLU A 1 347 ? -1.985 12.427 48.182 1.00 42.11 347 GLU A N 1
ATOM 2841 C CA . GLU A 1 347 ? -3.258 12.047 47.591 1.00 44.46 347 GLU A CA 1
ATOM 2842 C C . GLU A 1 347 ? -3.106 11.208 46.333 1.00 45.69 347 GLU A C 1
ATOM 2843 O O . GLU A 1 347 ? -3.927 10.331 46.067 1.00 44.72 347 GLU A O 1
ATOM 2849 N N . ARG A 1 348 ? -2.053 11.463 45.565 1.00 46.46 348 ARG A N 1
ATOM 2850 C CA . ARG A 1 348 ? -1.824 10.693 44.353 1.00 48.10 348 ARG A CA 1
ATOM 2851 C C . ARG A 1 348 ? -1.354 9.290 44.726 1.00 47.31 348 ARG A C 1
ATOM 2852 O O . ARG A 1 348 ? -1.585 8.330 43.990 1.00 47.17 348 ARG A O 1
ATOM 2860 N N . GLU A 1 349 ? -0.710 9.183 45.884 1.00 45.60 349 GLU A N 1
ATOM 2861 C CA . GLU A 1 349 ? -0.196 7.911 46.377 1.00 44.88 349 GLU A CA 1
ATOM 2862 C C . GLU A 1 349 ? -1.285 6.958 46.850 1.00 45.41 349 GLU A C 1
ATOM 2863 O O . GLU A 1 349 ? -1.180 5.750 46.648 1.00 44.92 349 GLU A O 1
ATOM 2869 N N . ILE A 1 350 ? -2.320 7.496 47.491 1.00 45.06 350 ILE A N 1
ATOM 2870 C CA . ILE A 1 350 ? -3.411 6.667 47.995 1.00 46.82 350 ILE A CA 1
ATOM 2871 C C . ILE A 1 350 ? -4.608 6.693 47.065 1.00 48.10 350 ILE A C 1
ATOM 2872 O O . ILE A 1 350 ? -5.658 6.138 47.382 1.00 49.12 350 ILE A O 1
ATOM 2877 N N . GLN A 1 351 ? -4.447 7.356 45.925 1.00 48.96 351 GLN A N 1
ATOM 2878 C CA . GLN A 1 351 ? -5.499 7.435 44.918 1.00 49.85 351 GLN A CA 1
ATOM 2879 C C . GLN A 1 3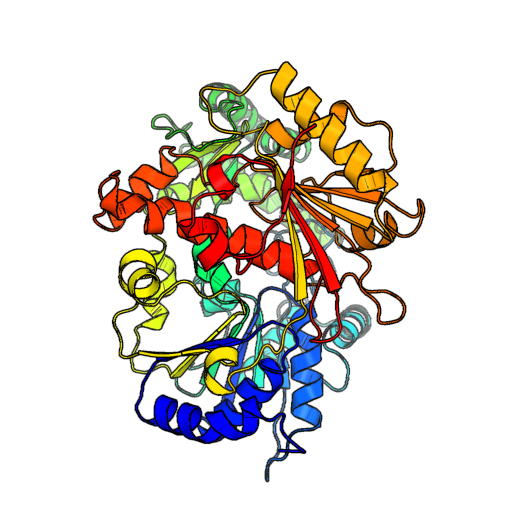51 ? -6.828 7.989 45.421 1.00 50.42 351 GLN A C 1
ATOM 2880 O O . GLN A 1 351 ? -7.887 7.648 44.893 1.00 50.84 351 GLN A O 1
ATOM 2886 N N . LYS A 1 352 ? -6.780 8.836 46.442 1.00 49.82 352 LYS A N 1
ATOM 2887 C CA . LYS A 1 352 ? -8.000 9.433 46.967 1.00 50.62 352 LYS A CA 1
ATOM 2888 C C . LYS A 1 352 ? -7.704 10.759 47.651 1.00 49.29 352 LYS A C 1
ATOM 2889 O O . LYS A 1 352 ? -6.574 11.019 48.059 1.00 47.17 352 LYS A O 1
ATOM 2895 N N . ARG A 1 353 ? -8.723 11.603 47.762 1.00 48.78 353 ARG A N 1
ATOM 2896 C CA . ARG A 1 353 ? -8.537 12.892 48.400 1.00 49.24 353 ARG A CA 1
ATOM 2897 C C . ARG A 1 353 ? -8.576 12.737 49.912 1.00 48.65 353 ARG A C 1
ATOM 2898 O O . ARG A 1 353 ? -9.347 11.942 50.451 1.00 47.36 353 ARG A O 1
ATOM 2906 N N . VAL A 1 354 ? -7.719 13.489 50.587 1.00 46.95 354 VAL A N 1
ATOM 2907 C CA . VAL A 1 354 ? -7.658 13.463 52.036 1.00 47.42 354 VAL A CA 1
ATOM 2908 C C . VAL A 1 354 ? -8.141 14.816 52.532 1.00 46.02 354 VAL A C 1
ATOM 2909 O O . VAL A 1 354 ? -8.261 15.050 53.730 1.00 48.23 354 VAL A O 1
ATOM 2913 N N . SER A 1 355 ? -8.419 15.700 51.580 1.00 45.45 355 SER A N 1
ATOM 2914 C CA . SER A 1 355 ? -8.915 17.040 51.865 1.00 43.21 355 SER A CA 1
ATOM 2915 C C . SER A 1 355 ? -10.410 17.085 51.538 1.00 40.81 355 SER A C 1
ATOM 2916 O O . SER A 1 355 ? -10.943 16.163 50.917 1.00 39.67 355 SER A O 1
ATOM 2919 N N . GLY A 1 356 ? -11.080 18.152 51.957 1.00 39.63 356 GLY A N 1
ATOM 2920 C CA . GLY A 1 356 ? -12.505 18.282 51.707 1.00 38.26 356 GLY A CA 1
ATOM 2921 C C . GLY A 1 356 ? -12.812 18.467 50.241 1.00 38.48 356 GLY A C 1
ATOM 2922 O O . GLY A 1 356 ? -11.914 18.393 49.405 1.00 40.56 356 GLY A O 1
ATOM 2923 N N . SER A 1 357 ? -14.078 18.702 49.916 1.00 38.02 357 SER A N 1
ATOM 2924 C CA . SER A 1 357 ? -14.462 18.895 48.524 1.00 37.36 357 SER A CA 1
ATOM 2925 C C . SER A 1 357 ? -15.224 20.200 48.346 1.00 36.05 357 SER A C 1
ATOM 2926 O O . SER A 1 357 ? -15.488 20.921 49.317 1.00 35.73 357 SER A O 1
ATOM 2929 N N . TYR A 1 358 ? -15.566 20.517 47.103 1.00 34.39 358 TYR A N 1
ATOM 2930 C CA . TYR A 1 358 ? -16.307 21.736 46.849 1.00 32.69 358 TYR A CA 1
ATOM 2931 C C . TYR A 1 358 ? -16.963 21.823 45.489 1.00 32.40 358 TYR A C 1
ATOM 2932 O O . TYR A 1 358 ? -16.505 21.223 44.523 1.00 29.36 358 TYR A O 1
ATOM 2941 N N . GLU A 1 359 ? -18.063 22.569 45.455 1.00 32.53 359 GLU A N 1
ATOM 2942 C CA . GLU A 1 359 ? -18.823 22.838 44.247 1.00 32.60 359 GLU A CA 1
ATOM 2943 C C . GLU A 1 359 ? -18.186 24.115 43.723 1.00 31.71 359 GLU A C 1
ATOM 2944 O O . GLU A 1 359 ? -17.885 25.018 44.503 1.00 27.63 359 GLU A O 1
ATOM 2950 N N . CYS A 1 360 ? -17.994 24.205 42.414 1.00 30.59 360 CYS A N 1
ATOM 2951 C CA . CYS A 1 360 ? -17.376 25.388 41.857 1.00 31.33 360 CYS A CA 1
ATOM 2952 C C . CYS A 1 360 ? -18.268 26.144 40.877 1.00 29.60 360 CYS A C 1
ATOM 2953 O O . CYS A 1 360 ? -18.990 25.547 40.074 1.00 28.14 360 CYS A O 1
ATOM 2956 N N . TYR A 1 361 ? -18.199 27.468 40.970 1.00 27.14 361 TYR A N 1
ATOM 2957 C CA . TYR A 1 361 ? -18.951 28.381 40.123 1.00 26.05 361 TYR A CA 1
ATOM 2958 C C . TYR A 1 361 ? -17.982 29.397 39.525 1.00 27.63 361 TYR A C 1
ATOM 2959 O O . TYR A 1 361 ? -17.227 30.056 40.252 1.00 25.04 361 TYR A O 1
ATOM 2968 N N . ILE A 1 362 ? -18.015 29.520 38.204 1.00 24.22 362 ILE A N 1
ATOM 2969 C CA . ILE A 1 362 ? -17.156 30.454 37.501 1.00 25.21 362 ILE A CA 1
ATOM 2970 C C . ILE A 1 362 ? -17.981 31.599 36.930 1.00 26.08 362 ILE A C 1
ATOM 2971 O O . ILE A 1 362 ? -18.904 31.371 36.146 1.00 27.33 362 ILE A O 1
ATOM 2976 N N . GLY A 1 363 ? -17.662 32.825 37.344 1.00 24.79 363 GLY A N 1
ATOM 2977 C CA . GLY A 1 363 ? -18.367 33.989 36.837 1.00 26.47 363 GLY A CA 1
ATOM 2978 C C . GLY A 1 363 ? -17.699 34.433 35.549 1.00 28.48 363 GLY A C 1
ATOM 2979 O O . GLY A 1 363 ? -16.530 34.830 35.557 1.00 27.05 363 GLY A O 1
ATOM 2980 N N . VAL A 1 364 ? -18.428 34.372 34.439 1.00 27.53 364 VAL A N 1
ATOM 2981 C CA . VAL A 1 364 ? -17.854 34.739 33.155 1.00 27.49 364 VAL A CA 1
ATOM 2982 C C . VAL A 1 364 ? -18.207 36.127 32.637 1.00 28.85 364 VAL A C 1
ATOM 2983 O O . VAL A 1 364 ? -17.830 36.485 31.531 1.00 29.57 364 VAL A O 1
ATOM 2987 N N . ASP A 1 365 ? -18.904 36.921 33.438 1.00 28.96 365 ASP A N 1
ATOM 2988 C CA . ASP A 1 365 ? -19.305 38.251 33.001 1.00 29.24 365 ASP A CA 1
ATOM 2989 C C . ASP A 1 365 ? -18.532 39.339 33.731 1.00 27.63 365 ASP A C 1
ATOM 2990 O O . ASP A 1 365 ? -18.907 40.511 33.700 1.00 26.82 365 ASP A O 1
ATOM 2995 N N . VAL A 1 366 ? -17.450 38.927 34.386 1.00 26.06 366 VAL A N 1
ATOM 2996 C CA . VAL A 1 366 ? -16.571 39.822 35.126 1.00 22.76 366 VAL A CA 1
ATOM 2997 C C . VAL A 1 366 ? -15.111 39.400 34.892 1.00 22.98 366 VAL A C 1
ATOM 2998 O O . VAL A 1 366 ? -14.838 38.289 34.443 1.00 23.11 366 VAL A O 1
ATOM 3002 N N . THR A 1 367 ? -14.186 40.307 35.179 1.00 23.12 367 THR A N 1
ATOM 3003 C CA . THR A 1 367 ? -12.749 40.039 35.080 1.00 24.22 367 THR A CA 1
ATOM 3004 C C . THR A 1 367 ? -12.018 41.202 35.721 1.00 23.31 367 THR A C 1
ATOM 3005 O O . THR A 1 367 ? -12.537 42.322 35.769 1.00 26.13 367 THR A O 1
ATOM 3009 N N . SER A 1 368 ? -10.823 40.936 36.228 1.00 22.68 368 SER A N 1
ATOM 3010 C CA . SER A 1 368 ? -10.029 41.978 36.849 1.00 24.48 368 SER A CA 1
ATOM 3011 C C . SER A 1 368 ? -8.905 42.395 35.903 1.00 25.09 368 SER A C 1
ATOM 3012 O O . SER A 1 368 ? -8.040 43.182 36.276 1.00 25.26 368 SER A O 1
ATOM 3015 N N . LYS A 1 369 ? -8.920 41.869 34.681 1.00 23.48 369 LYS A N 1
ATOM 3016 C CA . LYS A 1 369 ? -7.882 42.200 33.707 1.00 25.20 369 LYS A CA 1
ATOM 3017 C C . LYS A 1 369 ? -7.865 43.721 33.522 1.00 24.75 369 LYS A C 1
ATOM 3018 O O . LYS A 1 369 ? -8.910 44.356 33.559 1.00 22.36 369 LYS A O 1
ATOM 3024 N N . TYR A 1 370 ? -6.678 44.286 33.319 1.00 26.10 370 TYR A N 1
ATOM 3025 C CA . TYR A 1 370 ? -6.496 45.734 33.176 1.00 28.70 370 TYR A CA 1
ATOM 3026 C C . TYR A 1 370 ? -7.364 46.391 32.113 1.00 29.29 370 TYR A C 1
ATOM 3027 O O . TYR A 1 370 ? -7.883 47.486 32.323 1.00 28.75 370 TYR A O 1
ATOM 3036 N N . ASP A 1 371 ? -7.533 45.716 30.984 1.00 29.42 371 ASP A N 1
ATOM 3037 C CA . ASP A 1 371 ? -8.302 46.269 29.870 1.00 30.63 371 ASP A CA 1
ATOM 3038 C C . ASP A 1 371 ? -9.796 46.472 30.099 1.00 31.89 371 ASP A C 1
ATOM 3039 O O . ASP A 1 371 ? -10.460 47.129 29.296 1.00 30.19 371 ASP A O 1
ATOM 3044 N N . MET A 1 372 ? -10.327 45.927 31.187 1.00 33.26 372 MET A N 1
ATOM 3045 C CA . MET A 1 372 ? -11.755 46.043 31.452 1.00 34.14 372 MET A CA 1
ATOM 3046 C C . MET A 1 372 ? -12.106 46.600 32.817 1.00 34.53 372 MET A C 1
ATOM 3047 O O . MET A 1 372 ? -13.278 46.822 33.113 1.00 34.88 372 MET A O 1
ATOM 3052 N N . ARG A 1 373 ? -11.113 46.834 33.660 1.00 36.81 373 ARG A N 1
ATOM 3053 C CA . ARG A 1 373 ? -11.437 47.338 34.986 1.00 39.15 373 ARG A CA 1
ATOM 3054 C C . ARG A 1 373 ? -11.998 48.750 34.947 1.00 39.84 373 ARG A C 1
ATOM 3055 O O . ARG A 1 373 ? -11.424 49.653 34.335 1.00 39.38 373 ARG A O 1
ATOM 3063 N N . SER A 1 374 ? -13.147 48.916 35.595 1.00 38.10 374 SER A N 1
ATOM 3064 C CA . SER A 1 374 ? -13.840 50.192 35.659 1.00 37.35 374 SER A CA 1
ATOM 3065 C C . SER A 1 374 ? -14.746 50.200 36.875 1.00 39.79 374 SER A C 1
ATOM 3066 O O . SER A 1 374 ? -14.942 49.165 37.515 1.00 37.37 374 SER A O 1
ATOM 3069 N N . ASP A 1 375 ? -15.305 51.366 37.188 1.00 40.57 375 ASP A N 1
ATOM 3070 C CA . ASP A 1 375 ? -16.215 51.482 38.319 1.00 42.49 375 ASP A CA 1
ATOM 3071 C C . ASP A 1 375 ? -17.380 50.517 38.120 1.00 39.98 375 ASP A C 1
ATOM 3072 O O . ASP A 1 375 ? -17.881 49.933 39.072 1.00 39.46 375 ASP A O 1
ATOM 3077 N N . ASN A 1 376 ? -17.802 50.346 36.872 1.00 38.99 376 ASN A N 1
ATOM 3078 C CA . ASN A 1 376 ? -18.895 49.431 36.557 1.00 37.09 376 ASN A CA 1
ATOM 3079 C C . ASN A 1 376 ? -18.523 47.972 36.865 1.00 34.92 376 ASN A C 1
ATOM 3080 O O . ASN A 1 376 ? -19.358 47.189 37.318 1.00 32.46 376 ASN A O 1
ATOM 3085 N N . MET A 1 377 ? -17.270 47.607 36.618 1.00 31.67 377 MET A N 1
ATOM 3086 C CA . MET A 1 377 ? -16.834 46.240 36.888 1.00 29.71 377 MET A CA 1
ATOM 3087 C C . MET A 1 377 ? -16.892 45.998 38.395 1.00 30.60 377 MET A C 1
ATOM 3088 O O . MET A 1 377 ? -17.388 44.974 38.860 1.00 30.69 377 MET A O 1
ATOM 3093 N N . TRP A 1 378 ? -16.398 46.964 39.156 1.00 31.01 378 TRP A N 1
ATOM 3094 C CA . TRP A 1 378 ? -16.389 46.852 40.603 1.00 31.24 378 TRP A CA 1
ATOM 3095 C C . TRP A 1 378 ? -17.795 46.703 41.168 1.00 31.03 378 TRP A C 1
ATOM 3096 O O . TRP A 1 378 ? -17.989 46.058 42.191 1.00 27.91 378 TRP A O 1
ATOM 3107 N N . LYS A 1 379 ? -18.768 47.303 40.486 1.00 31.99 379 LYS A N 1
ATOM 3108 C CA . LYS A 1 379 ? -20.167 47.250 40.889 1.00 31.29 379 LYS A CA 1
ATOM 3109 C C . LYS A 1 379 ? -20.718 45.857 40.622 1.00 30.41 379 LYS A C 1
ATOM 3110 O O . LYS A 1 379 ? -21.504 45.320 41.406 1.00 29.90 379 LYS A O 1
ATOM 3116 N N . ARG A 1 380 ? -20.310 45.273 39.502 1.00 28.29 380 ARG A N 1
ATOM 3117 C CA . ARG A 1 380 ? -20.755 43.934 39.154 1.00 28.40 380 ARG A CA 1
ATOM 3118 C C . ARG A 1 380 ? -20.194 42.974 40.202 1.00 25.73 380 ARG A C 1
ATOM 3119 O O . ARG A 1 380 ? -20.876 42.047 40.639 1.00 25.06 380 ARG A O 1
ATOM 3127 N N . TYR A 1 381 ? -18.949 43.208 40.602 1.00 24.57 381 TYR A N 1
ATOM 3128 C CA . TYR A 1 381 ? -18.291 42.377 41.609 1.00 25.99 381 TYR A CA 1
ATOM 3129 C C . TYR A 1 381 ? -18.999 42.504 42.964 1.00 24.53 381 TYR A C 1
ATOM 3130 O O . TYR A 1 381 ? -19.211 41.511 43.658 1.00 25.90 381 TYR A O 1
ATOM 3139 N N . ALA A 1 382 ? -19.380 43.721 43.331 1.00 25.36 382 ALA A N 1
ATOM 3140 C CA . ALA A 1 382 ? -20.079 43.931 44.597 1.00 26.77 382 ALA A CA 1
ATOM 3141 C C . ALA A 1 382 ? -21.426 43.221 44.558 1.00 28.38 382 ALA A C 1
ATOM 3142 O O . ALA A 1 382 ? -21.866 42.666 45.560 1.00 27.40 382 ALA A O 1
ATOM 3144 N N . ASP A 1 383 ? -22.082 43.232 43.401 1.00 28.55 383 ASP A N 1
ATOM 3145 C CA . ASP A 1 383 ? -23.372 42.557 43.277 1.00 30.64 383 ASP A CA 1
ATOM 3146 C C . ASP A 1 383 ? -23.204 41.051 43.406 1.00 30.62 383 ASP A C 1
ATOM 3147 O O . ASP A 1 383 ? -24.081 40.369 43.931 1.00 29.09 383 ASP A O 1
ATOM 3152 N N . TYR A 1 384 ? -22.074 40.532 42.929 1.00 26.66 384 TYR A N 1
ATOM 3153 C CA . TYR A 1 384 ? -21.814 39.107 43.053 1.00 27.31 384 TYR A CA 1
ATOM 3154 C C . TYR A 1 384 ? -21.680 38.773 44.539 1.00 25.53 384 TYR A C 1
ATOM 3155 O O . TYR A 1 384 ? -22.281 37.817 45.020 1.00 26.73 384 TYR A O 1
ATOM 3164 N N . LEU A 1 385 ? -20.899 39.573 45.257 1.00 25.32 385 LEU A N 1
ATOM 3165 C CA . LEU A 1 385 ? -20.683 39.354 46.686 1.00 26.48 385 LEU A CA 1
ATOM 3166 C C . LEU A 1 385 ? -21.988 39.359 47.486 1.00 28.44 385 LEU A C 1
ATOM 3167 O O . LEU A 1 385 ? -22.162 38.555 48.401 1.00 27.21 385 LEU A O 1
ATOM 3172 N N . LEU A 1 386 ? -22.898 40.272 47.160 1.00 28.80 386 LEU A N 1
ATOM 3173 C CA . LEU A 1 386 ? -24.183 40.300 47.863 1.00 32.45 386 LEU A CA 1
ATOM 3174 C C . LEU A 1 386 ? -24.938 39.001 47.590 1.00 29.58 386 LEU A C 1
ATOM 3175 O O . LEU A 1 386 ? -25.447 38.361 48.509 1.00 31.93 386 LEU A O 1
ATOM 3180 N N . LYS A 1 387 ? -24.992 38.608 46.325 1.00 30.31 387 LYS A N 1
ATOM 3181 C CA . LYS A 1 387 ? -25.680 37.385 45.935 1.00 31.08 387 LYS A CA 1
ATOM 3182 C C . LYS A 1 387 ? -25.113 36.171 46.661 1.00 31.02 387 LYS A C 1
ATOM 3183 O O . LYS A 1 387 ? -25.852 35.325 47.171 1.00 28.62 387 LYS A O 1
ATOM 3189 N N . ILE A 1 388 ? -23.789 36.083 46.697 1.00 29.88 388 ILE A N 1
ATOM 3190 C CA . ILE A 1 388 ? -23.135 34.963 47.351 1.00 27.35 388 ILE A CA 1
ATOM 3191 C C . ILE A 1 388 ? -23.397 34.975 48.853 1.00 26.31 388 ILE A C 1
ATOM 3192 O O . ILE A 1 388 ? -23.628 33.929 49.458 1.00 26.93 388 ILE A O 1
ATOM 3197 N N . TYR A 1 389 ? -23.372 36.162 49.444 1.00 28.53 389 TYR A N 1
ATOM 3198 C CA . TYR A 1 389 ? -23.614 36.329 50.877 1.00 32.26 389 TYR A CA 1
ATOM 3199 C C . TYR A 1 389 ? -25.006 35.804 51.274 1.00 33.51 389 TYR A C 1
ATOM 3200 O O . TYR A 1 389 ? -25.140 35.001 52.193 1.00 34.46 389 TYR A O 1
ATOM 3209 N N . PHE A 1 390 ? -26.033 36.254 50.560 1.00 35.71 390 PHE A N 1
ATOM 3210 C CA . PHE A 1 390 ? -27.412 35.854 50.837 1.00 38.44 390 PHE A CA 1
ATOM 3211 C C . PHE A 1 390 ? -27.656 34.345 50.806 1.00 39.08 390 PHE A C 1
ATOM 3212 O O . PHE A 1 390 ? -28.444 33.839 51.602 1.00 42.38 390 PHE A O 1
ATOM 3220 N N . GLN A 1 391 ? -26.981 33.624 49.911 1.00 37.14 391 GLN A N 1
ATOM 3221 C CA . GLN A 1 391 ? -27.172 32.174 49.810 1.00 36.80 391 GLN A CA 1
ATOM 3222 C C . GLN A 1 391 ? -26.182 31.354 50.626 1.00 35.31 391 GLN A C 1
ATOM 3223 O O . GLN A 1 391 ? -26.235 30.126 50.620 1.00 36.03 391 GLN A O 1
ATOM 3229 N N . ALA A 1 392 ? -25.284 32.028 51.328 1.00 36.08 392 ALA A N 1
ATOM 3230 C CA . ALA A 1 392 ? -24.276 31.335 52.123 1.00 35.71 392 ALA A CA 1
ATOM 3231 C C . ALA A 1 392 ? -24.818 30.751 53.421 1.00 36.82 392 ALA A C 1
ATOM 3232 O O . ALA A 1 392 ? -25.594 31.391 54.129 1.00 35.13 392 ALA A O 1
ATOM 3234 N N . LYS A 1 393 ? -24.395 29.528 53.731 1.00 38.15 393 LYS A N 1
ATOM 3235 C CA . LYS A 1 393 ? -24.827 28.861 54.952 1.00 39.29 393 LYS A CA 1
ATOM 3236 C C . LYS A 1 393 ? -24.060 29.421 56.137 1.00 39.47 393 LYS A C 1
ATOM 3237 O O . LYS A 1 393 ? -24.503 29.312 57.276 1.00 41.12 393 LYS A O 1
ATOM 3243 N N . ALA A 1 394 ? -22.899 30.011 55.868 1.00 36.78 394 ALA A N 1
ATOM 3244 C CA . ALA A 1 394 ? -22.082 30.584 56.928 1.00 33.65 394 ALA A CA 1
ATOM 3245 C C . ALA A 1 394 ? -21.286 31.793 56.429 1.00 32.80 394 ALA A C 1
ATOM 3246 O O . ALA A 1 394 ? -21.756 32.532 55.565 1.00 35.27 394 ALA A O 1
ATOM 3248 N N . ASN A 1 395 ? -20.089 31.997 56.969 1.00 29.37 395 ASN A N 1
ATOM 3249 C CA . ASN A 1 395 ? -19.257 33.135 56.574 1.00 30.55 3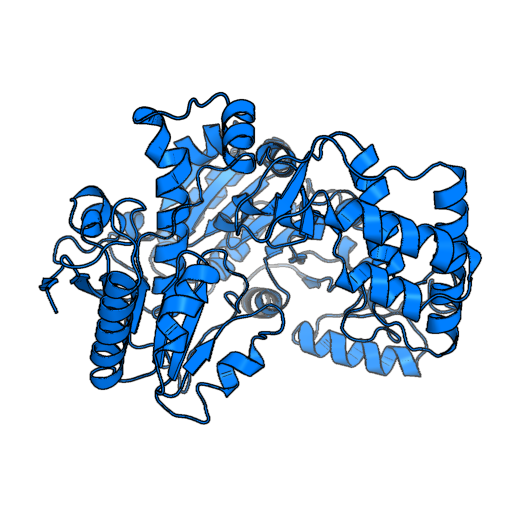95 ASN A CA 1
ATOM 3250 C C . ASN A 1 395 ? -18.643 33.017 55.175 1.00 28.74 395 ASN A C 1
ATOM 3251 O O . ASN A 1 395 ? -18.405 31.914 54.681 1.00 27.53 395 ASN A O 1
ATOM 3256 N N . VAL A 1 396 ? -18.379 34.167 54.555 1.00 27.76 396 VAL A N 1
ATOM 3257 C CA . VAL A 1 396 ? -17.832 34.212 53.201 1.00 27.15 396 VAL A CA 1
ATOM 3258 C C . VAL A 1 396 ? -16.429 34.813 53.156 1.00 24.64 396 VAL A C 1
ATOM 3259 O O . VAL A 1 396 ? -16.203 35.936 53.585 1.00 22.98 396 VAL A O 1
ATOM 3263 N N . LEU A 1 397 ? -15.487 34.040 52.635 1.00 26.58 397 LEU A N 1
ATOM 3264 C CA . LEU A 1 397 ? -14.104 34.483 52.532 1.00 24.19 397 LEU A CA 1
ATOM 3265 C C . LEU A 1 397 ? -13.840 34.992 51.122 1.00 22.89 397 LEU A C 1
ATOM 3266 O O . LEU A 1 397 ? -13.937 34.229 50.149 1.00 22.76 397 LEU A O 1
ATOM 3271 N N . VAL A 1 398 ? -13.508 36.274 51.007 1.00 22.29 398 VAL A N 1
ATOM 3272 C CA . VAL A 1 398 ? -13.238 36.864 49.697 1.00 21.28 398 VAL A CA 1
ATOM 3273 C C . VAL A 1 398 ? -11.752 37.209 49.539 1.00 22.52 398 VAL A C 1
ATOM 3274 O O . VAL A 1 398 ? -11.168 37.898 50.378 1.00 23.16 398 VAL A O 1
ATOM 3278 N N . VAL A 1 399 ? -11.147 36.725 48.460 1.00 21.50 399 VAL A N 1
ATOM 3279 C CA . VAL A 1 399 ? -9.738 36.996 48.188 1.00 21.43 399 VAL A CA 1
ATOM 3280 C C . VAL A 1 399 ? -9.639 37.967 47.014 1.00 20.78 399 VAL A C 1
ATOM 3281 O O . VAL A 1 399 ? -10.071 37.653 45.899 1.00 20.72 399 VAL A O 1
ATOM 3285 N N . PHE A 1 400 ? -9.095 39.150 47.286 1.00 22.80 400 PHE A N 1
ATOM 3286 C CA . PHE A 1 400 ? -8.914 40.204 46.281 1.00 23.76 400 PHE A CA 1
ATOM 3287 C C . PHE A 1 400 ? -7.445 40.257 45.825 1.00 24.52 400 PHE A C 1
ATOM 3288 O O . PHE A 1 400 ? -6.541 39.852 46.560 1.00 23.98 400 PHE A O 1
ATOM 3296 N N . PRO A 1 401 ? -7.196 40.788 44.615 1.00 24.11 401 PRO A N 1
ATOM 3297 C CA . PRO A 1 401 ? -5.844 40.893 44.057 1.00 24.35 401 PRO A CA 1
ATOM 3298 C C . PRO A 1 401 ? -5.021 41.987 44.721 1.00 26.30 401 PRO A C 1
ATOM 3299 O O . PRO A 1 401 ? -3.792 41.953 44.682 1.00 25.04 401 PRO A O 1
ATOM 3303 N N . SER A 1 402 ? -5.700 42.945 45.347 1.00 26.22 402 SER A N 1
ATOM 3304 C CA . SER A 1 402 ? -5.006 44.054 45.985 1.00 25.64 402 SER A CA 1
ATOM 3305 C C . SER A 1 402 ? -5.918 44.798 46.949 1.00 26.48 402 SER A C 1
ATOM 3306 O O . SER A 1 402 ? -7.138 44.647 46.896 1.00 23.06 402 SER A O 1
ATOM 3309 N N . TYR A 1 403 ? -5.324 45.612 47.818 1.00 25.62 403 TYR A N 1
ATOM 3310 C CA . TYR A 1 403 ? -6.110 46.400 48.761 1.00 28.59 403 TYR A CA 1
ATOM 3311 C C . TYR A 1 403 ? -6.923 47.440 47.995 1.00 29.27 403 TYR A C 1
ATOM 3312 O O . TYR A 1 403 ? -8.042 47.800 48.391 1.00 26.64 403 TYR A O 1
ATOM 3321 N N . GLU A 1 404 ? -6.370 47.906 46.880 1.00 29.63 404 GLU A N 1
ATOM 3322 C CA . GLU A 1 404 ? -7.052 48.903 46.070 1.00 30.94 404 GLU A CA 1
ATOM 3323 C C . GLU A 1 404 ? -8.378 48.371 45.525 1.00 30.95 404 GLU A C 1
ATOM 3324 O O . GLU A 1 404 ? -9.402 49.048 45.618 1.00 31.47 404 GLU A O 1
ATOM 3330 N N . ILE A 1 405 ? -8.364 47.165 44.960 1.00 28.56 405 ILE A N 1
ATOM 3331 C CA . ILE A 1 405 ? -9.584 46.578 44.405 1.00 26.63 405 ILE A CA 1
ATOM 3332 C C . ILE A 1 405 ? -10.559 46.184 45.512 1.00 27.05 405 ILE A C 1
ATOM 3333 O O . ILE A 1 405 ? -11.770 46.361 45.368 1.00 26.16 405 ILE A O 1
ATOM 3338 N N . MET A 1 406 ? -10.033 45.646 46.609 1.00 26.85 406 MET A N 1
ATOM 3339 C CA . MET A 1 406 ? -10.877 45.266 47.735 1.00 27.71 406 MET A CA 1
ATOM 3340 C C . MET A 1 406 ? -11.671 46.496 48.168 1.00 29.78 406 MET A C 1
ATOM 3341 O O . MET A 1 406 ? -12.880 46.418 48.397 1.00 27.39 406 MET A O 1
ATOM 3346 N N . ASP A 1 407 ? -10.997 47.637 48.268 1.00 32.64 407 ASP A N 1
ATOM 3347 C CA . ASP A 1 407 ? -11.672 48.869 48.674 1.00 35.59 407 ASP A CA 1
ATOM 3348 C C . ASP A 1 407 ? -12.754 49.297 47.681 1.00 35.58 407 ASP A C 1
ATOM 3349 O O . ASP A 1 407 ? -13.867 49.635 48.076 1.00 35.48 407 ASP A O 1
ATOM 3354 N N . ARG A 1 408 ? -12.437 49.290 46.392 1.00 33.97 408 ARG A N 1
ATOM 3355 C CA . ARG A 1 408 ? -13.426 49.694 45.398 1.00 36.62 408 ARG A CA 1
ATOM 3356 C C . ARG A 1 408 ? -14.674 48.814 45.429 1.00 35.21 408 ARG A C 1
ATOM 3357 O O . ARG A 1 408 ? -15.773 49.274 45.120 1.00 35.15 408 ARG A O 1
ATOM 3365 N N . VAL A 1 409 ? -14.506 47.550 45.808 1.00 33.36 409 VAL A N 1
ATOM 3366 C CA . VAL A 1 409 ? -15.633 46.626 45.872 1.00 31.10 409 VAL A CA 1
ATOM 3367 C C . VAL A 1 409 ? -16.344 46.643 47.227 1.00 30.97 409 VAL A C 1
ATOM 3368 O O . VAL A 1 409 ? -17.554 46.815 47.293 1.00 29.89 409 VAL A O 1
ATOM 3372 N N . MET A 1 410 ? -15.585 46.466 48.301 1.00 29.39 410 MET A N 1
ATOM 3373 C CA . MET A 1 410 ? -16.149 46.419 49.646 1.00 33.71 410 MET A CA 1
ATOM 3374 C C . MET A 1 410 ? -16.814 47.723 50.102 1.00 35.88 410 MET A C 1
ATOM 3375 O O . MET A 1 410 ? -17.761 47.698 50.898 1.00 35.17 410 MET A O 1
ATOM 3380 N N . SER A 1 411 ? -16.325 48.852 49.595 1.00 36.43 411 SER A N 1
ATOM 3381 C CA . SER A 1 411 ? -16.867 50.158 49.964 1.00 37.76 411 SER A CA 1
ATOM 3382 C C . SER A 1 411 ? -18.324 50.305 49.550 1.00 39.28 411 SER A C 1
ATOM 3383 O O . SER A 1 411 ? -19.041 51.142 50.092 1.00 41.71 411 SER A O 1
ATOM 3386 N N . ARG A 1 412 ? -18.752 49.489 48.589 1.00 38.44 412 ARG A N 1
ATOM 3387 C CA . ARG A 1 412 ? -20.119 49.523 48.077 1.00 36.24 412 ARG A CA 1
ATOM 3388 C C . ARG A 1 412 ? -21.056 48.588 48.825 1.00 35.16 412 ARG A C 1
ATOM 3389 O O . ARG A 1 412 ? -22.245 48.529 48.522 1.00 35.45 412 ARG A O 1
ATOM 3397 N N . ILE A 1 413 ? -20.526 47.856 49.794 1.00 34.16 413 ILE A N 1
ATOM 3398 C CA . ILE A 1 413 ? -21.320 46.885 50.533 1.00 35.86 413 ILE A CA 1
ATOM 3399 C C . ILE A 1 413 ? -21.654 47.306 51.962 1.00 37.42 413 ILE A C 1
ATOM 3400 O O . ILE A 1 413 ? -20.782 47.724 52.718 1.00 35.94 413 ILE A O 1
ATOM 3405 N N . SER A 1 414 ? -22.929 47.185 52.322 1.00 38.42 414 SER A N 1
ATOM 3406 C CA . SER A 1 414 ? -23.388 47.562 53.654 1.00 40.33 414 SER A CA 1
ATOM 3407 C C . SER A 1 414 ? -23.651 46.371 54.559 1.00 40.52 414 SER A C 1
ATOM 3408 O O . SER A 1 414 ? -24.049 46.536 55.714 1.00 42.81 414 SER A O 1
ATOM 3411 N N . LEU A 1 415 ? -23.427 45.171 54.036 1.00 40.14 415 LEU A N 1
ATOM 3412 C CA . LEU A 1 415 ? -23.629 43.953 54.813 1.00 38.71 415 LEU A CA 1
ATOM 3413 C C . LEU A 1 415 ? -22.558 43.867 55.892 1.00 37.98 415 LEU A C 1
ATOM 3414 O O . LEU A 1 415 ? -21.572 44.602 55.855 1.00 39.12 415 LEU A O 1
ATOM 3419 N N . PRO A 1 416 ? -22.746 42.986 56.888 1.00 38.84 416 PRO A N 1
ATOM 3420 C CA . PRO A 1 416 ? -21.707 42.892 57.920 1.00 39.79 416 PRO A CA 1
ATOM 3421 C C . PRO A 1 416 ? -20.437 42.350 57.268 1.00 38.97 416 PRO A C 1
ATOM 3422 O O . PRO A 1 416 ? -20.457 41.309 56.608 1.00 37.94 416 PRO A O 1
ATOM 3426 N N . LYS A 1 417 ? -19.337 43.067 57.454 1.00 39.56 417 LYS A N 1
ATOM 3427 C CA . LYS A 1 417 ? -18.081 42.692 56.834 1.00 39.38 417 LYS A CA 1
ATOM 3428 C C . LYS A 1 417 ? -16.880 42.947 57.729 1.00 40.33 417 LYS A C 1
ATOM 3429 O O . LYS A 1 417 ? -16.936 43.763 58.647 1.00 40.19 417 LYS A O 1
ATOM 3435 N N . TYR A 1 418 ? -15.798 42.233 57.447 1.00 39.46 418 TYR A N 1
ATOM 3436 C CA . TYR A 1 418 ? -14.548 42.389 58.171 1.00 41.29 418 TYR A CA 1
ATOM 3437 C C . TYR A 1 418 ? -13.464 42.513 57.110 1.00 40.89 418 TYR A C 1
ATOM 3438 O O . TYR A 1 418 ? -13.156 41.544 56.421 1.00 41.06 418 TYR A O 1
ATOM 3447 N N . VAL A 1 419 ? -12.888 43.704 56.987 1.00 43.31 419 VAL A N 1
ATOM 3448 C CA . VAL A 1 419 ? -11.858 43.971 55.984 1.00 46.58 419 VAL A CA 1
ATOM 3449 C C . VAL A 1 419 ? -10.429 43.953 56.526 1.00 48.80 419 VAL A C 1
ATOM 3450 O O . VAL A 1 419 ? -10.078 44.739 57.407 1.00 49.50 419 VAL A O 1
ATOM 3454 N N . GLU A 1 420 ? -9.613 43.054 55.981 1.00 49.73 420 GLU A N 1
ATOM 3455 C CA . GLU A 1 420 ? -8.217 42.912 56.385 1.00 52.63 420 GLU A CA 1
ATOM 3456 C C . GLU A 1 420 ? -7.442 44.224 56.292 1.00 54.48 420 GLU A C 1
ATOM 3457 O O . GLU A 1 420 ? -7.716 45.064 55.436 1.00 54.01 420 GLU A O 1
ATOM 3463 N N . SER A 1 421 ? -6.468 44.380 57.182 1.00 57.56 421 SER A N 1
ATOM 3464 C CA . SER A 1 421 ? -5.618 45.567 57.218 1.00 61.38 421 SER A CA 1
ATOM 3465 C C . SER A 1 421 ? -4.364 45.248 58.032 1.00 63.81 421 SER A C 1
ATOM 3466 O O . SER A 1 421 ? -4.212 44.137 58.542 1.00 63.67 421 SER A O 1
ATOM 3469 N N . GLU A 1 422 ? -3.471 46.225 58.152 1.00 67.61 422 GLU A N 1
ATOM 3470 C CA . GLU A 1 422 ? -2.232 46.050 58.905 1.00 70.33 422 GLU A CA 1
ATOM 3471 C C . GLU A 1 422 ? -2.493 45.679 60.366 1.00 71.54 422 GLU A C 1
ATOM 3472 O O . GLU A 1 422 ? -1.773 44.866 60.947 1.00 71.10 422 GLU A O 1
ATOM 3478 N N . ASP A 1 423 ? -3.533 46.267 60.948 1.00 73.11 423 ASP A N 1
ATOM 3479 C CA . ASP A 1 423 ? -3.888 46.002 62.340 1.00 74.62 423 ASP A CA 1
ATOM 3480 C C . ASP A 1 423 ? -4.618 44.677 62.544 1.00 75.00 423 ASP A C 1
ATOM 3481 O O . ASP A 1 423 ? -4.588 44.108 63.636 1.00 75.09 423 ASP A O 1
ATOM 3486 N N . SER A 1 424 ? -5.280 44.193 61.497 1.00 74.78 424 SER A N 1
ATOM 3487 C CA . SER A 1 424 ? -6.025 42.940 61.575 1.00 74.41 424 SER A CA 1
ATOM 3488 C C . SER A 1 424 ? -5.258 41.847 62.314 1.00 73.57 424 SER A C 1
ATOM 3489 O O . SER A 1 424 ? -4.088 41.595 62.029 1.00 73.41 424 SER A O 1
ATOM 3492 N N . SER A 1 425 ? -5.923 41.207 63.270 1.00 72.90 425 SER A N 1
ATOM 3493 C CA . SER A 1 425 ? -5.306 40.133 64.037 1.00 72.33 425 SER A CA 1
ATOM 3494 C C . SER A 1 425 ? -6.188 38.895 63.956 1.00 73.41 425 SER A C 1
ATOM 3495 O O . SER A 1 425 ? -7.295 38.944 63.418 1.00 73.37 425 SER A O 1
ATOM 3498 N N . VAL A 1 426 ? -5.696 37.788 64.504 1.00 73.73 426 VAL A N 1
ATOM 3499 C CA . VAL A 1 426 ? -6.433 36.531 64.490 1.00 73.68 426 VAL A CA 1
ATOM 3500 C C . VAL A 1 426 ? -7.712 36.606 65.316 1.00 73.38 426 VAL A C 1
ATOM 3501 O O . VAL A 1 426 ? -8.788 36.251 64.837 1.00 73.73 426 VAL A O 1
ATOM 3505 N N . GLU A 1 427 ? -7.596 37.073 66.556 1.00 72.73 427 GLU A N 1
ATOM 3506 C CA . GLU A 1 427 ? -8.754 37.169 67.435 1.00 71.48 427 GLU A CA 1
ATOM 3507 C C . GLU A 1 427 ? -9.800 38.162 66.936 1.00 70.78 427 GLU A C 1
ATOM 3508 O O . GLU A 1 427 ? -10.993 37.966 67.164 1.00 70.21 427 GLU A O 1
ATOM 3514 N N . ASP A 1 428 ? -9.361 39.223 66.260 1.00 69.83 428 ASP A N 1
ATOM 3515 C CA . ASP A 1 428 ? -10.293 40.215 65.724 1.00 68.84 428 ASP A CA 1
ATOM 3516 C C . ASP A 1 428 ? -11.154 39.557 64.649 1.00 68.48 428 ASP A C 1
ATOM 3517 O O . ASP A 1 428 ? -12.352 39.824 64.541 1.00 68.14 428 ASP A O 1
ATOM 3522 N N . LEU A 1 429 ? -10.523 38.699 63.853 1.00 67.32 429 LEU A N 1
ATOM 3523 C CA . LEU A 1 429 ? -11.209 37.985 62.786 1.00 66.76 429 LEU A CA 1
ATOM 3524 C C . LEU A 1 429 ? -12.150 36.963 63.411 1.00 66.51 429 LEU A C 1
ATOM 3525 O O . LEU A 1 429 ? -13.360 37.000 63.187 1.00 66.07 429 LEU A O 1
ATOM 3530 N N . TYR A 1 430 ? -11.588 36.058 64.206 1.00 66.85 430 TYR A N 1
ATOM 3531 C CA . TYR A 1 430 ? -12.378 35.021 64.854 1.00 67.23 430 TYR A CA 1
ATOM 3532 C C . TYR A 1 430 ? -13.536 35.631 65.640 1.00 67.81 430 TYR A C 1
ATOM 3533 O O . TYR A 1 430 ? -14.586 35.010 65.797 1.00 67.84 430 TYR A O 1
ATOM 3542 N N . SER A 1 431 ? -13.335 36.848 66.134 1.00 68.73 431 SER A N 1
ATOM 3543 C CA . SER A 1 431 ? -14.362 37.547 66.897 1.00 69.49 431 SER A CA 1
ATOM 3544 C C . SER A 1 431 ? -15.443 38.086 65.976 1.00 70.22 431 SER A C 1
ATOM 3545 O O . SER A 1 431 ? -16.616 37.753 66.127 1.00 70.81 431 SER A O 1
ATOM 3548 N N . ALA A 1 432 ? -15.038 38.926 65.027 1.00 70.55 432 ALA A N 1
ATOM 3549 C CA . ALA A 1 432 ? -15.963 39.525 64.072 1.00 70.48 432 ALA A CA 1
ATOM 3550 C C . ALA A 1 432 ? -16.969 38.491 63.585 1.00 70.39 432 ALA A C 1
ATOM 3551 O O . ALA A 1 432 ? -18.181 38.705 63.652 1.00 70.35 432 ALA A O 1
ATOM 3553 N N . ILE A 1 433 ? -16.459 37.366 63.097 1.00 70.73 433 ILE A N 1
ATOM 3554 C CA . ILE A 1 433 ? -17.314 36.297 62.610 1.00 71.37 433 ILE A CA 1
ATOM 3555 C C . ILE A 1 433 ? -17.853 35.518 63.805 1.00 72.54 433 ILE A C 1
ATOM 3556 O O . ILE A 1 433 ? -17.935 34.289 63.786 1.00 72.06 433 ILE A O 1
ATOM 3561 N N . SER A 1 434 ? -18.213 36.266 64.846 1.00 74.00 434 SER A N 1
ATOM 3562 C CA . SER A 1 434 ? -18.758 35.722 66.086 1.00 74.97 434 SER A CA 1
ATOM 3563 C C . SER A 1 434 ? -19.467 36.843 66.859 1.00 74.96 434 SER A C 1
ATOM 3564 O O . SER A 1 434 ? -19.482 36.854 68.091 1.00 75.20 434 SER A O 1
ATOM 3567 N N . ALA A 1 435 ? -20.049 37.783 66.116 1.00 74.62 435 ALA A N 1
ATOM 3568 C CA . ALA A 1 435 ? -20.769 38.913 66.696 1.00 73.55 435 ALA A CA 1
ATOM 3569 C C . ALA A 1 435 ? -21.648 39.600 65.648 1.00 72.87 435 ALA A C 1
ATOM 3570 O O . ALA A 1 435 ? -22.239 40.649 65.913 1.00 72.53 435 ALA A O 1
ATOM 3572 N N . ASN A 1 436 ? -21.732 39.001 64.461 1.00 72.12 436 ASN A N 1
ATOM 3573 C CA . ASN A 1 436 ? -22.531 39.550 63.362 1.00 70.36 436 ASN A CA 1
ATOM 3574 C C . ASN A 1 436 ? -23.171 38.440 62.539 1.00 68.48 436 ASN A C 1
ATOM 3575 O O . ASN A 1 436 ? -23.894 38.712 61.579 1.00 68.70 436 ASN A O 1
ATOM 3580 N N . ASN A 1 437 ? -22.903 37.195 62.918 1.00 66.03 437 ASN A N 1
ATOM 3581 C CA . ASN A 1 437 ? -23.411 36.041 62.185 1.00 62.93 437 ASN A CA 1
ATOM 3582 C C . ASN A 1 437 ? -22.713 36.034 60.824 1.00 59.04 437 ASN A C 1
ATOM 3583 O O . ASN A 1 437 ? -21.509 36.286 60.764 1.00 59.16 437 ASN A O 1
ATOM 3588 N N . LYS A 1 438 ? -23.431 35.764 59.735 1.00 53.79 438 LYS A N 1
ATOM 3589 C CA . LYS A 1 438 ? -22.771 35.740 58.429 1.00 47.82 438 LYS A CA 1
ATOM 3590 C C . LYS A 1 438 ? -22.012 37.027 58.149 1.00 44.65 438 LYS A C 1
ATOM 3591 O O . LYS A 1 438 ? -22.590 38.111 58.135 1.00 43.11 438 LYS A O 1
ATOM 3597 N N . VAL A 1 439 ? -20.707 36.891 57.928 1.00 40.91 439 VAL A N 1
ATOM 3598 C CA . VAL A 1 439 ? -19.851 38.029 57.643 1.00 36.95 439 VAL A CA 1
ATOM 3599 C C . VAL A 1 439 ? -19.072 37.849 56.344 1.00 35.65 439 VAL A C 1
ATOM 3600 O O . VAL A 1 439 ? -18.642 36.746 56.005 1.00 33.03 439 VAL A O 1
ATOM 3604 N N . LEU A 1 440 ? -18.911 38.947 55.616 1.00 34.06 440 LEU A N 1
ATOM 3605 C CA . LEU A 1 440 ? -18.152 38.948 54.381 1.00 33.49 440 LEU A CA 1
ATOM 3606 C C . LEU A 1 440 ? -16.726 39.287 54.789 1.00 30.53 440 LEU A C 1
ATOM 3607 O O . LEU A 1 440 ? -16.454 40.407 55.207 1.00 30.96 440 LEU A O 1
ATOM 3612 N N . ILE A 1 441 ? -15.816 38.329 54.679 1.00 26.64 441 ILE A N 1
ATOM 3613 C CA . ILE A 1 441 ? -14.425 38.585 55.053 1.00 28.27 441 ILE A CA 1
ATOM 3614 C C . ILE A 1 441 ? -13.608 39.081 53.848 1.00 27.08 441 ILE A C 1
ATOM 3615 O O . ILE A 1 441 ? -13.501 38.389 52.837 1.00 29.25 441 ILE A O 1
ATOM 3620 N N . GLY A 1 442 ? -13.042 40.275 53.963 1.00 26.81 442 GLY A N 1
ATOM 3621 C CA . GLY A 1 442 ? -12.255 40.835 52.874 1.00 28.62 442 GLY A CA 1
ATOM 3622 C C . GLY A 1 442 ? -10.764 40.652 53.098 1.00 29.94 442 GLY A C 1
ATOM 3623 O O . GLY A 1 442 ? -10.198 41.198 54.046 1.00 28.67 442 GLY A O 1
ATOM 3624 N N . SER A 1 443 ? -10.120 39.880 52.231 1.00 28.39 443 SER A N 1
ATOM 3625 C CA . SER A 1 443 ? -8.687 39.644 52.364 1.00 28.87 443 SER A CA 1
ATOM 3626 C C . SER A 1 443 ? -7.995 39.801 51.021 1.00 28.90 443 SER A C 1
ATOM 3627 O O . SER A 1 443 ? -8.632 39.714 49.975 1.00 29.76 443 SER A O 1
ATOM 3630 N N . VAL A 1 444 ? -6.688 40.038 51.063 1.00 30.13 444 VAL A N 1
ATOM 3631 C CA . VAL A 1 444 ? -5.903 40.211 49.856 1.00 32.47 444 VAL A CA 1
ATOM 3632 C C . VAL A 1 444 ? -4.928 39.044 49.723 1.00 36.31 444 VAL A C 1
ATOM 3633 O O . VAL A 1 444 ? -4.331 38.601 50.706 1.00 33.30 444 VAL A O 1
ATOM 3637 N N . GLY A 1 445 ? -4.798 38.547 48.497 1.00 39.21 445 GLY A N 1
ATOM 3638 C CA . GLY A 1 445 ? -3.933 37.416 48.212 1.00 44.40 445 GLY A CA 1
ATOM 3639 C C . GLY A 1 445 ? -2.552 37.434 48.832 1.00 48.83 445 GLY A C 1
ATOM 3640 O O . GLY A 1 445 ? -2.036 36.388 49.221 1.00 49.31 445 GLY A O 1
ATOM 3641 N N . LYS A 1 446 ? -1.949 38.614 48.925 1.00 52.84 446 LYS A N 1
ATOM 3642 C CA . LYS A 1 446 ? -0.617 38.747 49.501 1.00 57.78 446 LYS A CA 1
ATOM 3643 C C . LYS A 1 446 ? -0.611 38.353 50.976 1.00 60.83 446 LYS A C 1
ATOM 3644 O O . LYS A 1 446 ? 0.180 38.876 51.768 1.00 61.13 446 LYS A O 1
ATOM 3650 N N . GLY A 1 447 ? -1.501 37.429 51.333 1.00 63.86 447 GLY A N 1
ATOM 3651 C CA . GLY A 1 447 ? -1.599 36.953 52.701 1.00 67.13 447 GLY A CA 1
ATOM 3652 C C . GLY A 1 447 ? -1.708 38.058 53.730 1.00 69.84 447 GLY A C 1
ATOM 3653 O O . GLY A 1 447 ? -2.270 39.122 53.456 1.00 70.39 447 GLY A O 1
ATOM 3654 N N . LYS A 1 448 ? -1.167 37.793 54.916 1.00 71.67 448 LYS A N 1
ATOM 3655 C CA . LYS A 1 448 ? -1.170 38.737 56.029 1.00 74.00 448 LYS A CA 1
ATOM 3656 C C . LYS A 1 448 ? -2.506 38.743 56.771 1.00 75.36 448 LYS A C 1
ATOM 3657 O O . LYS A 1 448 ? -3.032 39.802 57.123 1.00 75.88 448 LYS A O 1
ATOM 3663 N N . LEU A 1 449 ? -3.053 37.554 57.006 1.00 76.20 449 LEU A N 1
ATOM 3664 C CA . LEU A 1 449 ? -4.319 37.428 57.718 1.00 77.81 449 LEU A CA 1
ATOM 3665 C C . LEU A 1 449 ? -4.507 36.019 58.257 1.00 79.27 449 LEU A C 1
ATOM 3666 O O . LEU A 1 449 ? -4.971 35.126 57.547 1.00 79.51 449 LEU A O 1
ATOM 3671 N N . ALA A 1 450 ? -4.141 35.831 59.522 1.00 80.73 450 ALA A N 1
ATOM 3672 C CA . ALA A 1 450 ? -4.259 34.537 60.180 1.00 81.99 450 ALA A CA 1
ATOM 3673 C C . ALA A 1 450 ? -3.440 33.471 59.452 1.00 82.22 450 ALA A C 1
ATOM 3674 O O . ALA A 1 450 ? -2.228 33.373 59.647 1.00 82.01 450 ALA A O 1
ATOM 3676 N N . GLU A 1 451 ? -4.110 32.680 58.617 1.00 83.13 451 GLU A N 1
ATOM 3677 C CA . GLU A 1 451 ? -3.471 31.610 57.850 1.00 82.95 451 GLU A CA 1
ATOM 3678 C C . GLU A 1 451 ? -2.851 30.519 58.727 1.00 82.40 451 GLU A C 1
ATOM 3679 O O . GLU A 1 451 ? -2.647 29.392 58.272 1.00 82.48 451 GLU A O 1
ATOM 3685 N N . GLY A 1 452 ? -2.558 30.855 59.981 1.00 81.43 452 GLY A N 1
ATOM 3686 C CA . GLY A 1 452 ? -1.973 29.887 60.892 1.00 80.05 452 GLY A CA 1
ATOM 3687 C C . GLY A 1 452 ? -2.952 29.474 61.976 1.00 79.34 452 GLY A C 1
ATOM 3688 O O . GLY A 1 452 ? -2.552 29.072 63.070 1.00 79.29 452 GLY A O 1
ATOM 3689 N N . ILE A 1 453 ? -4.241 29.577 61.668 1.00 77.91 453 ILE A N 1
ATOM 3690 C CA . ILE A 1 453 ? -5.291 29.220 62.613 1.00 76.35 453 ILE A CA 1
ATOM 3691 C C . ILE A 1 453 ? -6.457 28.541 61.896 1.00 75.41 453 ILE A C 1
ATOM 3692 O O . ILE A 1 453 ? -6.637 28.713 60.689 1.00 75.66 453 ILE A O 1
ATOM 3697 N N . GLU A 1 454 ? -7.242 27.767 62.641 1.00 73.70 454 GLU A N 1
ATOM 3698 C CA . GLU A 1 454 ? -8.385 27.063 62.068 1.00 72.04 454 GLU A CA 1
ATOM 3699 C C . GLU A 1 454 ? -9.699 27.788 62.332 1.00 69.29 454 GLU A C 1
ATOM 3700 O O . GLU A 1 454 ? -10.141 27.903 63.476 1.00 69.28 454 GLU A O 1
ATOM 3706 N N . LEU A 1 455 ? -10.319 28.271 61.262 1.00 65.78 455 LEU A N 1
ATOM 3707 C CA . LEU A 1 455 ? -11.582 28.987 61.367 1.00 63.32 455 LEU A CA 1
ATOM 3708 C C . LEU A 1 455 ? -12.748 28.013 61.467 1.00 61.14 455 LEU A C 1
ATOM 3709 O O . LEU A 1 455 ? -13.605 27.950 60.583 1.00 59.74 455 LEU A O 1
ATOM 3714 N N . ARG A 1 456 ? -12.764 27.252 62.557 1.00 59.11 456 ARG A N 1
ATOM 3715 C CA . ARG A 1 456 ? -13.810 26.269 62.807 1.00 56.87 456 ARG A CA 1
ATOM 3716 C C . ARG A 1 456 ? -14.418 26.508 64.184 1.00 56.92 456 ARG A C 1
ATOM 3717 O O . ARG A 1 456 ? -13.734 26.960 65.102 1.00 55.45 456 ARG A O 1
ATOM 3725 N N . ASN A 1 457 ? -15.705 26.209 64.320 1.00 57.25 457 ASN A N 1
ATOM 3726 C CA . ASN A 1 457 ? -16.400 26.366 65.592 1.00 58.00 457 ASN A CA 1
ATOM 3727 C C . ASN A 1 457 ? -17.330 25.167 65.726 1.00 57.67 457 ASN A C 1
ATOM 3728 O O . ASN A 1 457 ? -18.089 24.854 64.805 1.00 55.47 457 ASN A O 1
ATOM 3733 N N . ASN A 1 458 ? -17.265 24.495 66.871 1.00 58.05 458 ASN A N 1
ATOM 3734 C CA . ASN A 1 458 ? -18.083 23.310 67.106 1.00 58.38 458 ASN A CA 1
ATOM 3735 C C . ASN A 1 458 ? -17.680 22.239 66.099 1.00 57.48 458 ASN A C 1
ATOM 3736 O O . ASN A 1 458 ? -18.522 21.494 65.595 1.00 57.92 458 ASN A O 1
ATOM 3741 N N . ASP A 1 459 ? -16.384 22.188 65.803 1.00 55.80 459 ASP A N 1
ATOM 3742 C CA . ASP A 1 459 ? -15.817 21.222 64.866 1.00 55.60 459 ASP A CA 1
ATOM 3743 C C . ASP A 1 459 ? -16.296 21.394 63.419 1.00 54.49 459 ASP A C 1
ATOM 3744 O O . ASP A 1 459 ? -16.073 20.519 62.581 1.00 53.13 459 ASP A O 1
ATOM 3749 N N . ARG A 1 460 ? -16.948 22.515 63.123 1.00 52.88 460 ARG A N 1
ATOM 3750 C CA . ARG A 1 460 ? -17.423 22.777 61.764 1.00 52.15 460 ARG A CA 1
ATOM 3751 C C . ARG A 1 460 ? -16.840 24.063 61.184 1.00 49.60 460 ARG A C 1
ATOM 3752 O O . ARG A 1 460 ? -16.726 25.075 61.877 1.00 48.65 460 ARG A O 1
ATOM 3760 N N . SER A 1 461 ? -16.483 24.016 59.904 1.00 47.29 461 SER A N 1
ATOM 3761 C CA . SER A 1 461 ? -15.914 25.173 59.226 1.00 44.78 461 SER A CA 1
ATOM 3762 C C . SER A 1 461 ? -16.807 26.398 59.373 1.00 41.78 461 SER A C 1
ATOM 3763 O O . SER A 1 461 ? -18.029 26.297 59.282 1.00 41.67 461 SER A O 1
ATOM 3766 N N . LEU A 1 462 ? -16.190 27.550 59.612 1.00 39.75 462 LEU A N 1
ATOM 3767 C CA . LEU A 1 462 ? -16.924 28.808 59.750 1.00 38.49 462 LEU A CA 1
ATOM 3768 C C . LEU A 1 462 ? -17.090 29.462 58.381 1.00 35.85 462 LEU A C 1
ATOM 3769 O O . LEU A 1 462 ? -17.824 30.43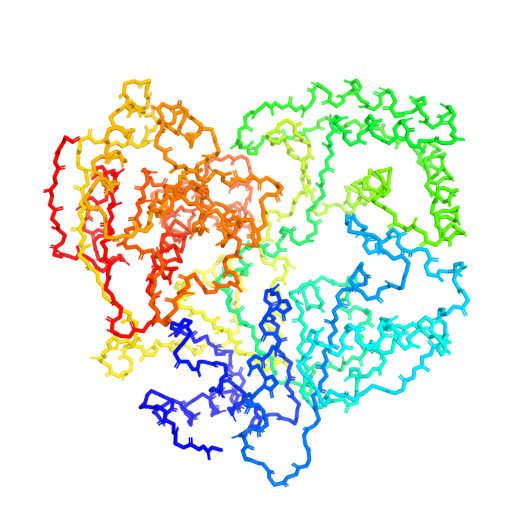4 58.232 1.00 34.31 462 LEU A O 1
ATOM 3774 N N . ILE A 1 463 ? -16.401 28.914 57.387 1.00 34.29 463 ILE A N 1
ATOM 3775 C CA . ILE A 1 463 ? -16.440 29.442 56.025 1.00 33.22 463 ILE A CA 1
ATOM 3776 C C . ILE A 1 463 ? -17.189 28.500 55.098 1.00 31.53 463 ILE A C 1
ATOM 3777 O O . ILE A 1 463 ? -16.751 27.377 54.856 1.00 34.18 463 ILE A O 1
ATOM 3782 N N . SER A 1 464 ? -18.321 28.957 54.576 1.00 30.08 464 SER A N 1
ATOM 3783 C CA . SER A 1 464 ? -19.110 28.131 53.673 1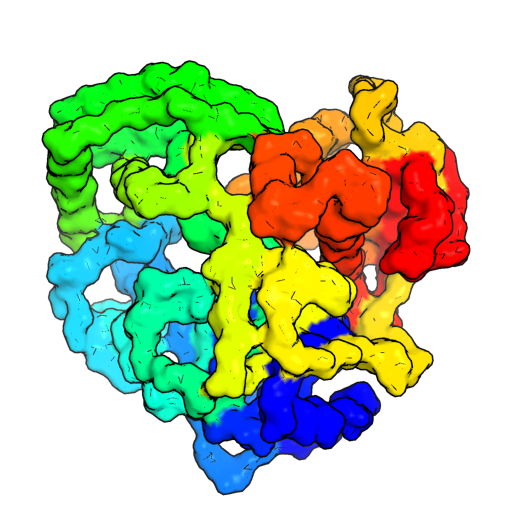.00 28.60 464 SER A CA 1
ATOM 3784 C C . SER A 1 464 ? -18.811 28.440 52.206 1.00 28.57 464 SER A C 1
ATOM 3785 O O . SER A 1 464 ? -19.003 27.596 51.338 1.00 28.56 464 SER A O 1
ATOM 3788 N N . ASP A 1 465 ? -18.333 29.650 51.937 1.00 27.79 465 ASP A N 1
ATOM 3789 C CA . ASP A 1 465 ? -18.042 30.063 50.570 1.00 27.21 465 ASP A CA 1
ATOM 3790 C C . ASP A 1 465 ? -16.720 30.821 50.456 1.00 26.22 465 ASP A C 1
ATOM 3791 O O . ASP A 1 465 ? -16.416 31.689 51.268 1.00 26.86 465 ASP A O 1
ATOM 3796 N N . VAL A 1 466 ? -15.934 30.477 49.443 1.00 26.58 466 VAL A N 1
ATOM 3797 C CA . VAL A 1 466 ? -14.665 31.146 49.201 1.00 22.03 466 VAL A CA 1
ATOM 3798 C C . VAL A 1 466 ? -14.836 31.821 47.844 1.00 22.11 466 VAL A C 1
ATOM 3799 O O . VAL A 1 466 ? -15.176 31.174 46.862 1.00 19.86 466 VAL A O 1
ATOM 3803 N N . VAL A 1 467 ? -14.606 33.125 47.807 1.00 21.19 467 VAL A N 1
ATOM 3804 C CA . VAL A 1 467 ? -14.771 33.896 46.587 1.00 19.85 467 VAL A CA 1
ATOM 3805 C C . VAL A 1 467 ? -13.444 34.473 46.133 1.00 20.56 467 VAL A C 1
ATOM 3806 O O . VAL A 1 467 ? -12.736 35.108 46.915 1.00 19.82 467 VAL A O 1
ATOM 3810 N N . ILE A 1 468 ? -13.117 34.246 44.865 1.00 18.98 468 ILE A N 1
ATOM 3811 C CA . ILE A 1 468 ? -11.895 34.775 44.300 1.00 18.89 468 ILE A CA 1
ATOM 3812 C C . ILE A 1 468 ? -12.271 35.832 43.270 1.00 18.56 468 ILE A C 1
ATOM 3813 O O . ILE A 1 468 ? -12.749 35.512 42.184 1.00 20.64 468 ILE A O 1
ATOM 3818 N N . VAL A 1 469 ? -12.065 37.089 43.645 1.00 19.20 469 VAL A N 1
ATOM 3819 C CA . VAL A 1 469 ? -12.362 38.239 42.800 1.00 21.46 469 VAL A CA 1
ATOM 3820 C C . VAL A 1 469 ? -11.187 38.518 41.867 1.00 21.06 469 VAL A C 1
ATOM 3821 O O . VAL A 1 469 ? -10.129 38.986 42.300 1.00 21.11 469 VAL A O 1
ATOM 3825 N N . GLY A 1 470 ? -11.383 38.222 40.587 1.00 20.07 470 GLY A N 1
ATOM 3826 C CA . GLY A 1 470 ? -10.317 38.417 39.614 1.00 22.02 470 GLY A CA 1
ATOM 3827 C C . GLY A 1 470 ? -9.250 37.368 39.863 1.00 20.32 470 GLY A C 1
ATOM 3828 O O . GLY A 1 470 ? -9.467 36.447 40.641 1.00 24.74 470 GLY A O 1
ATOM 3829 N N . ILE A 1 471 ? -8.109 37.468 39.198 1.00 24.21 471 ILE A N 1
ATOM 3830 C CA . ILE A 1 471 ? -7.037 36.503 39.428 1.00 21.59 471 ILE A CA 1
ATOM 3831 C C . ILE A 1 471 ? -5.979 37.215 40.261 1.00 23.04 471 ILE A C 1
ATOM 3832 O O . ILE A 1 471 ? -5.511 38.290 39.886 1.00 23.33 471 ILE A O 1
ATOM 3837 N N . PRO A 1 472 ? -5.602 36.637 41.420 1.00 21.54 472 PRO A N 1
ATOM 3838 C CA . PRO A 1 472 ? -4.595 37.270 42.276 1.00 21.22 472 PRO A CA 1
ATOM 3839 C C . PRO A 1 472 ? -3.164 37.097 41.753 1.00 20.06 472 PRO A C 1
ATOM 3840 O O . PRO A 1 472 ? -2.334 36.455 42.388 1.00 21.29 472 PRO A O 1
ATOM 3844 N N . TYR A 1 473 ? -2.900 37.665 40.583 1.00 21.04 473 TYR A N 1
ATOM 3845 C CA . TYR A 1 473 ? -1.578 37.598 39.949 1.00 22.19 473 TYR A CA 1
ATOM 3846 C C . TYR A 1 473 ? -0.649 38.636 40.563 1.00 24.01 473 TYR A C 1
ATOM 3847 O O . TYR A 1 473 ? -1.100 39.699 40.997 1.00 23.72 473 TYR A O 1
ATOM 3856 N N . PRO A 1 474 ? 0.660 38.338 40.628 1.00 23.90 474 PRO A N 1
ATOM 3857 C CA . PRO A 1 474 ? 1.525 39.375 41.192 1.00 26.65 474 PRO A CA 1
ATOM 3858 C C . PRO A 1 474 ? 1.648 40.375 40.041 1.00 28.12 474 PRO A C 1
ATOM 3859 O O . PRO A 1 474 ? 1.704 39.978 38.875 1.00 27.51 474 PRO A O 1
ATOM 3863 N N . PRO A 1 475 ? 1.641 41.680 40.338 1.00 28.86 475 PRO A N 1
ATOM 3864 C CA . PRO A 1 475 ? 1.756 42.644 39.239 1.00 27.71 475 PRO A CA 1
ATOM 3865 C C . PRO A 1 475 ? 3.102 42.555 38.529 1.00 27.83 475 PRO A C 1
ATOM 3866 O O . PRO A 1 475 ? 4.099 42.137 39.118 1.00 24.78 475 PRO A O 1
ATOM 3870 N N . PRO A 1 476 ? 3.138 42.916 37.237 1.00 29.57 476 PRO A N 1
ATOM 3871 C CA . PRO A 1 476 ? 4.377 42.876 36.456 1.00 29.90 476 PRO A CA 1
ATOM 3872 C C . PRO A 1 476 ? 5.172 44.159 36.699 1.00 30.65 476 PRO A C 1
ATOM 3873 O O . PRO A 1 476 ? 5.409 44.939 35.773 1.00 31.09 476 PRO A O 1
ATOM 3877 N N . ASP A 1 477 ? 5.576 44.373 37.949 1.00 28.45 477 ASP A N 1
ATOM 3878 C CA . ASP A 1 477 ? 6.333 45.567 38.314 1.00 28.04 477 ASP A CA 1
ATOM 3879 C C . ASP A 1 477 ? 7.847 45.363 38.281 1.00 27.89 477 ASP A C 1
ATOM 3880 O O . ASP A 1 477 ? 8.337 44.325 37.836 1.00 24.02 477 ASP A O 1
ATOM 3885 N N . ASP A 1 478 ? 8.584 46.360 38.767 1.00 28.67 478 ASP A N 1
ATOM 3886 C CA . ASP A 1 478 ? 10.046 46.303 38.779 1.00 28.87 478 ASP A CA 1
ATOM 3887 C C . ASP A 1 478 ? 10.622 45.198 39.653 1.00 27.93 478 ASP A C 1
ATOM 3888 O O . ASP A 1 478 ? 11.688 44.665 39.355 1.00 27.74 478 ASP A O 1
ATOM 3893 N N . TYR A 1 479 ? 9.925 44.855 40.731 1.00 27.45 479 TYR A N 1
ATOM 3894 C CA . TYR A 1 479 ? 10.387 43.789 41.611 1.00 29.49 479 TYR A CA 1
ATOM 3895 C C . TYR A 1 479 ? 10.393 42.446 40.886 1.00 30.78 479 TYR A C 1
ATOM 3896 O O . TYR A 1 479 ? 11.357 41.684 40.979 1.00 31.45 479 TYR A O 1
ATOM 3905 N N . LEU A 1 480 ? 9.303 42.158 40.181 1.00 30.85 480 LEU A N 1
ATOM 3906 C CA . LEU A 1 480 ? 9.163 40.894 39.461 1.00 32.31 480 LEU A CA 1
ATOM 3907 C C . LEU A 1 480 ? 10.099 40.833 38.259 1.00 31.64 480 LEU A C 1
ATOM 3908 O O . LEU A 1 480 ? 10.610 39.768 37.920 1.00 31.42 480 LEU A O 1
ATOM 3913 N N . LYS A 1 481 ? 10.310 41.974 37.609 1.00 32.07 481 LYS A N 1
ATOM 3914 C CA . LYS A 1 481 ? 11.195 42.020 36.458 1.00 33.13 481 LYS A CA 1
ATOM 3915 C C . LYS A 1 481 ? 12.619 41.685 36.901 1.00 32.32 481 LYS A C 1
ATOM 3916 O O . LYS A 1 481 ? 13.331 40.946 36.225 1.00 29.36 481 LYS A O 1
ATOM 3922 N N . ILE A 1 482 ? 13.023 42.216 38.052 1.00 31.78 482 ILE A N 1
ATOM 3923 C CA . ILE A 1 482 ? 14.357 41.948 38.568 1.00 31.15 482 ILE A CA 1
ATOM 3924 C C . ILE A 1 482 ? 14.427 40.501 39.031 1.00 33.02 482 ILE A C 1
ATOM 3925 O O . ILE A 1 482 ? 15.405 39.810 38.773 1.00 32.49 482 ILE A O 1
ATOM 3930 N N . LEU A 1 483 ? 13.380 40.035 39.705 1.00 34.72 483 LEU A N 1
ATOM 3931 C CA . LEU A 1 483 ? 13.358 38.657 40.173 1.00 34.97 483 LEU A CA 1
ATOM 3932 C C . LEU A 1 483 ? 13.544 37.736 38.968 1.00 34.90 483 LEU A C 1
ATOM 3933 O O . LEU A 1 483 ? 14.283 36.756 39.035 1.00 34.55 483 LEU A O 1
ATOM 3938 N N . ALA A 1 484 ? 12.889 38.072 37.862 1.00 36.05 484 ALA A N 1
ATOM 3939 C CA . ALA A 1 484 ? 12.979 37.277 36.642 1.00 36.97 484 ALA A CA 1
ATOM 3940 C C . ALA A 1 484 ? 14.401 37.242 36.079 1.00 38.72 484 ALA A C 1
ATOM 3941 O O . ALA A 1 484 ? 14.901 36.182 35.697 1.00 37.86 484 ALA A O 1
ATOM 3943 N N . GLN A 1 485 ? 15.049 38.400 36.023 1.00 39.06 485 GLN A N 1
ATOM 3944 C CA . GLN A 1 485 ? 16.404 38.467 35.497 1.00 41.18 485 GLN A CA 1
ATOM 3945 C C . GLN A 1 485 ? 17.387 37.708 36.393 1.00 40.69 485 GLN A C 1
ATOM 3946 O O . GLN A 1 485 ? 18.287 37.044 35.892 1.00 42.04 485 GLN A O 1
ATOM 3952 N N . ARG A 1 486 ? 17.203 37.788 37.709 1.00 41.10 486 ARG A N 1
ATOM 3953 C CA . ARG A 1 486 ? 18.079 37.088 38.646 1.00 42.46 486 ARG A CA 1
ATOM 3954 C C . ARG A 1 486 ? 18.014 35.574 38.432 1.00 45.05 486 ARG A C 1
ATOM 3955 O O . ARG A 1 486 ? 18.898 34.841 38.872 1.00 45.72 486 ARG A O 1
ATOM 3963 N N . VAL A 1 487 ? 16.962 35.110 37.764 1.00 47.02 487 VAL A N 1
ATOM 3964 C CA . VAL A 1 487 ? 16.785 33.684 37.504 1.00 49.75 487 VAL A CA 1
ATOM 3965 C C . VAL A 1 487 ? 16.871 33.345 36.015 1.00 50.22 487 VAL A C 1
ATOM 3966 O O . VAL A 1 487 ? 16.624 32.215 35.609 1.00 50.65 487 VAL A O 1
ATOM 3970 N N . SER A 1 488 ? 17.229 34.331 35.201 1.00 50.94 488 SER A N 1
ATOM 3971 C CA . SER A 1 488 ? 17.367 34.114 33.768 1.00 52.02 488 SER A CA 1
ATOM 3972 C C . SER A 1 488 ? 16.074 33.641 33.110 1.00 52.49 488 SER A C 1
ATOM 3973 O O . SER A 1 488 ? 16.054 32.623 32.415 1.00 52.66 488 SER A O 1
ATOM 3976 N N . LEU A 1 489 ? 14.996 34.381 33.341 1.00 53.02 489 LEU A N 1
ATOM 3977 C CA . LEU A 1 489 ? 13.697 34.073 32.756 1.00 54.67 489 LEU A CA 1
ATOM 3978 C C . LEU A 1 489 ? 13.122 35.354 32.172 1.00 55.86 489 LEU A C 1
ATOM 3979 O O . LEU A 1 489 ? 12.853 36.310 32.899 1.00 56.66 489 LEU A O 1
ATOM 3984 N N . LYS A 1 490 ? 12.945 35.375 30.856 1.00 57.71 490 LYS A N 1
ATOM 3985 C CA . LYS A 1 490 ? 12.406 36.547 30.176 1.00 58.91 490 LYS A CA 1
ATOM 3986 C C . LYS A 1 490 ? 10.901 36.647 30.382 1.00 59.61 490 LYS A C 1
ATOM 3987 O O . LYS A 1 490 ? 10.223 35.638 30.586 1.00 59.57 490 LYS A O 1
ATOM 3993 N N . MET A 1 491 ? 10.385 37.870 30.335 1.00 59.87 491 MET A N 1
ATOM 3994 C CA . MET A 1 491 ? 8.956 38.098 30.493 1.00 60.66 491 MET A CA 1
ATOM 3995 C C . MET A 1 491 ? 8.274 37.645 29.207 1.00 60.13 491 MET A C 1
ATOM 3996 O O . MET A 1 491 ? 8.033 38.459 28.315 1.00 61.62 491 MET A O 1
ATOM 4001 N N . ASN A 1 492 ? 7.974 36.353 29.100 1.00 59.58 492 ASN A N 1
ATOM 4002 C CA . ASN A 1 492 ? 7.317 35.834 27.901 1.00 58.23 492 ASN A CA 1
ATOM 4003 C C . ASN A 1 492 ? 6.251 34.783 28.199 1.00 57.32 492 ASN A C 1
ATOM 4004 O O . ASN A 1 492 ? 6.105 34.327 29.333 1.00 56.55 492 ASN A O 1
ATOM 4009 N N . ARG A 1 493 ? 5.513 34.412 27.158 1.00 56.27 493 ARG A N 1
ATOM 4010 C CA . ARG A 1 493 ? 4.448 33.420 27.244 1.00 55.43 493 ARG A CA 1
ATOM 4011 C C . ARG A 1 493 ? 4.960 32.171 27.949 1.00 53.54 493 ARG A C 1
ATOM 4012 O O . ARG A 1 493 ? 4.332 31.651 28.867 1.00 52.54 493 ARG A O 1
ATOM 4020 N N . GLU A 1 494 ? 6.115 31.700 27.502 1.00 50.63 494 GLU A N 1
ATOM 4021 C CA . GLU A 1 494 ? 6.736 30.511 28.055 1.00 48.68 494 GLU A CA 1
ATOM 4022 C C . GLU A 1 494 ? 6.867 30.550 29.575 1.00 45.97 494 GLU A C 1
ATOM 4023 O O . GLU A 1 494 ? 6.484 29.598 30.254 1.00 46.86 494 GLU A O 1
ATOM 4029 N N . ASN A 1 495 ? 7.384 31.653 30.107 1.00 41.33 495 ASN A N 1
ATOM 4030 C CA . ASN A 1 495 ? 7.590 31.774 31.547 1.00 39.15 495 ASN A CA 1
ATOM 4031 C C . ASN A 1 495 ? 6.422 32.330 32.360 1.00 37.20 495 ASN A C 1
ATOM 4032 O O . ASN A 1 495 ? 6.553 32.542 33.562 1.00 35.86 495 ASN A O 1
ATOM 4037 N N . GLU A 1 496 ? 5.286 32.560 31.715 1.00 35.79 496 GLU A N 1
ATOM 4038 C CA . GLU A 1 496 ? 4.128 33.095 32.413 1.00 34.74 496 GLU A CA 1
ATOM 4039 C C . GLU A 1 496 ? 3.694 32.204 33.580 1.00 33.23 496 GLU A C 1
ATOM 4040 O O . GLU A 1 496 ? 3.309 32.702 34.636 1.00 29.70 496 GLU A O 1
ATOM 4046 N N . GLU A 1 497 ? 3.765 30.890 33.398 1.00 31.52 497 GLU A N 1
ATOM 4047 C CA . GLU A 1 497 ? 3.348 29.988 34.460 1.00 32.16 497 GLU A CA 1
ATOM 4048 C C . GLU A 1 497 ? 4.202 30.118 35.716 1.00 31.37 497 GLU A C 1
ATOM 4049 O O . GLU A 1 497 ? 3.669 30.214 36.817 1.00 30.55 497 GLU A O 1
ATOM 4055 N N . PHE A 1 498 ? 5.521 30.122 35.551 1.00 28.81 498 PHE A N 1
ATOM 4056 C CA . PHE A 1 498 ? 6.427 30.238 36.689 1.00 28.99 498 PHE A CA 1
ATOM 4057 C C . PHE A 1 498 ? 6.377 31.613 37.359 1.00 29.33 498 PHE A C 1
ATOM 4058 O O . PHE A 1 498 ? 6.419 31.711 38.579 1.00 27.47 498 PHE A O 1
ATOM 4066 N N . LEU A 1 499 ? 6.279 32.670 36.559 1.00 27.87 499 LEU A N 1
ATOM 4067 C CA . LEU A 1 499 ? 6.255 34.026 37.095 1.00 29.57 499 LEU A CA 1
ATOM 4068 C C . LEU A 1 499 ? 4.905 34.544 37.595 1.00 27.61 499 LEU A C 1
ATOM 4069 O O . LEU A 1 499 ? 4.872 35.358 38.517 1.00 25.78 499 LEU A O 1
ATOM 4074 N N . PHE A 1 500 ? 3.801 34.078 37.008 1.00 24.95 500 PHE A N 1
ATOM 4075 C CA . PHE A 1 500 ? 2.483 34.556 37.421 1.00 25.09 500 PHE A CA 1
ATOM 4076 C C . PHE A 1 500 ? 1.463 33.511 37.893 1.00 23.24 500 PHE A C 1
ATOM 4077 O O . PHE A 1 500 ? 0.811 33.697 38.918 1.00 22.47 500 PHE A O 1
ATOM 4085 N N . LYS A 1 501 ? 1.329 32.422 37.148 1.00 21.29 501 LYS A N 1
ATOM 4086 C CA . LYS A 1 501 ? 0.345 31.398 37.466 1.00 24.61 501 LYS A CA 1
ATOM 4087 C C . LYS A 1 501 ? 0.566 30.557 38.718 1.00 24.14 501 LYS A C 1
ATOM 4088 O O . LYS A 1 501 ? -0.369 30.331 39.487 1.00 22.77 501 LYS A O 1
ATOM 4094 N N . ILE A 1 502 ? 1.783 30.091 38.937 1.00 20.21 502 ILE A N 1
ATOM 4095 C CA . ILE A 1 502 ? 2.023 29.269 40.105 1.00 23.74 502 ILE A CA 1
ATOM 4096 C C . ILE A 1 502 ? 1.745 30.032 41.414 1.00 23.23 502 ILE A C 1
ATOM 4097 O O . ILE A 1 502 ? 1.059 29.525 42.286 1.00 25.03 502 ILE A O 1
ATOM 4102 N N . PRO A 1 503 ? 2.260 31.259 41.560 1.00 23.68 503 PRO A N 1
ATOM 4103 C CA . PRO A 1 503 ? 1.956 31.951 42.821 1.00 24.57 503 PRO A CA 1
ATOM 4104 C C . PRO A 1 503 ? 0.462 32.250 42.959 1.00 25.54 503 PRO A C 1
ATOM 4105 O O . PRO A 1 503 ? -0.072 32.285 44.065 1.00 24.33 503 PRO A O 1
ATOM 4109 N N . ALA A 1 504 ? -0.213 32.475 41.836 1.00 23.27 504 ALA A N 1
ATOM 4110 C CA . ALA A 1 504 ? -1.649 32.736 41.879 1.00 24.92 504 ALA A CA 1
ATOM 4111 C C . ALA A 1 504 ? -2.366 31.467 42.356 1.00 25.08 504 ALA A C 1
ATOM 4112 O O . ALA A 1 504 ? -3.255 31.532 43.207 1.00 23.80 504 ALA A O 1
ATOM 4114 N N . LEU A 1 505 ? -1.976 30.317 41.802 1.00 24.62 505 LEU A N 1
ATOM 4115 C CA . LEU A 1 505 ? -2.563 29.028 42.179 1.00 25.25 505 LEU A CA 1
ATOM 4116 C C . LEU A 1 505 ? -2.358 28.739 43.669 1.00 24.32 505 LEU A C 1
ATOM 4117 O O . LEU A 1 505 ? -3.261 28.261 44.343 1.00 23.56 505 LEU A O 1
ATOM 4122 N N . VAL A 1 506 ? -1.164 29.031 44.172 1.00 23.98 506 VAL A N 1
ATOM 4123 C CA . VAL A 1 506 ? -0.853 28.833 45.586 1.00 24.01 506 VAL A CA 1
ATOM 4124 C C . VAL A 1 506 ? -1.792 29.684 46.442 1.00 24.07 506 VAL A C 1
ATOM 4125 O O . VAL A 1 506 ? -2.376 29.208 47.418 1.00 23.10 506 VAL A O 1
ATOM 4129 N N . THR A 1 507 ? -1.944 30.945 46.064 1.00 23.01 507 THR A N 1
ATOM 4130 C CA . THR A 1 507 ? -2.817 31.852 46.798 1.00 23.76 507 THR A CA 1
ATOM 4131 C C . THR A 1 507 ? -4.260 31.337 46.853 1.00 24.24 507 THR A C 1
ATOM 4132 O O . THR A 1 507 ? -4.891 31.296 47.916 1.00 25.01 507 THR A O 1
ATOM 4136 N N . ILE A 1 508 ? -4.775 30.937 45.703 1.00 22.26 508 ILE A N 1
ATOM 4137 C CA . ILE A 1 508 ? -6.137 30.440 45.615 1.00 22.08 508 ILE A CA 1
ATOM 4138 C C . ILE A 1 508 ? -6.341 29.138 46.387 1.00 22.80 508 ILE A C 1
ATOM 4139 O O . ILE A 1 508 ? -7.286 29.024 47.167 1.00 22.13 508 ILE A O 1
ATOM 4144 N N . LYS A 1 509 ? -5.452 28.167 46.181 1.00 23.46 509 LYS A N 1
ATOM 4145 C CA . LYS A 1 509 ? -5.579 26.884 46.855 1.00 25.72 509 LYS A CA 1
ATOM 4146 C C . LYS A 1 509 ? -5.465 27.012 48.365 1.00 24.52 509 LYS A C 1
ATOM 4147 O O . LYS A 1 509 ? -6.131 26.288 49.092 1.00 26.60 509 LYS A O 1
ATOM 4153 N N . GLN A 1 510 ? -4.625 27.921 48.840 1.00 24.44 510 GLN A N 1
ATOM 4154 C CA . GLN A 1 510 ? -4.505 28.116 50.281 1.00 25.76 510 GLN A CA 1
ATOM 4155 C C . GLN A 1 510 ? -5.798 28.730 50.813 1.00 28.23 510 GLN A C 1
ATOM 4156 O O . GLN A 1 510 ? -6.270 28.360 51.891 1.00 28.06 510 GLN A O 1
ATOM 4162 N N . ALA A 1 511 ? -6.379 29.665 50.062 1.00 25.65 511 ALA A N 1
ATOM 4163 C CA . ALA A 1 511 ? -7.621 30.296 50.505 1.00 27.43 511 ALA A CA 1
ATOM 4164 C C . ALA A 1 511 ? -8.685 29.211 50.639 1.00 28.82 511 ALA A C 1
ATOM 4165 O O . ALA A 1 511 ? -9.324 29.089 51.675 1.00 29.81 511 ALA A O 1
ATOM 4167 N N . ILE A 1 512 ? -8.867 28.426 49.581 1.00 29.34 512 ILE A N 1
ATOM 4168 C CA . ILE A 1 512 ? -9.837 27.333 49.583 1.00 30.03 512 ILE A CA 1
ATOM 4169 C C . ILE A 1 512 ? -9.586 26.381 50.767 1.00 34.05 512 ILE A C 1
ATOM 4170 O O . ILE A 1 512 ? -10.523 25.939 51.442 1.00 31.05 512 ILE A O 1
ATOM 4175 N N . GLY A 1 513 ? -8.315 26.062 50.997 1.00 37.40 513 GLY A N 1
ATOM 4176 C CA . GLY A 1 513 ? -7.959 25.170 52.089 1.00 41.73 513 GLY A CA 1
ATOM 4177 C C . GLY A 1 513 ? -8.349 25.745 53.434 1.00 43.45 513 GLY A C 1
ATOM 4178 O O . GLY A 1 513 ? -8.418 25.029 54.430 1.00 48.01 513 GLY A O 1
ATOM 4179 N N . ARG A 1 514 ? -8.608 27.046 53.459 1.00 45.26 514 ARG A N 1
ATOM 4180 C CA . ARG A 1 514 ? -9.007 27.740 54.676 1.00 46.40 514 ARG A CA 1
ATOM 4181 C C . ARG A 1 514 ? -10.461 27.415 55.045 1.00 46.81 514 ARG A C 1
ATOM 4182 O O . ARG A 1 514 ? -10.867 27.602 56.194 1.00 47.43 514 ARG A O 1
ATOM 4190 N N . ALA A 1 515 ? -11.239 26.939 54.071 1.00 44.72 515 ALA A N 1
ATOM 4191 C CA . ALA A 1 515 ? -12.645 26.600 54.303 1.00 44.41 515 ALA A CA 1
ATOM 4192 C C . ALA A 1 515 ? -12.846 25.103 54.465 1.00 44.30 515 ALA A C 1
ATOM 4193 O O . ALA A 1 515 ? -13.879 24.657 54.958 1.00 43.13 515 ALA A O 1
ATOM 4195 N N . ILE A 1 516 ? -11.862 24.329 54.028 1.00 45.66 516 ILE A N 1
ATOM 4196 C CA . ILE A 1 516 ? -11.945 22.882 54.129 1.00 48.85 516 ILE A CA 1
ATOM 4197 C C . ILE A 1 516 ? -10.625 22.308 54.633 1.00 51.63 516 ILE A C 1
ATOM 4198 O O . ILE A 1 516 ? -9.552 22.859 54.370 1.00 53.91 516 ILE A O 1
ATOM 4203 N N . ARG A 1 517 ? -10.717 21.209 55.373 1.00 52.67 517 ARG A N 1
ATOM 4204 C CA . ARG A 1 517 ? -9.548 20.542 55.931 1.00 54.26 517 ARG A CA 1
ATOM 4205 C C . ARG A 1 517 ? -9.776 19.036 55.930 1.00 54.25 517 ARG A C 1
ATOM 4206 O O . ARG A 1 517 ? -8.937 18.270 55.459 1.00 54.53 517 ARG A O 1
ATOM 4214 N N . ASP A 1 518 ? -10.924 18.623 56.457 1.00 54.26 518 ASP A N 1
ATOM 4215 C CA . ASP A 1 518 ? -11.288 17.211 56.529 1.00 53.78 518 ASP A CA 1
ATOM 4216 C C . ASP A 1 518 ? -11.917 16.736 55.228 1.00 52.91 518 ASP A C 1
ATOM 4217 O O . ASP A 1 518 ? -12.416 17.544 54.441 1.00 50.90 518 ASP A O 1
ATOM 4222 N N . VAL A 1 519 ? -11.892 15.424 55.010 1.00 50.46 519 VAL A N 1
ATOM 4223 C CA . VAL A 1 519 ? -12.476 14.834 53.810 1.00 49.87 519 VAL A CA 1
ATOM 4224 C C . VAL A 1 519 ? -13.983 15.028 53.830 1.00 49.16 519 VAL A C 1
ATOM 4225 O O . VAL A 1 519 ? -14.650 14.888 52.806 1.00 50.29 519 VAL A O 1
ATOM 4229 N N . ASN A 1 520 ? -14.513 15.355 55.005 1.00 48.90 520 ASN A N 1
ATOM 4230 C CA . ASN A 1 520 ? -15.942 15.563 55.174 1.00 49.25 520 ASN A CA 1
ATOM 4231 C C . ASN A 1 520 ? -16.402 17.000 54.946 1.00 47.61 520 ASN A C 1
ATOM 4232 O O . ASN A 1 520 ? -17.592 17.242 54.756 1.00 47.99 520 ASN A O 1
ATOM 4237 N N . ASP A 1 521 ? -15.478 17.955 54.973 1.00 45.69 521 ASP A N 1
ATOM 4238 C CA . ASP A 1 521 ? -15.861 19.346 54.746 1.00 43.64 521 ASP A CA 1
ATOM 4239 C C . ASP A 1 521 ? -16.312 19.561 53.304 1.00 41.62 521 ASP A C 1
ATOM 4240 O O . ASP A 1 521 ? -15.812 18.922 52.378 1.00 40.27 521 ASP A O 1
ATOM 4245 N N . LYS A 1 522 ? -17.252 20.479 53.127 1.00 40.07 522 LYS A N 1
ATOM 4246 C CA . LYS A 1 522 ? -17.786 20.792 51.815 1.00 39.80 522 LYS A CA 1
ATOM 4247 C C . LYS A 1 522 ? -18.049 22.294 51.746 1.00 39.84 522 LYS A C 1
ATOM 4248 O O . LYS A 1 522 ? -18.584 22.876 52.689 1.00 41.10 522 LYS A O 1
ATOM 4254 N N . CYS A 1 523 ? -17.663 22.929 50.643 1.00 35.85 523 CYS A N 1
ATOM 4255 C CA . CYS A 1 523 ? -17.907 24.357 50.501 1.00 32.47 523 CYS A CA 1
ATOM 4256 C C . CYS A 1 523 ? -18.103 24.729 49.044 1.00 30.23 523 CYS A C 1
ATOM 4257 O O . CYS A 1 523 ? -17.975 23.887 48.148 1.00 28.66 523 CYS A O 1
ATOM 4260 N N . ASN A 1 524 ? -18.461 25.987 48.817 1.00 27.21 524 ASN A N 1
ATOM 4261 C CA . ASN A 1 524 ? -18.609 26.489 47.465 1.00 25.02 524 ASN A CA 1
ATOM 4262 C C . ASN A 1 524 ? -17.394 27.371 47.213 1.00 22.52 524 ASN A C 1
ATOM 4263 O O . ASN A 1 524 ? -16.889 28.024 48.118 1.00 22.00 524 ASN A O 1
ATOM 4268 N N . VAL A 1 525 ? -16.931 27.370 45.974 1.00 24.62 525 VAL A N 1
ATOM 4269 C CA . VAL A 1 525 ? -15.809 28.194 45.556 1.00 23.37 525 VAL A CA 1
ATOM 4270 C C . VAL A 1 525 ? -16.331 28.943 44.330 1.00 22.22 525 VAL A C 1
ATOM 4271 O O . VAL A 1 525 ? -16.843 28.329 43.389 1.00 19.02 525 VAL A O 1
ATOM 4275 N N . TRP A 1 526 ? -16.232 30.266 44.375 1.00 22.24 526 TRP A N 1
ATOM 4276 C CA . TRP A 1 526 ? -16.696 31.121 43.284 1.00 23.19 526 TRP A CA 1
ATOM 4277 C C . TRP A 1 526 ? -15.479 31.773 42.628 1.00 22.75 526 TRP A C 1
ATOM 4278 O O . TRP A 1 526 ? -14.834 32.629 43.230 1.00 22.74 526 TRP A O 1
ATOM 4289 N N . LEU A 1 527 ? -15.154 31.338 41.413 1.00 21.64 527 LEU A N 1
ATOM 4290 C CA . LEU A 1 527 ? -14.023 31.888 40.669 1.00 22.66 527 LEU A CA 1
ATOM 4291 C C . LEU A 1 527 ? -14.585 33.009 39.802 1.00 21.03 527 LEU A C 1
ATOM 4292 O O . LEU A 1 527 ? -15.071 32.768 38.696 1.00 21.16 527 LEU A O 1
ATOM 4297 N N . LEU A 1 528 ? -14.515 34.236 40.300 1.00 21.45 528 LEU A N 1
ATOM 4298 C CA . LEU A 1 528 ? -15.093 35.358 39.563 1.00 20.41 528 LEU A CA 1
ATOM 4299 C C . LEU A 1 528 ? -14.167 36.087 38.589 1.00 19.73 528 LEU A C 1
ATOM 4300 O O . LEU A 1 528 ? -13.630 37.144 38.891 1.00 19.79 528 LEU A O 1
ATOM 4305 N N . ASP A 1 529 ? -14.004 35.494 37.413 1.00 18.49 529 ASP A N 1
ATOM 4306 C CA . ASP A 1 529 ? -13.195 36.052 36.343 1.00 18.45 529 ASP A CA 1
ATOM 4307 C C . ASP A 1 529 ? -13.382 35.107 35.165 1.00 21.08 529 ASP A C 1
ATOM 4308 O O . ASP A 1 529 ? -13.180 33.891 35.291 1.00 20.11 529 ASP A O 1
ATOM 4313 N N . LYS A 1 530 ? -13.779 35.658 34.023 1.00 21.52 530 LYS A N 1
ATOM 4314 C CA . LYS A 1 530 ? -13.986 34.833 32.838 1.00 21.63 530 LYS A CA 1
ATOM 4315 C C . LYS A 1 530 ? -12.747 34.004 32.474 1.00 19.51 530 LYS A C 1
ATOM 4316 O O . LYS A 1 530 ? -12.868 32.915 31.915 1.00 18.80 530 LYS A O 1
ATOM 4322 N N . ARG A 1 531 ? -11.561 34.514 32.793 1.00 19.86 531 ARG A N 1
ATOM 4323 C CA . ARG A 1 531 ? -10.322 33.797 32.498 1.00 20.17 531 ARG A CA 1
ATOM 4324 C C . ARG A 1 531 ? -10.243 32.432 33.186 1.00 21.32 531 ARG A C 1
ATOM 4325 O O . ARG A 1 531 ? -9.577 31.521 32.696 1.00 20.16 531 ARG A O 1
ATOM 4333 N N . PHE A 1 532 ? -10.921 32.287 34.321 1.00 20.57 532 PHE A N 1
ATOM 4334 C CA . PHE A 1 532 ? -10.908 31.018 35.046 1.00 20.53 532 PHE A CA 1
ATOM 4335 C C . PHE A 1 532 ? -11.626 29.900 34.291 1.00 22.72 532 PHE A C 1
ATOM 4336 O O . PHE A 1 532 ? -11.529 28.725 34.664 1.00 20.03 532 PHE A O 1
ATOM 4344 N N . GLU A 1 533 ? -12.333 30.240 33.220 1.00 22.31 533 GLU A N 1
ATOM 4345 C CA . GLU A 1 533 ? -13.051 29.198 32.498 1.00 24.43 533 GLU A CA 1
ATOM 4346 C C . GLU A 1 533 ? -12.130 28.333 31.644 1.00 24.88 533 GLU A C 1
ATOM 4347 O O . GLU A 1 533 ? -12.497 27.224 31.265 1.00 26.30 533 GLU A O 1
ATOM 4353 N N . SER A 1 534 ? -10.934 28.830 31.349 1.00 24.20 534 SER A N 1
ATOM 4354 C CA . SER A 1 534 ? -9.988 28.075 30.529 1.00 27.10 534 SER A CA 1
ATOM 4355 C C . SER A 1 534 ? -9.599 26.763 31.222 1.00 24.71 534 SER A C 1
ATOM 4356 O O . SER A 1 534 ? -9.514 26.698 32.454 1.00 24.74 534 SER A O 1
ATOM 4359 N N . LEU A 1 535 ? -9.342 25.723 30.434 1.00 21.37 535 LEU A N 1
ATOM 4360 C CA . LEU A 1 535 ? -9.019 24.426 31.010 1.00 22.51 535 LEU A CA 1
ATOM 4361 C C . LEU A 1 535 ? -7.854 24.466 31.993 1.00 21.60 535 LEU A C 1
ATOM 4362 O O . LEU A 1 535 ? -7.844 23.713 32.955 1.00 20.94 535 LEU A O 1
ATOM 4367 N N . TYR A 1 536 ? -6.881 25.344 31.756 1.00 22.66 536 TYR A N 1
ATOM 4368 C CA . TYR A 1 536 ? -5.722 25.441 32.643 1.00 23.89 536 TYR A CA 1
ATOM 4369 C C . TYR A 1 536 ? -6.145 25.622 34.105 1.00 21.93 536 TYR A C 1
ATOM 4370 O O . TYR A 1 536 ? -5.606 24.976 34.999 1.00 20.75 536 TYR A O 1
ATOM 4379 N N . TRP A 1 537 ? -7.102 26.514 34.343 1.00 20.12 537 TRP A N 1
ATOM 4380 C CA . TRP A 1 537 ? -7.563 26.764 35.699 1.00 20.25 537 TRP A CA 1
ATOM 4381 C C . TRP A 1 537 ? -8.461 25.672 36.255 1.00 22.18 537 TRP A C 1
ATOM 4382 O O . TRP A 1 537 ? -8.394 25.356 37.444 1.00 22.99 537 TRP A O 1
ATOM 4393 N N . LYS A 1 538 ? -9.313 25.098 35.412 1.00 24.19 538 LYS A N 1
ATOM 4394 C CA . LYS A 1 538 ? -10.205 24.043 35.881 1.00 26.31 538 LYS A CA 1
ATOM 4395 C C . LYS A 1 538 ? -9.375 22.821 36.268 1.00 26.47 538 LYS A C 1
ATOM 4396 O O . LYS A 1 538 ? -9.625 22.175 37.284 1.00 26.28 538 LYS A O 1
ATOM 4402 N N . LYS A 1 539 ? -8.377 22.508 35.451 1.00 25.92 539 LYS A N 1
ATOM 4403 C CA . LYS A 1 539 ? -7.509 21.374 35.741 1.00 27.32 539 LYS A CA 1
ATOM 4404 C C . LYS A 1 539 ? -6.729 21.608 37.036 1.00 26.91 539 LYS A C 1
ATOM 4405 O O . LYS A 1 539 ? -6.773 20.804 37.960 1.00 28.52 539 LYS A O 1
ATOM 4411 N N . ASN A 1 540 ? -6.018 22.724 37.109 1.00 27.06 540 ASN A N 1
ATOM 4412 C CA . ASN A 1 540 ? -5.202 23.006 38.284 1.00 28.33 540 ASN A CA 1
ATOM 4413 C C . ASN A 1 540 ? -5.942 23.339 39.585 1.00 29.81 540 ASN A C 1
ATOM 4414 O O . ASN A 1 540 ? -5.397 23.134 40.671 1.00 32.64 540 ASN A O 1
ATOM 4419 N N . LEU A 1 541 ? -7.173 23.835 39.491 1.00 28.96 541 LEU A N 1
ATOM 4420 C CA . LEU A 1 541 ? -7.952 24.137 40.691 1.00 30.18 541 LEU A CA 1
ATOM 4421 C C . LEU A 1 541 ? -8.925 22.990 40.959 1.00 34.14 541 LEU A C 1
ATOM 4422 O O . LEU A 1 541 ? -9.799 23.078 41.825 1.00 37.30 541 LEU A O 1
ATOM 4427 N N . LYS A 1 542 ? -8.761 21.907 40.208 1.00 35.88 542 LYS A N 1
ATOM 4428 C CA . LYS A 1 542 ? -9.602 20.726 40.341 1.00 35.77 542 LYS A CA 1
ATOM 4429 C C . LYS A 1 542 ? -11.100 21.004 40.365 1.00 35.77 542 LYS A C 1
ATOM 4430 O O . LYS A 1 542 ? -11.786 20.674 41.326 1.00 34.92 542 LYS A O 1
ATOM 4436 N N . CYS A 1 543 ? -11.602 21.622 39.302 1.00 35.44 543 CYS A N 1
ATOM 4437 C CA . CYS A 1 543 ? -13.024 21.905 39.177 1.00 34.39 543 CYS A CA 1
ATOM 4438 C C . CYS A 1 543 ? -13.399 21.811 37.705 1.00 34.38 543 CYS A C 1
ATOM 4439 O O . CYS A 1 543 ? -14.001 22.716 37.128 1.00 33.81 543 CYS A O 1
ATOM 4442 N N . LEU A 1 544 ? -13.020 20.691 37.103 1.00 33.62 544 LEU A N 1
ATOM 4443 C CA . LEU A 1 544 ? -13.310 20.426 35.705 1.00 35.15 544 LEU A CA 1
ATOM 4444 C C . LEU A 1 544 ? -14.821 20.364 35.498 1.00 35.57 544 LEU A C 1
ATOM 4445 O O . LEU A 1 544 ? -15.302 20.495 34.373 1.00 36.39 544 LEU A O 1
ATOM 4450 N N . ASN A 1 545 ? -15.558 20.191 36.595 1.00 36.73 545 ASN A N 1
ATOM 4451 C CA . ASN A 1 545 ? -17.022 20.106 36.567 1.00 38.03 545 ASN A CA 1
ATOM 4452 C C . ASN A 1 545 ? -17.695 21.420 36.965 1.00 38.89 545 ASN A C 1
ATOM 4453 O O . ASN A 1 545 ? -18.897 21.445 37.237 1.00 38.10 545 ASN A O 1
ATOM 4458 N N . ALA A 1 546 ? -16.921 22.501 37.000 1.00 37.71 546 ALA A N 1
ATOM 4459 C CA . ALA A 1 546 ? -17.430 23.811 37.389 1.00 38.06 546 ALA A CA 1
ATOM 4460 C C . ALA A 1 546 ? -18.682 24.272 36.650 1.00 38.96 546 ALA A C 1
ATOM 4461 O O . ALA A 1 546 ? -18.860 23.988 35.464 1.00 38.00 546 ALA A O 1
ATOM 4463 N N . ASN A 1 547 ? -19.539 24.992 37.375 1.00 40.18 547 ASN A N 1
ATOM 4464 C CA . ASN A 1 547 ? -20.777 25.556 36.841 1.00 41.42 547 ASN A CA 1
ATOM 4465 C C . ASN A 1 547 ? -20.489 26.962 36.318 1.00 41.84 547 ASN A C 1
ATOM 4466 O O . ASN A 1 547 ? -19.869 27.774 37.003 1.00 40.46 547 ASN A O 1
ATOM 4471 N N . LYS A 1 548 ? -20.943 27.247 35.107 1.00 43.74 548 LYS A N 1
ATOM 4472 C CA . LYS A 1 548 ? -20.741 28.552 34.490 1.00 46.69 548 LYS A CA 1
ATOM 4473 C C . LYS A 1 548 ? -21.907 29.449 34.896 1.00 47.81 548 LYS A C 1
ATOM 4474 O O . LYS A 1 548 ? -23.033 28.972 35.029 1.00 48.10 548 LYS A O 1
ATOM 4480 N N . MET A 1 549 ? -21.652 30.738 35.107 1.00 49.50 549 MET A N 1
ATOM 4481 C CA . MET A 1 549 ? -22.739 31.637 35.490 1.00 50.81 549 MET A CA 1
ATOM 4482 C C . MET A 1 549 ? -22.541 33.130 35.208 1.00 51.48 549 MET A C 1
ATOM 4483 O O . MET A 1 549 ? -21.417 33.606 35.025 1.00 48.93 549 MET A O 1
ATOM 4488 N N . LYS A 1 550 ? -23.659 33.857 35.179 1.00 51.92 550 LYS A N 1
ATOM 4489 C CA . LYS A 1 550 ? -23.659 35.295 34.933 1.00 54.28 550 LYS A CA 1
ATOM 4490 C C . LYS A 1 550 ? -24.563 36.045 35.905 1.00 54.74 550 LYS A C 1
ATOM 4491 O O . LYS A 1 550 ? -25.394 35.444 36.581 1.00 54.19 550 LYS A O 1
ATOM 4497 N N . LEU A 1 551 ? -24.384 37.363 35.960 1.00 56.86 551 LEU A N 1
ATOM 4498 C CA . LEU A 1 551 ? -25.151 38.248 36.836 1.00 57.87 551 LEU A CA 1
ATOM 4499 C C . LEU A 1 551 ? -24.687 38.140 38.285 1.00 59.08 551 LEU A C 1
ATOM 4500 O O . LEU A 1 551 ? -24.317 39.183 38.870 1.00 58.52 551 LEU A O 1
#

Solvent-accessible surface area: 25625 Å² total; per-residue (Å²): 90,48,187,40,107,114,3,2,99,111,0,20,87,91,0,12,84,10,4,133,104,56,69,0,0,0,0,21,0,22,48,50,2,21,6,30,34,2,0,0,3,0,0,19,73,28,38,77,42,0,2,2,0,3,86,52,47,78,28,0,103,36,2,46,114,12,16,103,93,23,155,51,192,120,118,26,62,20,4,0,0,1,13,17,50,46,0,11,32,54,15,62,212,46,7,58,24,68,0,11,0,23,144,81,17,130,8,110,63,39,66,55,128,26,153,21,87,64,26,0,80,49,8,4,106,119,12,48,110,49,0,119,153,100,101,7,18,0,3,44,1,0,21,49,13,1,111,107,4,24,0,0,0,2,13,2,30,14,3,6,7,88,122,53,58,132,62,13,98,35,68,22,129,95,4,0,0,0,0,11,24,0,21,26,0,23,79,1,1,82,61,19,58,65,48,1,7,59,103,19,0,82,69,1,39,183,49,11,119,32,97,106,0,89,145,13,0,49,99,0,16,87,59,1,107,146,20,24,93,89,59,29,72,33,54,94,14,134,111,11,10,147,24,49,140,98,34,56,82,45,0,42,97,4,20,54,67,11,37,74,59,15,24,152,110,27,126,0,76,64,2,26,1,0,19,1,31,27,0,19,65,11,46,89,104,61,29,12,19,17,0,3,38,32,129,75,0,6,0,5,2,0,54,9,29,102,11,1,103,43,0,27,60,96,108,5,10,0,1,0,0,0,21,18,15,5,59,100,104,9,0,64,103,5,2,14,4,175,21,94,7,47,62,10,50,0,42,204,43,24,162,130,114,13,30,5,29,50,78,7,49,1,0,21,28,2,4,4,81,166,84,107,106,52,106,99,9,10,100,74,0,5,54,0,0,51,90,0,20,125,77,8,198,26,9,0,13,0,6,0,20,9,75,65,2,5,90,117,0,5,78,108,5,120,36,48,79,35,59,2,47,134,130,23,47,60,140,70,3,75,56,16,7,72,80,71,132,52,0,0,2,0,10,4,16,104,26,101,23,32,82,25,31,102,10,42,69,130,118,185,31,25,2,16,0,0,0,0,0,0,5,9,48,26,43,73,6,46,18,9,103,16,21,3,119,84,24,101,23,165,84,59,194,149,25,35,69,30,11,31,34,7,41,0,17,29,31,0,73,34,7,8,24,21,1,10,41,67,64,132,19,116,5,34,0,6,0,0,0,100,55,0,50,57,127,56,7,40,133,33,3,162,8,107,144,19,62,134,36,134,156

Radius of gyration: 24.42 Å; Cα contacts (8 Å, |Δi|>4): 1015; chains: 1; bounding box: 56×65×63 Å

Sequence (551 aa):
MVKLRDWQEKLKDKVIEGLRNNFLVALNAPTGSGKTLFSLLVSLEVKPKVLFVVRTHNEFYPIYRDLTKIREKRNITFSFLVGKPSSCLYAEKGAESEDIPCKYCELKGSIVEVKTDDSPLSLVKKLKKDGLQDKFCPYYSLLNSLYKADVIALTYPYFFIDRYREFIDIDLREYMIVIDEAHNLDKVNELEERSLSEITIQMAIKQSKSEESRRILSKLLNQLREVVLPDEKYIKVENVPKLSKEELEILADDYEDIRKDSLKQGKVNKIHIGSILRFFSLLSIGSFIPFSYSKRLVIKNPEISYYLNLLNDNELSIILMSGTLPPREYMEKVWGIKRNMLYLDVEREIQKRVSGSYECYIGVDVTSKYDMRSDNMWKRYADYLLKIYFQAKANVLVVFPSYEIMDRVMSRISLPKYVESEDSSVEDLYSAISANNKVLIGSVGKGKLAEGIELRNNDRSLISDVVIVGIPYPPPDDYLKILAQRVSLKMNRENEEFLFKIPALVTIKQAIGRAIRDVNDKCNVWLLDKRFESLYWKKNLKCLNANKMKL

B-factor: mean 42.91, std 13.77, range [14.01, 85.65]